Protein AF-A0A3Q2CFS3-F1 (afdb_monomer_lite)

InterPro domains:
  IPR023247 Dynein-f, intermediate chain IC97/Dnai7-like [PTHR20929] (126-461)
  IPR031826 IC97/Casc1, N-terminal [PF15927] (20-52)

Sequence (461 aa):
KNSSAITKWKTASMSTFCVQWERYMRCDGYPDPKDQRAVNTFISLWRDDLESNVLLQEAKDPKEVLKYQEALMEMQELFHSKHLFIAEKILKVQTAASFMLNSEDPRMKKPVQPLMFSCSQGTCEKMDPDVVDVMQYTSVGGVFYCDLFHLPPRPIRRKGYTILQDGLRVFPYPTGKPSNEACPPVGVSVTLPDWITNVEPPLVARWDAGDKQWRWDGITDVSYEKAEAKISFKMETFQTFALMQKTYANLPFQGWELRPLGQDSVLFTIKGAIFDITITIKNDQCMLQLEQQRGLSHLMGKWMSGHALQKAMLKAGVNIFVNEHTHKYVSFCRKESLTEQVVYKQMALFASACAFSWSKWNAKCGEEHLVLQVFWILLQTSFYCEQNTNYFFESQKLKITENSEAFSPDHVPGSLVHNTFIHMLEDNMSPDGIDMTRHSNYCFVDTVQNLLCATRPLVFS

Secondary structure (DSSP, 8-state):
-HHHHHHHHHHHHHHHHHHHHHHHTT---PPPTT-HHHHHHHHHHHHHGGG-TTHHHH---HHHHHHHHHHHHHHHHHHHHHHHHHHHHHHHHHHHHHHHHT---TT---------------------TTB--TTTEEEEEEEE----BPPPPPPEEETTEEE------BPPSS-----SSPPPPEEEEEEPPTT---SSPPEEEEEETTTTEEESTTEEEEEEETTTTEEEEEESS---EEEEEETTTT-S-SEEEEEEEETTEEEEEEE-SS--EEEEEETTEEEEEESS-TT-TTTTT-EE-HHHHHHHHHHTT------TTHHHHS------HHHHHHHHHHHHHHTTTEEEE--GGGGTS-SS--EEEEEE---STT------EEEETTTEEBS--TT-SS---PBPTTPPP-SSHHHHHHHTS-HHHHHHHHT--HHHHHHHHHHHHHH-TTT--

Radius of gyration: 29.89 Å; chains: 1; bounding box: 80×64×94 Å

pLDDT: mean 74.8, std 20.49, range [25.41, 98.19]

Foldseek 3Di:
DVVVVVVVVVVVVVVVVVVVVVVVVPPLPQFDPVDPVSVVVVVVVVVVCVVCPPPVVPCPDPVVVVVVVVVVVVVVVVVVVVVVVVVVVVVVVVVVVVVVVPDPDPPDDDDDDDDDDPPDDDPPPPPDPFFDPCLFKDFAQDKDAFFAWDDFDAFDDDPNDTHGPDDTHTDFPPPPDPDVDQDDWDKDKDQHAQQAFDLDFWQKWFQDPVVRGTGRPQKADWDADVVRSMIMITGRGRTMMTTMDGQQQFWLFPKWKWAAPAQLWIWIWTHTPRFIWIWIGHQQWIATDGDDDGRNPVRHPDIDGLVVNQVSCVNNVHDLFDDPCCVVPHAWQAADPVQLLQVLLLCLLLSNFKMKMDAPCQSVPDHHKFKIWIAGQDPDPDDGDDDTWIAMPQLFTCPDDSPDPDDDPHGDPPIDGDNDVNVSVVVPYDPVSVVSSVPHDVSSSVRSSVNCNGNVNRITD

Organism: Cyprinodon variegatus (NCBI:txid28743)

Structure (mmCIF, N/CA/C/O backbone):
data_AF-A0A3Q2CFS3-F1
#
_entry.id   AF-A0A3Q2CFS3-F1
#
loop_
_atom_site.group_PDB
_atom_site.id
_atom_site.type_symbol
_atom_site.label_atom_id
_atom_site.label_alt_id
_atom_site.label_comp_id
_atom_site.label_asym_id
_atom_site.label_entity_id
_atom_site.label_seq_id
_atom_site.pdbx_PDB_ins_code
_atom_site.Cartn_x
_atom_site.Cartn_y
_atom_site.Cartn_z
_atom_site.occupancy
_atom_site.B_iso_or_equiv
_atom_site.auth_seq_id
_atom_site.auth_comp_id
_atom_site.auth_asym_id
_atom_site.auth_atom_id
_atom_site.pdbx_PDB_model_num
ATOM 1 N N . LYS A 1 1 ? -30.743 -36.493 -43.509 1.00 51.03 1 LYS A N 1
ATOM 2 C CA . LYS A 1 1 ? -30.787 -35.884 -42.152 1.00 51.03 1 LYS A CA 1
ATOM 3 C C . LYS A 1 1 ? -30.136 -36.766 -41.066 1.00 51.03 1 LYS A C 1
ATOM 5 O O . LYS A 1 1 ? -29.422 -36.205 -40.250 1.00 51.03 1 LYS A O 1
ATOM 10 N N . ASN A 1 2 ? -30.240 -38.105 -41.102 1.00 44.09 2 ASN A N 1
ATOM 11 C CA . ASN A 1 2 ? -29.624 -38.983 -40.079 1.00 44.09 2 ASN A CA 1
ATOM 12 C C . ASN A 1 2 ? -28.089 -39.114 -40.129 1.00 44.09 2 ASN A C 1
ATOM 14 O O . ASN A 1 2 ? -27.469 -39.206 -39.079 1.00 44.09 2 ASN A O 1
ATOM 18 N N . SER A 1 3 ? -27.452 -39.065 -41.306 1.00 37.41 3 SER A N 1
ATOM 19 C CA . SER A 1 3 ? -25.982 -39.176 -41.408 1.00 37.41 3 SER A CA 1
ATOM 20 C C . SER A 1 3 ? -25.253 -38.031 -40.684 1.00 37.41 3 SER A C 1
ATOM 22 O O . SER A 1 3 ? -24.368 -38.293 -39.883 1.00 37.41 3 SER A O 1
ATOM 24 N N . SER A 1 4 ? -25.701 -36.780 -40.847 1.00 51.53 4 SER A N 1
ATOM 25 C CA . SER A 1 4 ? -25.148 -35.614 -40.134 1.00 51.53 4 SER A CA 1
ATOM 26 C C . SER A 1 4 ? -25.322 -35.699 -38.612 1.00 51.53 4 SER A C 1
ATOM 28 O O . SER A 1 4 ? -24.420 -35.305 -37.872 1.00 51.53 4 SER A O 1
ATOM 30 N N . ALA A 1 5 ? -26.454 -36.235 -38.145 1.00 50.75 5 ALA A N 1
ATOM 31 C CA . ALA A 1 5 ? -26.701 -36.442 -36.723 1.00 50.75 5 ALA A CA 1
ATOM 32 C C . ALA A 1 5 ? -25.773 -37.522 -36.147 1.00 50.75 5 ALA A C 1
ATOM 34 O O . ALA A 1 5 ? -25.200 -37.311 -35.086 1.00 50.75 5 ALA A O 1
ATOM 35 N N . ILE A 1 6 ? -25.555 -38.622 -36.878 1.00 43.22 6 ILE A N 1
ATOM 36 C CA . ILE A 1 6 ? -24.643 -39.706 -36.485 1.00 43.22 6 ILE A CA 1
ATOM 37 C C . ILE A 1 6 ? -23.190 -39.227 -36.474 1.00 43.22 6 ILE A C 1
ATOM 39 O O . ILE A 1 6 ? -22.459 -39.561 -35.546 1.00 43.22 6 ILE A O 1
ATOM 43 N N . THR A 1 7 ? -22.765 -38.423 -37.454 1.00 50.69 7 THR A N 1
ATOM 44 C CA . THR A 1 7 ? -21.409 -37.862 -37.459 1.00 50.69 7 THR A CA 1
ATOM 45 C C . THR A 1 7 ? -21.223 -36.908 -36.285 1.00 50.69 7 THR A C 1
ATOM 47 O O . THR A 1 7 ? -20.263 -37.076 -35.550 1.00 50.69 7 THR A O 1
ATOM 50 N N . LYS A 1 8 ? -22.174 -35.997 -36.018 1.00 60.31 8 LYS A N 1
ATOM 51 C CA . LYS A 1 8 ? -22.131 -35.121 -34.830 1.00 60.31 8 LYS A CA 1
ATOM 52 C C . LYS A 1 8 ? -22.103 -35.904 -33.519 1.00 60.31 8 LYS A C 1
ATOM 54 O O . LYS A 1 8 ? -21.353 -35.532 -32.625 1.00 60.31 8 LYS A O 1
ATOM 59 N N . TRP A 1 9 ? -22.885 -36.978 -33.412 1.00 50.62 9 TRP A N 1
ATOM 60 C CA . TRP A 1 9 ? -22.870 -37.850 -32.238 1.00 50.62 9 TRP A CA 1
ATOM 61 C C . TRP A 1 9 ? -21.517 -38.542 -32.086 1.00 50.62 9 TRP A C 1
ATOM 63 O O . TRP A 1 9 ? -20.942 -38.497 -31.010 1.00 50.62 9 TRP A O 1
ATOM 73 N N . LYS A 1 10 ? -20.946 -39.089 -33.167 1.00 42.50 10 LYS A N 1
ATOM 74 C CA . LYS A 1 10 ? -19.613 -39.706 -33.141 1.00 42.50 10 LYS A CA 1
ATOM 75 C C . LYS A 1 10 ? -18.520 -38.713 -32.746 1.00 42.50 10 LYS A C 1
ATOM 77 O O . LYS A 1 10 ? -17.698 -39.060 -31.910 1.00 42.50 10 LYS A O 1
ATOM 82 N N . THR A 1 11 ? -18.513 -37.490 -33.282 1.00 50.50 11 THR A N 1
ATOM 83 C CA . THR A 1 11 ? -17.499 -36.483 -32.919 1.00 50.50 11 THR A CA 1
ATOM 84 C C . THR A 1 11 ? -17.671 -35.996 -31.480 1.00 50.50 11 THR A C 1
ATOM 86 O O . THR A 1 11 ? -16.682 -35.868 -30.764 1.00 50.50 11 THR A O 1
ATOM 89 N N . ALA A 1 12 ? -18.913 -35.781 -31.031 1.00 52.19 12 ALA A N 1
ATOM 90 C CA . ALA A 1 12 ? -19.206 -35.407 -29.649 1.00 52.19 12 ALA A CA 1
ATOM 91 C C . ALA A 1 12 ? -18.792 -36.523 -28.680 1.00 52.19 12 ALA A C 1
ATOM 93 O O . ALA A 1 12 ? -18.005 -36.271 -27.775 1.00 52.19 12 ALA A O 1
ATOM 94 N N . SER A 1 13 ? -19.213 -37.765 -28.928 1.00 43.62 13 SER A N 1
ATOM 95 C CA . SER A 1 13 ? -18.852 -38.923 -28.107 1.00 43.62 13 SER A CA 1
ATOM 96 C C . SER A 1 13 ? -17.345 -39.165 -28.075 1.00 43.62 13 SER A C 1
ATOM 98 O O . SER A 1 13 ? -16.814 -39.435 -27.006 1.00 43.62 13 SER A O 1
ATOM 100 N N . MET A 1 14 ? -16.636 -39.015 -29.198 1.00 42.16 14 MET A N 1
ATOM 101 C CA . MET A 1 14 ? -15.182 -39.203 -29.249 1.00 42.16 14 MET A CA 1
ATOM 102 C C . MET A 1 14 ? -14.434 -38.093 -28.494 1.00 42.16 14 MET A C 1
ATOM 104 O O . MET A 1 14 ? -13.472 -38.383 -27.792 1.00 42.16 14 MET A O 1
ATOM 108 N N . SER A 1 15 ? -14.928 -36.848 -28.534 1.00 52.25 15 SER A N 1
ATOM 109 C CA . SER A 1 15 ? -14.389 -35.744 -27.722 1.00 52.25 15 SER A CA 1
ATOM 110 C C . SER A 1 15 ? -14.641 -35.931 -26.220 1.00 52.25 15 SER A C 1
ATOM 112 O O . SER A 1 15 ? -13.747 -35.701 -25.413 1.00 52.25 15 SER A O 1
ATOM 114 N N . THR A 1 16 ? -15.823 -36.420 -25.828 1.00 53.47 16 THR A N 1
ATOM 115 C CA . THR A 1 16 ? -16.151 -36.694 -24.421 1.00 53.47 16 THR A CA 1
ATOM 116 C C . THR A 1 16 ? -15.354 -37.883 -23.891 1.00 53.47 16 THR A C 1
ATOM 118 O O . THR A 1 16 ? -14.870 -37.837 -22.764 1.00 53.47 16 THR A O 1
ATOM 121 N N . PHE A 1 17 ? -15.158 -38.912 -24.719 1.00 40.47 17 PHE A N 1
ATOM 122 C CA . PHE A 1 17 ? -14.369 -40.085 -24.364 1.00 40.47 17 PHE A CA 1
ATOM 123 C C . PHE A 1 17 ? -12.876 -39.753 -24.247 1.00 40.47 17 PHE A C 1
ATOM 125 O O . PHE A 1 17 ? -12.247 -40.205 -23.300 1.00 40.47 17 PHE A O 1
ATOM 132 N N . CYS A 1 18 ? -12.315 -38.908 -25.124 1.00 47.03 18 CYS A N 1
ATOM 133 C CA . CYS A 1 18 ? -10.941 -38.407 -24.974 1.00 47.03 18 CYS A CA 1
ATOM 134 C C . CYS A 1 18 ? -10.754 -37.603 -23.681 1.00 47.03 18 CYS A C 1
ATOM 136 O O . CYS A 1 18 ? -9.788 -37.842 -22.971 1.00 47.03 18 CYS A O 1
ATOM 138 N N . VAL A 1 19 ? -11.694 -36.719 -23.327 1.00 56.88 19 VAL A N 1
ATOM 139 C CA . VAL A 1 19 ? -11.617 -35.932 -22.080 1.00 56.88 19 VAL A CA 1
ATOM 140 C C . VAL A 1 19 ? -11.745 -36.825 -20.839 1.00 56.88 19 VAL A C 1
ATOM 142 O O . VAL A 1 19 ? -11.002 -36.651 -19.874 1.00 56.88 19 VAL A O 1
ATOM 145 N N . GLN A 1 20 ? -12.644 -37.816 -20.859 1.00 51.84 20 GLN A N 1
ATOM 146 C CA . GLN A 1 20 ? -12.757 -38.798 -19.774 1.00 51.84 20 GLN A CA 1
ATOM 147 C C . GLN A 1 20 ? -11.523 -39.706 -19.680 1.00 51.84 20 GLN A C 1
ATOM 149 O O . GLN A 1 20 ? -11.090 -40.019 -18.574 1.00 51.84 20 GLN A O 1
ATOM 154 N N . TRP A 1 21 ? -10.928 -40.092 -20.812 1.00 45.59 21 TRP A N 1
ATOM 155 C CA . TRP A 1 21 ? -9.722 -40.918 -20.862 1.00 45.59 21 TRP A CA 1
ATOM 156 C C . TRP A 1 21 ? -8.478 -40.155 -20.400 1.00 45.59 21 TRP A C 1
ATOM 158 O O . TRP A 1 21 ? -7.724 -40.666 -19.581 1.00 45.59 21 TRP A O 1
ATOM 168 N N . GLU A 1 22 ? -8.290 -38.905 -20.829 1.00 51.84 22 GLU A N 1
ATOM 169 C CA . GLU A 1 22 ? -7.215 -38.036 -20.333 1.00 51.84 22 GLU A CA 1
ATOM 170 C C . GLU A 1 22 ? -7.332 -37.789 -18.828 1.00 51.84 22 GLU A C 1
ATOM 172 O O . GLU A 1 22 ? -6.318 -37.780 -18.135 1.00 51.84 22 GLU A O 1
ATOM 177 N N . ARG A 1 23 ? -8.552 -37.640 -18.293 1.00 57.72 23 ARG A N 1
ATOM 178 C CA . ARG A 1 23 ? -8.767 -37.525 -16.844 1.00 57.72 23 ARG A CA 1
ATOM 179 C C . ARG A 1 23 ? -8.479 -38.837 -16.116 1.00 57.72 23 ARG A C 1
ATOM 181 O O . ARG A 1 23 ? -7.813 -38.806 -15.087 1.00 57.72 23 ARG A O 1
ATOM 188 N N . TYR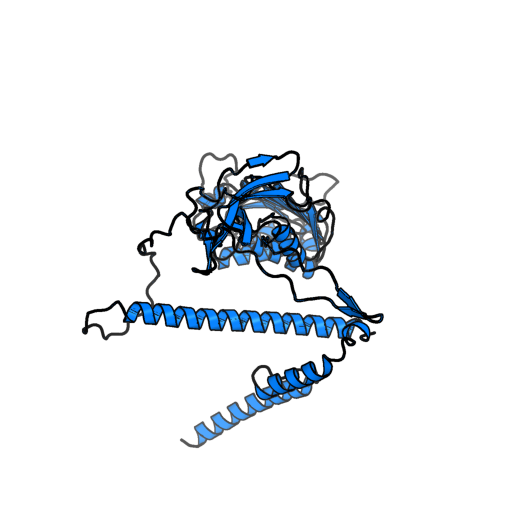 A 1 24 ? -8.927 -39.972 -16.650 1.00 44.59 24 TYR A N 1
ATOM 189 C CA . TYR A 1 24 ? -8.644 -41.295 -16.086 1.00 44.59 24 TYR A CA 1
ATOM 190 C C . TYR A 1 24 ? -7.135 -41.586 -16.039 1.00 44.59 24 TYR A C 1
ATOM 192 O O . TYR A 1 24 ? -6.635 -42.078 -15.034 1.00 44.59 24 TYR A O 1
ATOM 200 N N . MET A 1 25 ? -6.390 -41.196 -17.079 1.00 44.56 25 MET A N 1
ATOM 201 C CA . MET A 1 25 ? -4.938 -41.398 -17.171 1.00 44.56 25 MET A CA 1
ATOM 202 C C . MET A 1 25 ? -4.116 -40.475 -16.256 1.00 44.56 25 MET A C 1
ATOM 204 O O . MET A 1 25 ? -2.926 -40.723 -16.076 1.00 44.56 25 MET A O 1
ATOM 208 N N . ARG A 1 26 ? -4.711 -39.426 -15.664 1.00 55.50 26 ARG A N 1
ATOM 209 C CA . ARG A 1 26 ? -4.005 -38.548 -14.711 1.00 55.50 26 ARG A CA 1
ATOM 210 C C . ARG A 1 26 ? -3.749 -39.214 -13.364 1.00 55.50 26 ARG A C 1
ATOM 212 O O . ARG A 1 26 ? -2.786 -38.828 -12.713 1.00 55.50 26 ARG A O 1
ATOM 219 N N . CYS A 1 27 ? -4.582 -40.180 -12.951 1.00 45.38 27 CYS A N 1
ATOM 220 C CA . CYS A 1 27 ? -4.470 -40.889 -11.665 1.00 45.38 27 CYS A CA 1
ATOM 221 C C . CYS A 1 27 ? -4.122 -39.963 -10.475 1.00 45.38 27 CYS A C 1
ATOM 223 O O . CYS A 1 27 ? -3.372 -40.343 -9.580 1.00 45.38 27 CYS A O 1
ATOM 225 N N . ASP A 1 28 ? -4.621 -38.722 -10.485 1.00 56.09 28 ASP A N 1
ATOM 226 C CA . ASP A 1 28 ? -4.140 -37.639 -9.618 1.00 56.09 28 ASP A CA 1
ATOM 227 C C . ASP A 1 28 ? -4.884 -37.557 -8.276 1.00 56.09 28 ASP A C 1
ATOM 229 O O . ASP A 1 28 ? -4.385 -36.913 -7.349 1.00 56.09 28 ASP A O 1
ATOM 233 N N . GLY A 1 29 ? -6.016 -38.265 -8.168 1.00 53.88 29 GLY A N 1
ATOM 234 C CA . GLY A 1 29 ? -6.862 -38.369 -6.976 1.00 53.88 29 GLY A CA 1
ATOM 235 C C . GLY A 1 29 ? -7.926 -37.273 -6.851 1.00 53.88 29 GLY A C 1
ATOM 236 O O . GLY A 1 29 ? -8.663 -37.264 -5.868 1.00 53.88 29 GLY A O 1
ATOM 237 N N . TYR A 1 30 ? -8.039 -36.360 -7.823 1.00 57.22 30 TYR A N 1
ATOM 238 C CA . TYR A 1 30 ? -8.896 -35.176 -7.710 1.00 57.22 30 TYR A CA 1
ATOM 239 C C . TYR A 1 30 ? -10.287 -35.359 -8.352 1.00 57.22 30 TYR A C 1
ATOM 241 O O . TYR A 1 30 ? -10.406 -35.972 -9.420 1.00 57.22 30 TYR A O 1
ATOM 249 N N . PRO A 1 31 ? -11.361 -34.775 -7.777 1.00 68.62 31 PRO A N 1
ATOM 250 C CA . PRO A 1 31 ? -12.702 -34.846 -8.359 1.00 68.62 31 PRO A CA 1
ATOM 251 C C . PRO A 1 31 ? -12.775 -34.015 -9.645 1.00 68.62 31 PRO A C 1
ATOM 253 O O . PRO A 1 31 ? -12.059 -33.026 -9.793 1.00 68.62 31 PRO A O 1
ATOM 256 N N . ASP A 1 32 ? -13.622 -34.392 -10.604 1.00 64.88 32 ASP A N 1
ATOM 257 C CA . ASP A 1 32 ? -13.912 -33.516 -11.748 1.00 64.88 32 ASP A CA 1
ATOM 258 C C . ASP A 1 32 ? -14.726 -32.301 -11.257 1.00 64.88 32 ASP A C 1
ATOM 260 O O . ASP A 1 32 ? -15.837 -32.486 -10.756 1.00 64.88 32 ASP A O 1
ATOM 264 N N . PRO A 1 33 ? -14.231 -31.056 -11.404 1.00 57.53 33 PRO A N 1
ATOM 265 C CA . PRO A 1 33 ? -14.927 -29.858 -10.930 1.00 57.53 33 PRO A CA 1
ATOM 266 C C . PRO A 1 33 ? -16.252 -29.578 -11.659 1.00 57.53 33 PRO A C 1
ATOM 268 O O . PRO A 1 33 ? -17.042 -28.748 -11.196 1.00 57.53 33 PRO A O 1
ATOM 271 N N . LYS A 1 34 ? -16.508 -30.239 -12.796 1.00 58.47 34 LYS A N 1
ATOM 272 C CA . LYS A 1 34 ? -17.786 -30.180 -13.520 1.00 58.47 34 LYS A CA 1
ATOM 273 C C . LYS A 1 34 ? -18.788 -31.231 -13.039 1.00 58.47 34 LYS A C 1
ATOM 275 O O . LYS A 1 34 ? -19.980 -31.072 -13.299 1.00 58.47 34 LYS A O 1
ATOM 280 N N . ASP A 1 35 ? -18.339 -32.263 -12.324 1.00 65.81 35 ASP A N 1
ATOM 281 C CA . ASP A 1 35 ? -19.203 -33.267 -11.707 1.00 65.81 35 ASP A CA 1
ATOM 282 C C . ASP A 1 35 ? -19.443 -32.925 -10.234 1.00 65.81 35 ASP A C 1
ATOM 284 O O . ASP A 1 35 ? -18.655 -33.219 -9.333 1.00 65.81 35 ASP A O 1
ATOM 288 N N . GLN A 1 36 ? -20.596 -32.316 -9.975 1.00 57.81 36 GLN A N 1
ATOM 289 C CA . GLN A 1 36 ? -20.973 -31.892 -8.635 1.00 57.81 36 GLN A CA 1
ATOM 290 C C . GLN A 1 36 ? -21.116 -33.058 -7.644 1.00 57.81 36 GLN A C 1
ATOM 292 O O . GLN A 1 36 ? -20.914 -32.850 -6.448 1.00 57.81 36 GLN A O 1
ATOM 297 N N . ARG A 1 37 ? -21.418 -34.287 -8.096 1.00 60.22 37 ARG A N 1
ATOM 298 C CA . ARG A 1 37 ? -21.401 -35.453 -7.197 1.00 60.22 37 ARG A CA 1
ATOM 299 C C . ARG A 1 37 ? -19.982 -35.809 -6.799 1.00 60.22 37 ARG A C 1
ATOM 301 O O . ARG A 1 37 ? -19.758 -36.010 -5.614 1.00 60.22 37 ARG A O 1
ATOM 308 N N . ALA A 1 38 ? -19.047 -35.838 -7.746 1.00 63.28 38 ALA A N 1
ATOM 309 C CA . ALA A 1 38 ? -17.645 -36.126 -7.453 1.00 63.28 38 ALA A CA 1
ATOM 310 C C . ALA A 1 38 ? -17.060 -35.105 -6.466 1.00 63.28 38 ALA A C 1
ATOM 312 O O . ALA A 1 38 ? -16.408 -35.492 -5.500 1.00 63.28 38 ALA A O 1
ATOM 313 N N . VAL A 1 39 ? -17.367 -33.816 -6.652 1.00 63.28 39 VAL A N 1
ATOM 314 C CA . VAL A 1 39 ? -16.963 -32.745 -5.726 1.00 63.28 39 VAL A CA 1
ATOM 315 C C . VAL A 1 39 ? -17.586 -32.940 -4.341 1.00 63.28 39 VAL A C 1
ATOM 317 O O . VAL A 1 39 ? -16.884 -32.850 -3.339 1.00 63.28 39 VAL A O 1
ATOM 320 N N . ASN A 1 40 ? -18.880 -33.259 -4.261 1.00 59.84 40 ASN A N 1
ATOM 321 C CA . ASN A 1 40 ? -19.546 -33.480 -2.977 1.00 59.84 40 ASN A CA 1
ATOM 322 C C . ASN A 1 40 ? -19.017 -34.727 -2.254 1.00 59.84 40 ASN A C 1
ATOM 324 O O . ASN A 1 40 ? -18.793 -34.672 -1.051 1.00 59.84 40 ASN A O 1
ATOM 328 N N . THR A 1 41 ? -18.781 -35.827 -2.972 1.00 66.75 41 THR A N 1
ATOM 329 C CA . THR A 1 41 ? -18.179 -37.046 -2.418 1.00 66.75 41 THR A CA 1
ATOM 330 C C . THR A 1 41 ? -16.754 -36.786 -1.942 1.00 66.75 41 THR A C 1
ATOM 332 O O . THR A 1 41 ? -16.407 -37.215 -0.849 1.00 66.75 41 THR A O 1
ATOM 335 N N . PHE A 1 42 ? -15.957 -36.031 -2.702 1.00 65.88 42 PHE A N 1
ATOM 336 C CA . PHE A 1 42 ? -14.613 -35.629 -2.293 1.00 65.88 42 PHE A CA 1
ATOM 337 C C . PHE A 1 42 ? -14.639 -34.769 -1.025 1.00 65.88 42 PHE A C 1
ATOM 339 O O . PHE A 1 42 ? -13.917 -35.060 -0.084 1.00 65.88 42 PHE A O 1
ATOM 346 N N . ILE A 1 43 ? -15.532 -33.776 -0.945 1.00 60.69 43 ILE A N 1
ATOM 347 C CA . ILE A 1 43 ? -15.710 -32.937 0.252 1.00 60.69 43 ILE A CA 1
ATOM 348 C C . ILE A 1 43 ? -16.188 -33.759 1.456 1.00 60.69 43 ILE A C 1
ATOM 350 O O . ILE A 1 43 ? -15.780 -33.479 2.579 1.00 60.69 43 ILE A O 1
ATOM 354 N N . SER A 1 44 ? -17.067 -34.743 1.251 1.00 62.38 44 SER A N 1
ATOM 355 C CA . SER A 1 44 ? -17.542 -35.627 2.320 1.00 62.38 44 SER A CA 1
ATOM 356 C C . SER A 1 44 ? -16.435 -36.541 2.839 1.00 62.38 44 SER A C 1
ATOM 358 O O . SER A 1 44 ? -16.216 -36.565 4.042 1.00 62.38 44 SER A O 1
ATOM 360 N N . LEU A 1 45 ? -15.687 -37.204 1.950 1.00 58.41 45 LEU A N 1
ATOM 361 C CA . LEU A 1 45 ? -14.530 -38.021 2.334 1.00 58.41 45 LEU A CA 1
ATOM 362 C C . LEU A 1 45 ? -13.465 -37.179 3.051 1.00 58.41 45 LEU A C 1
ATOM 364 O O . LEU A 1 45 ? -12.924 -37.602 4.063 1.00 58.41 45 LEU A O 1
ATOM 368 N N . TRP A 1 46 ? -13.229 -35.951 2.583 1.00 58.56 46 TRP A N 1
ATOM 369 C CA . TRP A 1 46 ? -12.291 -35.016 3.206 1.00 58.56 46 TRP A CA 1
ATOM 370 C C . TRP A 1 46 ? -12.766 -34.505 4.575 1.00 58.56 46 TRP A C 1
ATOM 372 O O . TRP A 1 46 ? -11.959 -34.225 5.454 1.00 58.56 46 TRP A O 1
ATOM 382 N N . ARG A 1 47 ? -14.084 -34.386 4.778 1.00 49.78 47 ARG A N 1
ATOM 383 C CA . ARG A 1 47 ? -14.686 -34.006 6.064 1.00 49.78 47 ARG A CA 1
ATOM 384 C C . ARG A 1 47 ? -14.596 -35.130 7.091 1.00 49.78 47 ARG A C 1
ATOM 386 O O . ARG A 1 47 ? -14.364 -34.836 8.258 1.00 49.78 47 ARG A O 1
ATOM 393 N N . ASP A 1 48 ? -14.764 -36.374 6.656 1.00 51.75 48 ASP A N 1
ATOM 394 C CA . ASP A 1 48 ? -14.631 -37.547 7.523 1.00 51.75 48 ASP A CA 1
ATOM 395 C C . ASP A 1 48 ? -13.156 -37.786 7.920 1.00 51.75 48 ASP A C 1
ATOM 397 O O . ASP A 1 48 ? -12.890 -38.286 9.008 1.00 51.75 48 ASP A O 1
ATOM 401 N N . ASP A 1 49 ? -12.195 -37.311 7.114 1.00 51.31 49 ASP A N 1
ATOM 402 C CA . ASP A 1 49 ? -10.764 -37.244 7.465 1.00 51.31 49 ASP A CA 1
ATOM 403 C C . ASP A 1 49 ? -10.401 -36.057 8.384 1.00 51.31 49 ASP A C 1
ATOM 405 O O . ASP A 1 49 ? -9.309 -36.025 8.953 1.00 51.31 49 ASP A O 1
ATOM 409 N N . LEU A 1 50 ? -11.298 -35.079 8.581 1.00 44.69 50 LEU A N 1
ATOM 410 C CA . LEU A 1 50 ? -11.020 -33.853 9.346 1.00 44.69 50 LEU A CA 1
ATOM 411 C C . LEU A 1 50 ? -11.089 -34.034 10.873 1.00 44.69 50 LEU A C 1
ATOM 413 O O . LEU A 1 50 ? -10.639 -33.149 11.604 1.00 44.69 50 LEU A O 1
ATOM 417 N N . GLU A 1 51 ? -11.593 -35.170 11.374 1.00 40.41 51 GLU A N 1
ATOM 418 C CA . GLU A 1 51 ? -11.326 -35.579 12.767 1.00 40.41 51 GLU A CA 1
ATOM 419 C C . GLU A 1 51 ? -9.851 -35.975 12.976 1.00 40.41 51 GLU A C 1
ATOM 421 O O . GLU A 1 51 ? -9.373 -36.036 14.111 1.00 40.41 51 GLU A O 1
ATOM 426 N N . SER A 1 52 ? -9.083 -36.116 11.892 1.00 42.75 52 SER A N 1
ATOM 427 C CA . SER A 1 52 ? -7.636 -36.282 11.908 1.00 42.75 52 SER A CA 1
ATOM 428 C C . SER A 1 52 ? -6.967 -34.938 11.618 1.00 42.75 52 SER A C 1
ATOM 430 O O . SER A 1 52 ? -6.598 -34.615 10.490 1.00 42.75 52 SER A O 1
ATOM 432 N N . ASN A 1 53 ? -6.713 -34.163 12.670 1.00 40.47 53 ASN A N 1
ATOM 433 C CA . ASN A 1 53 ? -5.806 -33.003 12.681 1.00 40.47 53 ASN A CA 1
ATOM 434 C C . ASN A 1 53 ? -4.323 -33.421 12.448 1.00 40.47 53 ASN A C 1
ATOM 436 O O . ASN A 1 53 ? -3.402 -32.907 13.076 1.00 40.47 53 ASN A O 1
ATOM 440 N N . VAL A 1 54 ? -4.103 -34.418 11.585 1.00 44.69 54 VAL A N 1
ATOM 441 C CA . VAL A 1 54 ? -2.919 -35.279 11.513 1.00 44.69 54 VAL A CA 1
ATOM 442 C C . VAL A 1 54 ? -2.254 -35.222 10.128 1.00 44.69 54 VAL A C 1
ATOM 444 O O . VAL A 1 54 ? -1.039 -35.362 10.044 1.00 44.69 54 VAL A O 1
ATOM 447 N N . LEU A 1 55 ? -2.963 -34.895 9.039 1.00 42.00 55 LEU A N 1
ATOM 448 C CA . LEU A 1 55 ? -2.381 -34.963 7.683 1.00 42.00 55 LEU A CA 1
ATOM 449 C C . LEU A 1 55 ? -1.279 -33.921 7.386 1.00 42.00 55 LEU A C 1
ATOM 451 O O . LEU A 1 55 ? -0.363 -34.216 6.623 1.00 42.00 55 LEU A O 1
ATOM 455 N N . LEU A 1 56 ? -1.278 -32.744 8.029 1.00 44.28 56 LEU A N 1
ATOM 456 C CA . LEU A 1 56 ? -0.148 -31.796 7.934 1.00 44.28 56 LEU A CA 1
ATOM 457 C C . LEU A 1 56 ? 1.013 -32.128 8.891 1.00 44.28 56 LEU A C 1
ATOM 459 O O . LEU A 1 56 ? 2.104 -31.589 8.722 1.00 44.28 56 LEU A O 1
ATOM 463 N N . GLN A 1 57 ? 0.803 -33.005 9.880 1.00 44.38 57 GLN A N 1
ATOM 464 C CA . GLN A 1 57 ? 1.861 -33.491 10.778 1.00 44.38 57 GLN A CA 1
ATOM 465 C C . GLN A 1 57 ? 2.445 -34.848 10.345 1.00 44.38 57 GLN A C 1
ATOM 467 O O . GLN A 1 57 ? 3.580 -35.150 10.710 1.00 44.38 57 GLN A O 1
ATOM 472 N N . GLU A 1 58 ? 1.727 -35.645 9.547 1.00 44.53 58 GLU A N 1
ATOM 473 C CA . GLU A 1 58 ? 2.166 -36.978 9.104 1.00 44.53 58 GLU A CA 1
ATOM 474 C C . GLU A 1 58 ? 2.671 -37.056 7.658 1.00 44.53 58 GLU A C 1
ATOM 476 O O . GLU A 1 58 ? 3.268 -38.071 7.284 1.00 44.53 58 GLU A O 1
ATOM 481 N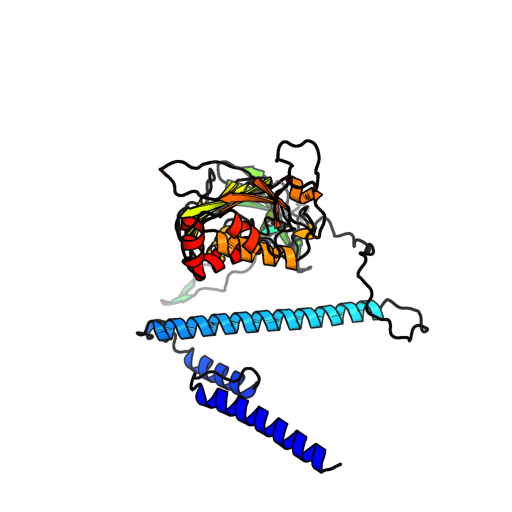 N . ALA A 1 59 ? 2.535 -35.999 6.852 1.00 48.31 59 ALA A N 1
ATOM 482 C CA . ALA A 1 59 ? 3.157 -35.948 5.531 1.00 48.31 59 ALA A CA 1
ATOM 483 C C . ALA A 1 59 ? 4.690 -35.822 5.660 1.00 48.31 59 ALA A C 1
ATOM 485 O O . ALA A 1 59 ? 5.257 -34.734 5.730 1.00 48.31 59 ALA A O 1
ATOM 486 N N . LYS A 1 60 ? 5.377 -36.970 5.713 1.00 49.25 60 LYS A N 1
ATOM 487 C CA . LYS A 1 60 ? 6.848 -37.058 5.772 1.00 49.25 60 LYS A CA 1
ATOM 488 C C . LYS A 1 60 ? 7.532 -36.700 4.446 1.00 49.25 60 LYS A C 1
ATOM 490 O O . LYS A 1 60 ? 8.744 -36.495 4.448 1.00 49.25 60 LYS A O 1
ATOM 495 N N . ASP A 1 61 ? 6.787 -36.644 3.339 1.00 54.22 61 ASP A N 1
ATOM 496 C CA . ASP A 1 61 ? 7.308 -36.315 2.008 1.00 54.22 61 ASP A CA 1
ATOM 497 C C . ASP A 1 61 ? 6.996 -34.848 1.629 1.00 54.22 61 ASP A C 1
ATOM 499 O O . ASP A 1 61 ? 5.825 -34.492 1.453 1.00 54.22 61 ASP A O 1
ATOM 503 N N . PRO A 1 62 ? 8.024 -33.993 1.451 1.00 54.69 62 PRO A N 1
ATOM 504 C CA . PRO A 1 62 ? 7.870 -32.602 1.024 1.00 54.69 62 PRO A CA 1
ATOM 505 C C . PRO A 1 62 ? 7.088 -32.417 -0.284 1.00 54.69 62 PRO A C 1
ATOM 507 O O . PRO A 1 62 ? 6.462 -31.375 -0.473 1.00 54.69 62 PRO A O 1
ATOM 510 N N . LYS A 1 63 ? 7.101 -33.405 -1.191 1.00 54.19 63 LYS A N 1
ATOM 511 C CA . LYS A 1 63 ? 6.379 -33.320 -2.471 1.00 54.19 63 LYS A CA 1
ATOM 512 C C . LYS A 1 63 ? 4.870 -33.479 -2.309 1.00 54.19 63 LYS A C 1
ATOM 514 O O . LYS A 1 63 ? 4.118 -32.849 -3.046 1.00 54.19 63 LYS A O 1
ATOM 519 N N . GLU A 1 64 ? 4.421 -34.281 -1.345 1.00 49.34 64 GLU A N 1
ATOM 520 C CA . GLU A 1 64 ? 2.991 -34.411 -1.047 1.00 49.34 64 GLU A CA 1
ATOM 521 C C . GLU A 1 64 ? 2.454 -33.157 -0.358 1.00 49.34 64 GLU A C 1
ATOM 523 O O . GLU A 1 64 ? 1.386 -32.675 -0.722 1.00 49.34 64 GLU A O 1
ATOM 528 N N . VAL A 1 65 ? 3.225 -32.566 0.563 1.00 53.97 65 VAL A N 1
ATOM 529 C CA . VAL A 1 65 ? 2.863 -31.288 1.203 1.00 53.97 65 VAL A CA 1
ATOM 530 C C . VAL A 1 65 ? 2.698 -30.182 0.161 1.00 53.97 65 VAL A C 1
ATOM 532 O O . VAL A 1 65 ? 1.705 -29.456 0.205 1.00 53.97 65 VAL A O 1
ATOM 535 N N . LEU A 1 66 ? 3.621 -30.092 -0.804 1.00 49.25 66 LEU A N 1
ATOM 536 C CA . LEU A 1 66 ? 3.535 -29.126 -1.899 1.00 49.25 66 LEU A CA 1
ATOM 537 C C . LEU A 1 66 ? 2.285 -29.367 -2.761 1.00 49.25 66 LEU A C 1
ATOM 539 O O . LEU A 1 66 ? 1.550 -28.429 -3.048 1.00 49.25 66 LEU A O 1
ATOM 543 N N . LYS A 1 67 ? 1.975 -30.631 -3.070 1.00 54.25 67 LYS A N 1
ATOM 544 C CA . LYS A 1 67 ? 0.783 -31.015 -3.838 1.00 54.25 67 LYS A CA 1
ATOM 545 C C . LYS A 1 67 ? -0.526 -30.640 -3.122 1.00 54.25 67 LYS A C 1
ATOM 547 O O . LYS A 1 67 ? -1.456 -30.153 -3.764 1.00 54.25 67 LYS A O 1
ATOM 552 N N . TYR A 1 68 ? -0.606 -30.815 -1.799 1.00 50.25 68 TYR A N 1
ATOM 553 C CA . TYR A 1 68 ? -1.766 -30.379 -1.009 1.00 50.25 68 TYR A CA 1
ATOM 554 C C . TYR A 1 68 ? -1.862 -28.849 -0.900 1.00 50.25 68 TYR A C 1
ATOM 556 O O . TYR A 1 68 ? -2.967 -28.308 -0.904 1.00 50.25 68 TYR A O 1
ATOM 564 N N . GLN A 1 69 ? -0.729 -28.143 -0.831 1.00 50.19 69 GLN A N 1
ATOM 565 C CA . GLN A 1 69 ? -0.691 -26.677 -0.836 1.00 50.19 69 GLN A CA 1
ATOM 566 C C . GLN A 1 69 ? -1.143 -26.096 -2.180 1.00 50.19 69 GLN A C 1
ATOM 568 O O . GLN A 1 69 ? -1.968 -25.184 -2.194 1.00 50.19 69 GLN A O 1
ATOM 573 N N . GLU A 1 70 ? -0.672 -26.654 -3.295 1.00 55.88 70 GLU A N 1
ATOM 574 C CA . GLU A 1 70 ? -1.098 -26.278 -4.648 1.00 55.88 70 GLU A CA 1
ATOM 575 C C . GLU A 1 70 ? -2.602 -26.520 -4.837 1.00 55.88 70 GLU A C 1
ATOM 577 O O . GLU A 1 70 ? -3.325 -25.613 -5.247 1.00 55.88 70 GLU A O 1
ATOM 582 N N . ALA A 1 71 ? -3.112 -27.684 -4.419 1.00 50.50 71 ALA A N 1
ATOM 583 C CA . ALA A 1 71 ? -4.543 -27.987 -4.479 1.00 50.50 71 ALA A CA 1
ATOM 584 C C . ALA A 1 71 ? -5.399 -27.041 -3.614 1.00 50.50 71 ALA A C 1
ATOM 586 O O . ALA A 1 71 ? -6.518 -26.689 -3.993 1.00 50.50 71 ALA A O 1
ATOM 587 N N . LEU A 1 72 ? -4.887 -26.605 -2.456 1.00 53.84 72 LEU A N 1
ATOM 588 C CA . LEU A 1 72 ? -5.552 -25.614 -1.606 1.00 53.84 72 LEU A CA 1
ATOM 589 C C . LEU A 1 72 ? -5.586 -24.228 -2.258 1.00 53.84 72 LEU A C 1
ATOM 591 O O . LEU A 1 72 ? -6.618 -23.560 -2.171 1.00 53.84 72 LEU A O 1
ATOM 595 N N . MET A 1 73 ? -4.502 -23.812 -2.919 1.00 53.00 73 MET A N 1
ATOM 596 C CA . MET A 1 73 ? -4.462 -22.547 -3.657 1.00 53.00 73 MET A CA 1
ATOM 597 C C . MET A 1 73 ? -5.420 -22.567 -4.851 1.00 53.00 73 MET A C 1
ATOM 599 O O . MET A 1 73 ? -6.238 -21.659 -4.979 1.00 53.00 73 MET A O 1
ATOM 603 N N . GLU A 1 74 ? -5.420 -23.634 -5.654 1.00 53.38 74 GLU A N 1
ATOM 604 C CA . GLU A 1 74 ? -6.339 -23.770 -6.793 1.00 53.38 74 GLU A CA 1
ATOM 605 C C . GLU A 1 74 ? -7.809 -23.804 -6.348 1.00 53.38 74 GLU A C 1
ATOM 607 O O . GLU A 1 74 ? -8.676 -23.187 -6.971 1.00 53.38 74 GLU A O 1
ATOM 612 N N . MET A 1 75 ? -8.118 -24.476 -5.231 1.00 52.12 75 MET A N 1
ATOM 613 C CA . MET A 1 75 ? -9.467 -24.449 -4.662 1.00 52.12 75 MET A CA 1
ATOM 614 C C . MET A 1 75 ? -9.845 -23.054 -4.154 1.00 52.12 75 MET A C 1
ATOM 616 O O . MET A 1 75 ? -10.969 -22.614 -4.399 1.00 52.12 75 MET A O 1
ATOM 620 N N . GLN A 1 76 ? -8.936 -22.332 -3.490 1.00 50.31 76 GLN A N 1
ATOM 621 C CA . GLN A 1 76 ? -9.181 -20.950 -3.061 1.00 50.31 76 GLN A CA 1
ATOM 622 C C . GLN A 1 76 ? -9.439 -20.017 -4.248 1.00 50.31 76 GLN A C 1
ATOM 624 O O . GLN A 1 76 ? -10.403 -19.251 -4.207 1.00 50.31 76 GLN A O 1
ATOM 629 N N . GLU A 1 77 ? -8.654 -20.121 -5.320 1.00 51.50 77 GLU A N 1
ATOM 630 C CA . GLU A 1 77 ? -8.861 -19.357 -6.554 1.00 51.50 77 GLU A CA 1
ATOM 631 C C . GLU A 1 77 ? -10.201 -19.692 -7.217 1.00 51.50 77 GLU A C 1
ATOM 633 O O . GLU A 1 77 ? -10.944 -18.792 -7.620 1.00 51.50 77 GLU A O 1
ATOM 638 N N . LEU A 1 78 ? -10.572 -20.975 -7.267 1.00 51.84 78 LEU A N 1
ATOM 639 C CA . LEU A 1 78 ? -11.852 -21.419 -7.818 1.00 51.84 78 LEU A CA 1
ATOM 640 C C . LEU A 1 78 ? -13.042 -20.903 -6.992 1.00 51.84 78 LEU A C 1
ATOM 642 O O . LEU A 1 78 ? -14.046 -20.461 -7.562 1.00 51.84 78 LEU A O 1
ATOM 646 N N . PHE A 1 79 ? -12.948 -20.932 -5.658 1.00 48.31 79 PHE A N 1
ATOM 647 C CA . PHE A 1 79 ? -13.970 -20.371 -4.772 1.00 48.31 79 PHE A CA 1
ATOM 648 C C . PHE A 1 79 ? -14.083 -18.859 -4.938 1.00 48.31 79 PHE A C 1
ATOM 650 O O . PHE A 1 79 ? -15.199 -18.347 -5.030 1.00 48.31 79 PHE A O 1
ATOM 657 N N . HIS A 1 80 ? -12.953 -18.158 -5.034 1.00 48.44 80 HIS A N 1
ATOM 658 C CA . HIS A 1 80 ? -12.922 -16.717 -5.243 1.00 48.44 80 HIS A CA 1
ATOM 659 C C . HIS A 1 80 ? -13.545 -16.339 -6.595 1.00 48.44 80 HIS A C 1
ATOM 661 O O . HIS A 1 80 ? -14.450 -15.508 -6.647 1.00 48.44 80 HIS A O 1
ATOM 667 N N . SER A 1 81 ? -13.169 -17.037 -7.672 1.00 49.25 81 SER A N 1
ATOM 668 C CA . SER A 1 81 ? -13.735 -16.862 -9.015 1.00 49.25 81 SER A CA 1
ATOM 669 C C . SER A 1 81 ? -15.249 -17.115 -9.049 1.00 49.25 81 SER A C 1
ATOM 671 O O . SER A 1 81 ? -16.006 -16.312 -9.600 1.00 49.25 81 SER A O 1
ATOM 673 N N . LYS A 1 82 ? -15.732 -18.185 -8.396 1.00 50.41 82 LYS A N 1
ATOM 674 C CA . LYS A 1 82 ? -17.176 -18.455 -8.284 1.00 50.41 82 LYS A CA 1
ATOM 675 C C . LYS A 1 82 ? -17.904 -17.406 -7.446 1.00 50.41 82 LYS A C 1
ATOM 677 O O . LYS A 1 82 ? -19.015 -17.028 -7.815 1.00 50.41 82 LYS A O 1
ATOM 682 N N . HIS A 1 83 ? -17.302 -16.919 -6.362 1.00 48.34 83 HIS A N 1
ATOM 683 C CA . HIS A 1 83 ? -17.867 -15.832 -5.562 1.00 48.34 83 HIS A CA 1
ATOM 684 C C . HIS A 1 83 ? -18.000 -14.542 -6.374 1.00 48.34 83 HIS A C 1
ATOM 686 O O . HIS A 1 83 ? -19.076 -13.948 -6.367 1.00 48.34 83 HIS A O 1
ATOM 692 N N . LEU A 1 84 ? -16.963 -14.154 -7.125 1.00 45.88 84 LEU A N 1
ATOM 693 C CA . LEU A 1 84 ? -17.003 -12.999 -8.026 1.00 45.88 84 LEU A CA 1
ATOM 694 C C . LEU A 1 84 ? -18.078 -13.155 -9.105 1.00 45.88 84 LEU A C 1
ATOM 696 O O . LEU A 1 84 ? -18.867 -12.239 -9.319 1.00 45.88 84 LEU A O 1
ATOM 700 N N . PHE A 1 85 ? -18.175 -14.328 -9.734 1.00 48.22 85 PHE A N 1
ATOM 701 C CA . PHE A 1 85 ? -19.196 -14.594 -10.749 1.00 48.22 85 PHE A CA 1
ATOM 702 C C . PHE A 1 85 ? -20.624 -14.514 -10.181 1.00 48.22 85 PHE A C 1
ATOM 704 O O . PHE A 1 85 ? -21.523 -13.957 -10.813 1.00 48.22 85 PHE A O 1
ATOM 711 N N . ILE A 1 86 ? -20.852 -15.055 -8.980 1.00 45.97 86 ILE A N 1
ATOM 712 C CA . ILE A 1 86 ? -22.154 -14.983 -8.303 1.00 45.97 86 ILE A CA 1
ATOM 713 C C . ILE A 1 86 ? -22.468 -13.538 -7.896 1.00 45.97 86 ILE A C 1
ATOM 715 O O . ILE A 1 86 ? -23.585 -13.081 -8.136 1.00 45.97 86 ILE A O 1
ATOM 719 N N . ALA A 1 87 ? -21.497 -12.801 -7.351 1.00 44.56 87 ALA A N 1
ATOM 720 C CA . ALA A 1 87 ? -21.652 -11.393 -6.993 1.00 44.56 87 ALA A CA 1
ATOM 721 C C . ALA A 1 87 ? -22.004 -10.535 -8.218 1.00 44.56 87 ALA A C 1
ATOM 723 O O . ALA A 1 87 ? -22.954 -9.756 -8.171 1.00 44.56 87 ALA A O 1
ATOM 724 N N . GLU A 1 88 ? -21.328 -10.748 -9.349 1.00 50.16 88 GLU A N 1
ATOM 725 C CA . GLU A 1 88 ? -21.618 -10.073 -10.616 1.00 50.16 88 GLU A CA 1
ATOM 726 C C . GLU A 1 88 ? -23.041 -10.380 -11.116 1.00 50.16 88 GLU A C 1
ATOM 728 O O . GLU A 1 88 ? -23.754 -9.489 -11.585 1.00 50.16 88 GLU A O 1
ATOM 733 N N . LYS A 1 89 ? -23.495 -11.635 -10.999 1.00 47.28 89 LYS A N 1
ATOM 734 C CA . LYS A 1 89 ? -24.862 -12.030 -11.373 1.00 47.28 89 LYS A CA 1
ATOM 735 C C . LYS A 1 89 ? -25.915 -11.404 -10.461 1.00 47.28 89 LYS A C 1
ATOM 737 O O . LYS A 1 89 ? -26.938 -10.954 -10.972 1.00 47.28 89 LYS A O 1
ATOM 742 N N . ILE A 1 90 ? -25.665 -11.345 -9.155 1.00 48.00 90 ILE A N 1
ATOM 743 C CA . ILE A 1 90 ? -26.563 -10.717 -8.175 1.00 48.00 90 ILE A CA 1
ATOM 744 C C . ILE A 1 90 ? -26.662 -9.210 -8.433 1.00 48.00 90 ILE A C 1
ATOM 746 O O . ILE A 1 90 ? -27.771 -8.689 -8.544 1.00 48.00 90 ILE A O 1
ATOM 750 N N . LEU A 1 91 ? -25.526 -8.538 -8.644 1.00 43.19 91 LEU A N 1
ATOM 751 C CA . LEU A 1 91 ? -25.470 -7.113 -8.975 1.00 43.19 91 LEU A CA 1
ATOM 752 C C . LEU A 1 91 ? -26.218 -6.812 -10.276 1.00 43.19 91 LEU A C 1
ATOM 754 O O . LEU A 1 91 ? -27.055 -5.918 -10.302 1.00 43.19 91 LEU A O 1
ATOM 758 N N . LYS A 1 92 ? -26.018 -7.609 -11.335 1.00 49.94 92 LYS A N 1
ATOM 759 C CA . LYS A 1 92 ? -26.746 -7.447 -12.607 1.00 49.94 92 LYS A CA 1
ATOM 760 C C . LYS A 1 92 ? -28.259 -7.621 -12.453 1.00 49.94 92 LYS A C 1
ATOM 762 O O . LYS A 1 92 ? -29.018 -6.900 -13.099 1.00 49.94 92 LYS A O 1
ATOM 767 N N . VAL A 1 93 ? -28.707 -8.546 -11.602 1.00 47.09 93 VAL A N 1
ATOM 768 C CA . VAL A 1 93 ? -30.134 -8.740 -11.297 1.00 47.09 93 VAL A CA 1
ATOM 769 C C . VAL A 1 93 ? -30.690 -7.569 -10.481 1.00 47.09 93 VAL A C 1
ATOM 771 O O . VAL A 1 93 ? -31.784 -7.103 -10.785 1.00 47.09 93 VAL A O 1
ATOM 774 N N . GLN A 1 94 ? -29.939 -7.036 -9.511 1.00 41.94 94 GLN A N 1
ATOM 775 C CA . GLN A 1 94 ? -30.337 -5.854 -8.735 1.00 41.94 94 GLN A CA 1
ATOM 776 C C . GLN A 1 94 ? -30.388 -4.582 -9.591 1.00 41.94 94 GLN A C 1
ATOM 778 O O . GLN A 1 94 ? -31.344 -3.816 -9.482 1.00 41.94 94 GLN A O 1
ATOM 783 N N . THR A 1 95 ? -29.431 -4.381 -10.500 1.00 46.62 95 THR A N 1
ATOM 784 C CA . THR A 1 95 ? -29.444 -3.257 -11.448 1.00 46.62 95 THR A CA 1
ATOM 785 C C . THR A 1 95 ? -30.616 -3.366 -12.427 1.00 46.62 95 THR A C 1
ATOM 787 O O . THR A 1 95 ? -31.297 -2.374 -12.676 1.00 46.62 95 THR A O 1
ATOM 790 N N . ALA A 1 96 ? -30.917 -4.569 -12.932 1.00 41.66 96 ALA A N 1
ATOM 791 C CA . ALA A 1 96 ? -32.076 -4.799 -13.797 1.00 41.66 96 ALA A CA 1
ATOM 792 C C . ALA A 1 96 ? -33.414 -4.612 -13.055 1.00 41.66 96 ALA A C 1
ATOM 794 O O . ALA A 1 96 ? -34.350 -4.046 -13.616 1.00 41.66 96 ALA A O 1
ATOM 795 N N . ALA A 1 97 ? -33.507 -5.034 -11.790 1.00 42.81 97 ALA A N 1
ATOM 796 C CA . ALA A 1 97 ? -34.697 -4.846 -10.959 1.00 42.81 97 ALA A CA 1
ATOM 797 C C . ALA A 1 97 ? -34.936 -3.366 -10.610 1.00 42.81 97 ALA A C 1
ATOM 799 O O . ALA A 1 97 ? -36.071 -2.899 -10.680 1.00 42.81 97 ALA A O 1
ATOM 800 N N . SER A 1 98 ? -33.871 -2.613 -10.317 1.00 43.66 98 SER A N 1
ATOM 801 C CA . SER A 1 98 ? -33.941 -1.171 -10.039 1.00 43.66 98 SER A CA 1
ATOM 802 C C . SER A 1 98 ? -34.328 -0.352 -11.284 1.00 43.66 98 SER A C 1
ATOM 804 O O . SER A 1 98 ? -35.056 0.633 -11.192 1.00 43.66 98 SER A O 1
ATOM 806 N N . PHE A 1 99 ? -33.933 -0.804 -12.480 1.00 42.59 99 PHE A N 1
ATOM 807 C CA . PHE A 1 99 ? -34.338 -0.189 -13.751 1.00 42.59 99 PHE A CA 1
ATOM 808 C C . PHE A 1 99 ? -35.810 -0.467 -14.114 1.00 42.59 99 PHE A C 1
ATOM 810 O O . PHE A 1 99 ? -36.472 0.378 -14.710 1.00 42.59 99 PHE A O 1
ATOM 817 N N . MET A 1 100 ? -36.346 -1.630 -13.724 1.00 38.38 100 MET A N 1
ATOM 818 C CA . MET A 1 100 ? -37.743 -2.013 -13.986 1.00 38.38 100 MET A CA 1
ATOM 819 C C . MET A 1 100 ? -38.742 -1.390 -12.998 1.00 38.38 100 MET A C 1
ATOM 821 O O . MET A 1 100 ? -39.902 -1.211 -13.357 1.00 38.38 100 MET A O 1
ATOM 825 N N . LEU A 1 101 ? -38.315 -1.041 -11.779 1.00 42.62 101 LEU A N 1
ATOM 826 C CA . LEU A 1 101 ? -39.166 -0.390 -10.771 1.00 42.62 101 LEU A CA 1
ATOM 827 C C . LEU A 1 101 ? -39.314 1.131 -10.973 1.00 42.62 101 LEU A C 1
ATOM 829 O O . LEU A 1 101 ? -40.249 1.714 -10.437 1.00 42.62 101 LEU A O 1
ATOM 833 N N . ASN A 1 102 ? -38.447 1.757 -11.777 1.00 43.47 102 ASN A N 1
ATOM 834 C CA . ASN A 1 102 ? -38.414 3.211 -11.999 1.00 43.47 102 ASN A CA 1
ATOM 835 C C . ASN A 1 102 ? -38.963 3.659 -13.374 1.00 43.47 102 ASN A C 1
ATOM 837 O O . ASN A 1 102 ? -38.753 4.801 -13.779 1.00 43.47 102 ASN A O 1
ATOM 841 N N . SER A 1 103 ? -39.645 2.781 -14.118 1.00 40.06 103 SER A N 1
ATOM 842 C CA . SER A 1 103 ? -40.177 3.079 -15.456 1.00 40.06 103 SER A CA 1
ATOM 843 C C . SER A 1 103 ? -41.713 3.106 -15.463 1.00 40.06 103 SER A C 1
ATOM 845 O O . SER A 1 103 ? -42.355 2.060 -15.478 1.00 40.06 103 SER A O 1
ATOM 847 N N . GLU A 1 104 ? -42.310 4.303 -15.506 1.00 40.28 104 GLU A N 1
ATOM 848 C CA . GLU A 1 104 ? -43.752 4.515 -15.747 1.00 40.28 104 GLU A CA 1
ATOM 849 C C . GLU A 1 104 ? -44.077 4.821 -17.231 1.00 40.28 104 GLU A C 1
ATOM 851 O O . GLU A 1 104 ? -44.878 5.705 -17.526 1.00 40.28 104 GLU A O 1
ATOM 856 N N . ASP A 1 105 ? -43.492 4.111 -18.209 1.00 43.66 105 ASP A N 1
ATOM 857 C CA . ASP A 1 105 ? -43.917 4.269 -19.617 1.00 43.66 105 ASP A CA 1
ATOM 858 C C . ASP A 1 105 ? -44.091 2.923 -20.357 1.00 43.66 105 ASP A C 1
ATOM 860 O O . ASP A 1 105 ? -43.109 2.217 -20.610 1.00 43.66 105 ASP A O 1
ATOM 864 N N . PRO A 1 106 ? -45.319 2.544 -20.778 1.00 39.94 106 PRO A N 1
ATOM 865 C CA . PRO A 1 106 ? -45.584 1.257 -21.425 1.00 39.94 106 PRO A CA 1
ATOM 866 C C . PRO A 1 106 ? -45.065 1.109 -22.871 1.00 39.94 106 PRO A C 1
ATOM 868 O O . PRO A 1 106 ? -45.419 0.128 -23.532 1.00 39.94 106 PRO A O 1
ATOM 871 N N . ARG A 1 107 ? -44.286 2.054 -23.425 1.00 43.03 107 ARG A N 1
ATOM 872 C CA . ARG A 1 107 ? -44.023 2.122 -24.882 1.00 43.03 107 ARG A CA 1
ATOM 873 C C . ARG A 1 107 ? -42.591 1.913 -25.387 1.00 43.03 107 ARG A C 1
ATOM 875 O O . ARG A 1 107 ? -42.333 2.203 -26.554 1.00 43.03 107 ARG A O 1
ATOM 882 N N . MET A 1 108 ? -41.685 1.286 -24.635 1.00 37.41 108 MET A N 1
ATOM 883 C CA . MET A 1 108 ? -40.376 0.882 -25.188 1.00 37.41 108 MET A CA 1
ATOM 884 C C . MET A 1 108 ? -40.147 -0.636 -25.189 1.00 37.41 108 MET A C 1
ATOM 886 O O . MET A 1 108 ? -39.513 -1.206 -24.311 1.00 37.41 108 MET A O 1
ATOM 890 N N . LYS A 1 109 ? -40.609 -1.299 -26.259 1.00 39.25 109 LYS A N 1
ATOM 891 C CA . LYS A 1 109 ? -40.104 -2.611 -26.701 1.00 39.25 109 LYS A CA 1
ATOM 892 C C . LYS A 1 109 ? -39.376 -2.462 -28.040 1.00 39.25 109 LYS A C 1
ATOM 894 O O . LYS A 1 109 ? -40.015 -2.605 -29.077 1.00 39.25 109 LYS A O 1
ATOM 899 N N . LYS A 1 110 ? -38.056 -2.231 -28.030 1.00 31.02 110 LYS A N 1
ATOM 900 C CA . LYS A 1 110 ? -37.117 -2.642 -29.100 1.00 31.02 110 LYS A CA 1
ATOM 901 C C . LYS A 1 110 ? -35.712 -2.882 -28.514 1.00 31.02 110 LYS A C 1
ATOM 903 O O . LYS A 1 110 ? -35.345 -2.186 -27.572 1.00 31.02 110 LYS A O 1
ATOM 908 N N . PRO A 1 111 ? -34.942 -3.857 -29.037 1.00 34.12 111 PRO A N 1
ATOM 909 C CA . PRO A 1 111 ? -33.633 -4.215 -28.497 1.00 34.12 111 PRO A CA 1
ATOM 910 C C . PRO A 1 111 ? -32.578 -3.196 -28.947 1.00 34.12 111 PRO A C 1
ATOM 912 O O . PRO A 1 111 ? -32.477 -2.904 -30.138 1.00 34.12 111 PRO A O 1
ATOM 915 N N . VAL A 1 112 ? -31.797 -2.658 -28.007 1.00 30.81 112 VAL A N 1
ATOM 916 C CA . VAL A 1 112 ? -30.715 -1.700 -28.285 1.00 30.81 112 VAL A CA 1
ATOM 917 C C . VAL A 1 112 ? -29.358 -2.407 -28.171 1.00 30.81 112 VAL A C 1
ATOM 919 O O . VAL A 1 112 ? -29.119 -3.172 -27.238 1.00 30.81 112 VAL A O 1
ATOM 922 N N . GLN A 1 113 ? -28.512 -2.174 -29.178 1.00 28.70 113 GLN A N 1
ATOM 923 C CA . GLN A 1 113 ? -27.102 -2.573 -29.310 1.00 28.70 113 GLN A CA 1
ATOM 924 C C . GLN A 1 113 ? -26.213 -2.008 -28.177 1.00 28.70 113 GLN A C 1
ATOM 926 O O . GLN A 1 113 ? -26.617 -1.050 -27.519 1.00 28.70 113 GLN A O 1
ATOM 931 N N . PRO A 1 114 ? -25.007 -2.566 -27.932 1.00 28.12 114 PRO A N 1
ATOM 932 C CA . PRO A 1 114 ? -24.187 -2.189 -26.782 1.00 28.12 114 PRO A CA 1
ATOM 933 C C . PRO A 1 114 ? -23.631 -0.769 -26.952 1.00 28.12 114 PRO A C 1
ATOM 935 O O . PRO A 1 114 ? -22.768 -0.519 -27.790 1.00 28.12 114 PRO A O 1
ATOM 938 N N . LEU A 1 115 ? -24.152 0.166 -26.159 1.00 30.55 115 LEU A N 1
ATOM 939 C CA . LEU A 1 115 ? -23.690 1.548 -26.092 1.00 30.55 115 LEU A CA 1
ATOM 940 C C . LEU A 1 115 ? -22.579 1.697 -25.050 1.00 30.55 115 LEU A C 1
ATOM 942 O O . LEU A 1 115 ? -22.672 1.191 -23.931 1.00 30.55 115 LEU A O 1
ATOM 946 N N . MET A 1 116 ? -21.543 2.426 -25.469 1.00 25.41 116 MET A N 1
ATOM 947 C CA . MET A 1 116 ? -20.482 3.006 -24.653 1.00 25.41 116 MET A CA 1
ATOM 948 C C . MET A 1 116 ? -21.046 3.613 -23.363 1.00 25.41 116 MET A C 1
ATOM 950 O O . MET A 1 116 ? -21.966 4.430 -23.405 1.00 25.41 116 MET A O 1
ATOM 954 N N . PHE A 1 117 ? -20.451 3.269 -22.221 1.00 26.83 117 PHE A N 1
ATOM 955 C CA . PHE A 1 117 ? -20.679 3.988 -20.970 1.00 26.83 117 PHE A CA 1
ATOM 956 C C . PHE A 1 117 ? -19.962 5.343 -21.031 1.00 26.83 117 PHE A C 1
ATOM 958 O O . PHE A 1 117 ? -18.816 5.486 -20.611 1.00 26.83 117 PHE A O 1
ATOM 965 N N . SER A 1 118 ? -20.642 6.361 -21.554 1.00 26.30 118 SER A N 1
ATOM 966 C CA . SER A 1 118 ? -20.393 7.733 -21.123 1.00 26.30 118 SER A CA 1
ATOM 967 C C . SER A 1 118 ? -20.947 7.878 -19.708 1.00 26.30 118 SER A C 1
ATOM 969 O O . SER A 1 118 ? -22.122 7.593 -19.476 1.00 26.30 118 SER A O 1
ATOM 971 N N . CYS A 1 119 ? -20.098 8.293 -18.772 1.00 28.45 119 CYS A N 1
ATOM 972 C CA . CYS A 1 119 ? -20.452 8.560 -17.384 1.00 28.45 119 CYS A CA 1
ATOM 973 C C . CYS A 1 119 ? -21.524 9.663 -17.322 1.00 28.45 119 CYS A C 1
ATOM 975 O O . CYS A 1 119 ? -21.215 10.853 -17.363 1.00 28.45 119 CYS A O 1
ATOM 977 N N . SER A 1 120 ? -22.797 9.273 -17.281 1.00 32.44 120 SER A N 1
ATOM 978 C CA . SER A 1 120 ? -23.890 10.163 -16.910 1.00 32.44 120 SER A CA 1
ATOM 979 C C . SER A 1 120 ? -23.879 10.297 -15.395 1.00 32.44 120 SER A C 1
ATOM 981 O O . SER A 1 120 ? -23.951 9.288 -14.694 1.00 32.44 120 SER A O 1
ATOM 983 N N . GLN A 1 121 ? -23.776 11.539 -14.923 1.00 38.72 121 GLN A N 1
ATOM 984 C CA . GLN A 1 121 ? -23.897 11.941 -13.526 1.00 38.72 121 GLN A CA 1
ATOM 985 C C . GLN A 1 121 ? -25.111 11.258 -12.881 1.00 38.72 121 GLN A C 1
ATOM 987 O O . GLN A 1 121 ? -26.248 11.696 -13.045 1.00 38.72 121 GLN A O 1
ATOM 992 N N . GLY A 1 122 ? -24.862 10.158 -12.171 1.00 32.34 122 GLY A N 1
ATOM 993 C CA . GLY A 1 122 ? -25.826 9.575 -11.255 1.00 32.34 122 GLY A CA 1
ATOM 994 C C . GLY A 1 122 ? -26.013 10.549 -10.102 1.00 32.34 122 GLY A C 1
ATOM 995 O O . GLY A 1 122 ? -25.036 11.059 -9.553 1.00 32.34 122 GLY A O 1
ATOM 996 N N . THR A 1 123 ? -27.266 10.843 -9.778 1.00 30.91 123 THR A N 1
ATOM 997 C CA . THR A 1 123 ? -27.661 11.614 -8.600 1.00 30.91 123 THR A CA 1
ATOM 998 C C . THR A 1 123 ? -26.890 11.118 -7.382 1.00 30.91 123 THR A C 1
ATOM 1000 O O . THR A 1 123 ? -27.037 9.966 -6.982 1.00 30.91 123 THR A O 1
ATOM 1003 N N . CYS A 1 124 ? -26.044 11.986 -6.827 1.00 37.97 124 CYS A N 1
ATOM 1004 C CA . CYS A 1 124 ? -25.335 11.745 -5.582 1.00 37.97 124 CYS A CA 1
ATOM 1005 C C . CYS A 1 124 ? -26.395 11.618 -4.479 1.00 37.97 124 CYS A C 1
ATOM 1007 O O . CYS A 1 124 ? -26.963 12.627 -4.051 1.00 37.97 124 CYS A O 1
ATOM 1009 N N . GLU A 1 125 ? -26.735 10.388 -4.084 1.00 45.88 125 GLU A N 1
ATOM 1010 C CA . GLU A 1 125 ? -27.446 10.155 -2.829 1.00 45.88 125 GLU A CA 1
ATOM 1011 C C . GLU A 1 125 ? -26.636 10.864 -1.745 1.00 45.88 125 GLU A C 1
ATOM 1013 O O . GLU A 1 125 ? -25.443 10.601 -1.581 1.00 45.88 125 GLU A O 1
ATOM 1018 N N . LYS A 1 126 ? -27.245 11.841 -1.067 1.00 50.09 126 LYS A N 1
ATOM 1019 C CA . LYS A 1 126 ? -26.593 12.525 0.049 1.00 50.09 126 LYS A CA 1
ATOM 1020 C C . LYS A 1 126 ? -26.345 11.479 1.131 1.00 50.09 126 LYS A C 1
ATOM 1022 O O . LYS A 1 126 ? -27.271 11.136 1.860 1.00 50.09 126 LYS A O 1
ATOM 1027 N N . MET A 1 127 ? -25.121 10.962 1.193 1.00 66.62 127 MET A N 1
ATOM 1028 C CA . MET A 1 127 ? -24.681 10.136 2.307 1.00 66.62 127 MET A CA 1
ATOM 1029 C C . MET A 1 127 ? -24.826 10.951 3.591 1.00 66.62 127 MET A C 1
ATOM 1031 O O . MET A 1 127 ? -24.461 12.130 3.629 1.00 66.62 127 MET A O 1
ATOM 1035 N N . ASP A 1 128 ? -25.408 10.325 4.610 1.00 86.00 128 ASP A N 1
ATOM 1036 C CA . ASP A 1 128 ? -25.436 10.858 5.967 1.00 86.00 128 ASP A CA 1
ATOM 1037 C C . ASP A 1 128 ? -23.978 11.123 6.399 1.00 86.00 128 ASP A C 1
ATOM 1039 O O . ASP A 1 128 ? -23.185 10.178 6.410 1.00 86.00 128 ASP A O 1
ATOM 1043 N N . PRO A 1 129 ? -23.586 12.382 6.689 1.00 87.62 129 PRO A N 1
ATOM 1044 C CA . PRO A 1 129 ? -22.202 12.723 7.019 1.00 87.62 129 PRO A CA 1
ATOM 1045 C C . PRO A 1 129 ? -21.705 12.034 8.295 1.00 87.62 129 PRO A C 1
ATOM 1047 O O . PRO A 1 129 ? -20.494 11.922 8.490 1.00 87.62 129 PRO A O 1
ATOM 1050 N N . ASP A 1 130 ? -22.621 11.557 9.140 1.00 92.75 130 ASP A N 1
ATOM 1051 C CA . ASP A 1 130 ? -22.296 10.849 10.371 1.00 92.75 130 ASP A CA 1
ATOM 1052 C C . ASP A 1 130 ? -22.040 9.352 10.140 1.00 92.75 130 ASP A C 1
ATOM 1054 O O . ASP A 1 130 ? -21.549 8.675 11.043 1.00 92.75 130 ASP A O 1
ATOM 1058 N N . VAL A 1 131 ? -22.321 8.816 8.947 1.00 94.62 131 VAL A N 1
ATOM 1059 C CA . VAL A 1 131 ? -22.022 7.422 8.593 1.00 94.62 131 VAL A CA 1
ATOM 1060 C C . VAL A 1 131 ? -20.592 7.306 8.068 1.00 94.62 131 VAL A C 1
ATOM 1062 O O . VAL A 1 131 ? -20.143 8.056 7.202 1.00 94.62 131 VAL A O 1
ATOM 1065 N N . VAL A 1 132 ? -19.857 6.328 8.591 1.00 93.88 132 VAL A N 1
ATOM 1066 C CA . VAL A 1 132 ? -18.475 6.059 8.188 1.00 93.88 132 VAL A CA 1
ATOM 1067 C C . VAL A 1 132 ? -18.465 5.357 6.835 1.00 93.88 132 VAL A C 1
ATOM 1069 O O . VAL A 1 132 ? -18.965 4.240 6.690 1.00 93.88 132 VAL A O 1
ATOM 1072 N N . ASP A 1 133 ? -17.805 5.972 5.859 1.00 93.81 133 ASP A N 1
ATOM 1073 C CA . ASP A 1 133 ? -17.491 5.317 4.594 1.00 93.81 133 ASP A CA 1
ATOM 1074 C C . ASP A 1 133 ? -16.359 4.293 4.790 1.00 93.81 133 ASP A C 1
ATOM 1076 O O . ASP A 1 133 ? -15.170 4.617 4.768 1.00 93.81 133 ASP A O 1
ATOM 1080 N N . VAL A 1 134 ? -16.733 3.026 4.970 1.00 91.44 134 VAL A N 1
ATOM 1081 C CA . VAL A 1 134 ? -15.800 1.900 5.161 1.00 91.44 134 VAL A CA 1
ATOM 1082 C C . VAL A 1 134 ? -14.920 1.601 3.942 1.00 91.44 134 VAL A C 1
ATOM 1084 O O . VAL A 1 134 ? -13.994 0.799 4.041 1.00 91.44 134 VAL A O 1
ATOM 1087 N N . MET A 1 135 ? -15.188 2.225 2.792 1.00 91.38 135 MET A N 1
ATOM 1088 C CA . MET A 1 135 ? -14.325 2.124 1.614 1.00 91.38 135 MET A CA 1
ATOM 1089 C C . MET A 1 135 ? -13.232 3.195 1.616 1.00 91.38 135 MET A C 1
ATOM 1091 O O . MET A 1 135 ? -12.203 3.001 0.965 1.00 91.38 135 MET A O 1
ATOM 1095 N N . GLN A 1 136 ? -13.445 4.298 2.344 1.00 92.31 136 GLN A N 1
ATOM 1096 C CA . GLN A 1 136 ? -12.475 5.372 2.568 1.00 92.31 136 GLN A CA 1
ATOM 1097 C C . GLN A 1 136 ? -11.665 5.179 3.856 1.00 92.31 136 GLN A C 1
ATOM 1099 O O . GLN A 1 136 ? -10.526 5.650 3.932 1.00 92.31 136 GLN A O 1
ATOM 1104 N N . TYR A 1 137 ? -12.249 4.523 4.863 1.00 92.25 137 TYR A N 1
ATOM 1105 C CA . TYR A 1 137 ? -11.658 4.332 6.184 1.00 92.25 137 TYR A CA 1
ATOM 1106 C C . TYR A 1 137 ? -11.478 2.855 6.533 1.00 92.25 137 TYR A C 1
ATOM 1108 O O . TYR A 1 137 ? -12.333 2.016 6.267 1.00 92.25 137 TYR A O 1
ATOM 1116 N N . THR A 1 138 ? -10.372 2.530 7.198 1.00 90.31 138 THR A N 1
ATOM 1117 C CA . THR A 1 138 ? -10.070 1.177 7.677 1.00 90.31 138 THR A CA 1
ATOM 1118 C C . THR A 1 138 ? -9.774 1.192 9.168 1.00 90.31 138 THR A C 1
ATOM 1120 O O . THR A 1 138 ? -9.106 2.097 9.670 1.00 90.31 138 THR A O 1
ATOM 1123 N N . SER A 1 139 ? -10.253 0.162 9.868 1.00 90.75 139 SER A N 1
ATOM 1124 C CA . SER A 1 139 ? -10.002 -0.014 11.295 1.00 90.75 139 SER A CA 1
ATOM 1125 C C . SER A 1 139 ? -8.544 -0.386 11.571 1.00 90.75 139 SER A C 1
ATOM 1127 O O . SER A 1 139 ? -8.030 -1.339 10.979 1.00 90.75 139 SER A O 1
ATOM 1129 N N . VAL A 1 140 ? -7.917 0.285 12.532 1.00 86.12 140 VAL A N 1
ATOM 1130 C CA . VAL A 1 140 ? -6.584 -0.020 13.066 1.00 86.12 140 VAL A CA 1
ATOM 1131 C C . VAL A 1 140 ? -6.674 -0.484 14.512 1.00 86.12 140 VAL A C 1
ATOM 1133 O O . VAL A 1 140 ? -7.483 0.004 15.292 1.00 86.12 140 VAL A O 1
ATOM 1136 N N . GLY A 1 141 ? -5.854 -1.469 14.879 1.00 80.00 141 GLY A N 1
ATOM 1137 C CA . GLY A 1 141 ? -5.850 -2.029 16.238 1.00 80.00 141 GLY A CA 1
ATOM 1138 C C . GLY A 1 141 ? -7.024 -2.949 16.564 1.00 80.00 141 GLY A C 1
ATOM 1139 O O . GLY A 1 141 ? -7.045 -3.539 17.640 1.00 80.00 141 GLY A O 1
ATOM 1140 N N . GLY A 1 142 ? -7.938 -3.146 15.613 1.00 84.62 142 GLY A N 1
ATOM 1141 C CA . GLY A 1 142 ? -9.079 -4.044 15.733 1.00 84.62 142 GLY A CA 1
ATOM 1142 C C . GLY A 1 142 ? -10.353 -3.340 16.190 1.00 84.62 142 GLY A C 1
ATOM 1143 O O . GLY A 1 142 ? -10.491 -2.122 16.097 1.00 84.62 142 GLY A O 1
ATOM 1144 N N . VAL A 1 143 ? -11.306 -4.153 16.640 1.00 91.25 143 VAL A N 1
ATOM 1145 C CA . VAL A 1 143 ? -12.617 -3.717 17.123 1.00 91.25 143 VAL A CA 1
ATOM 1146 C C . VAL A 1 143 ? -12.666 -3.914 18.632 1.00 91.25 143 VAL A C 1
ATOM 1148 O O . VAL A 1 143 ? -12.324 -4.987 19.132 1.00 91.25 143 VAL A O 1
ATOM 1151 N N . PHE A 1 144 ? -13.096 -2.880 19.347 1.00 91.25 144 PHE A N 1
ATOM 1152 C CA . PHE A 1 144 ? -13.167 -2.856 20.798 1.00 91.25 144 PHE A CA 1
ATOM 1153 C C . PHE A 1 144 ? -14.610 -3.060 21.250 1.00 91.25 144 PHE A C 1
ATOM 1155 O O . PHE A 1 144 ? -15.507 -2.316 20.857 1.00 91.25 144 PHE A O 1
ATOM 1162 N N . TYR A 1 145 ? -14.818 -4.057 22.105 1.00 91.31 145 TYR A N 1
ATOM 1163 C CA . TYR A 1 145 ? -16.106 -4.340 22.731 1.00 91.31 145 TYR A CA 1
ATOM 1164 C C . TYR A 1 145 ? -16.092 -3.755 24.138 1.00 91.31 145 TYR A C 1
ATOM 1166 O O . TYR A 1 145 ? -15.298 -4.180 24.981 1.00 91.31 145 TYR A O 1
ATOM 1174 N N . CYS A 1 146 ? -16.930 -2.750 24.377 1.00 88.06 146 CYS A N 1
ATOM 1175 C CA . CYS A 1 146 ? -17.051 -2.111 25.676 1.00 88.06 146 CYS A CA 1
ATOM 1176 C C . CYS A 1 146 ? -18.467 -2.320 26.198 1.00 88.06 146 CYS A C 1
ATOM 1178 O O . CYS A 1 146 ? -19.403 -1.702 25.703 1.00 88.06 146 CYS A O 1
ATOM 1180 N N . ASP A 1 147 ? -18.595 -3.182 27.202 1.00 87.38 147 ASP A N 1
ATOM 1181 C CA . ASP A 1 147 ? -19.853 -3.504 27.864 1.00 87.38 147 ASP A CA 1
ATOM 1182 C C . ASP A 1 147 ? -19.707 -3.297 29.371 1.00 87.38 147 ASP A C 1
ATOM 1184 O O . ASP A 1 147 ? -18.655 -3.562 29.964 1.00 87.38 147 ASP A O 1
ATOM 1188 N N . LEU A 1 148 ? -20.789 -2.854 30.004 1.00 87.56 148 LEU A N 1
ATOM 1189 C CA . LEU A 1 148 ? -20.877 -2.759 31.452 1.00 87.56 148 LEU A CA 1
ATOM 1190 C C . LEU A 1 148 ? -21.627 -3.978 31.983 1.00 87.56 148 LEU A C 1
ATOM 1192 O O . LEU A 1 148 ? -22.684 -4.337 31.471 1.00 87.56 148 LEU A O 1
ATOM 1196 N N . PHE A 1 149 ? -21.106 -4.610 33.031 1.00 87.75 149 PHE A N 1
ATOM 1197 C CA . PHE A 1 149 ? -21.707 -5.802 33.624 1.00 87.75 149 PHE A CA 1
ATOM 1198 C C . PHE A 1 149 ? -21.956 -5.618 35.116 1.00 87.75 149 PHE A C 1
ATOM 1200 O O . PHE A 1 149 ? -21.213 -4.934 35.820 1.00 87.75 149 PHE A O 1
ATOM 1207 N N . HIS A 1 150 ? -22.988 -6.289 35.620 1.00 84.25 150 HIS A N 1
ATOM 1208 C CA . HIS A 1 150 ? -23.152 -6.488 37.049 1.00 84.25 150 HIS A CA 1
ATOM 1209 C C . HIS A 1 150 ? -21.994 -7.325 37.598 1.00 84.25 150 HIS A C 1
ATOM 1211 O O . HIS A 1 150 ? -21.580 -8.313 36.988 1.00 84.25 150 HIS A O 1
ATOM 1217 N N . LEU A 1 151 ? -21.521 -6.965 38.794 1.00 83.31 151 LEU A N 1
ATOM 1218 C CA . LEU A 1 151 ? -20.601 -7.808 39.551 1.00 83.31 151 LEU A CA 1
ATOM 1219 C C . LEU A 1 151 ? -21.237 -9.192 39.752 1.00 83.31 151 LEU A C 1
ATOM 1221 O O . LEU A 1 151 ? -22.357 -9.264 40.274 1.00 83.31 151 LEU A O 1
ATOM 1225 N N . PRO A 1 152 ? -20.557 -10.282 39.354 1.00 80.12 152 PRO A N 1
ATOM 1226 C CA . PRO A 1 152 ? -21.105 -11.614 39.524 1.00 80.12 152 PRO A CA 1
ATOM 1227 C C . PRO A 1 152 ? -21.298 -11.912 41.020 1.00 80.12 152 PRO A C 1
ATOM 1229 O O . PRO A 1 152 ? -20.469 -11.510 41.849 1.00 80.12 152 PRO A O 1
ATOM 1232 N N . PRO A 1 153 ? -22.389 -12.599 41.400 1.00 77.75 153 PRO A N 1
ATOM 1233 C CA . PRO A 1 153 ? -22.620 -12.984 42.784 1.00 77.75 153 PRO A CA 1
ATOM 1234 C C . PRO A 1 153 ? -21.474 -13.858 43.315 1.00 77.75 153 PRO A C 1
ATOM 1236 O O . PRO A 1 153 ? -20.864 -14.646 42.590 1.00 77.75 153 PRO A O 1
ATOM 1239 N N . ARG A 1 154 ? -21.156 -13.710 44.609 1.00 76.56 154 ARG A N 1
ATOM 1240 C CA . ARG A 1 154 ? -20.046 -14.448 45.230 1.00 76.56 154 ARG A CA 1
ATOM 1241 C C . ARG A 1 154 ? -20.302 -15.962 45.158 1.00 76.56 154 ARG A C 1
ATOM 1243 O O . ARG A 1 154 ? -21.423 -16.384 45.449 1.00 76.56 154 ARG A O 1
ATOM 1250 N N . PRO A 1 155 ? -19.276 -16.787 44.870 1.00 77.44 155 PRO A N 1
ATOM 1251 C CA . PRO A 1 155 ? -19.426 -18.237 44.866 1.00 77.44 155 PRO A CA 1
ATOM 1252 C C . PRO A 1 155 ? -19.940 -18.743 46.215 1.00 77.44 155 PRO A C 1
ATOM 1254 O O . PRO A 1 155 ? -19.393 -18.405 47.269 1.00 77.44 155 PRO A O 1
ATOM 1257 N N . ILE A 1 156 ? -20.975 -19.581 46.191 1.00 79.19 156 ILE A N 1
ATOM 1258 C CA . ILE A 1 156 ? -21.551 -20.151 47.409 1.00 79.19 156 ILE A CA 1
ATOM 1259 C C . ILE A 1 156 ? -20.844 -21.472 47.699 1.00 79.19 156 ILE A C 1
ATOM 1261 O O . ILE A 1 156 ? -20.926 -22.418 46.917 1.00 79.19 156 ILE A O 1
ATOM 1265 N N . ARG A 1 157 ? -20.169 -21.566 48.849 1.00 78.88 157 ARG A N 1
ATOM 1266 C CA . ARG A 1 157 ? -19.589 -22.828 49.326 1.00 78.88 157 ARG A CA 1
ATOM 1267 C C . ARG A 1 157 ? -20.598 -23.582 50.184 1.00 78.88 157 ARG A C 1
ATOM 1269 O O . ARG A 1 157 ? -20.997 -23.099 51.241 1.00 78.88 157 ARG A O 1
ATOM 1276 N N . ARG A 1 158 ? -20.997 -24.780 49.755 1.00 78.44 158 ARG A N 1
ATOM 1277 C CA . ARG A 1 158 ? -21.854 -25.687 50.538 1.00 78.44 158 ARG A CA 1
ATOM 1278 C C . ARG A 1 158 ? -21.365 -27.126 50.411 1.00 78.44 158 ARG A C 1
ATOM 1280 O O . ARG A 1 158 ? -21.183 -27.623 49.308 1.00 78.44 158 ARG A O 1
ATOM 1287 N N . LYS A 1 159 ? -21.192 -27.798 51.557 1.00 77.25 159 LYS A N 1
ATOM 1288 C CA . LYS A 1 159 ? -20.832 -29.228 51.665 1.00 77.25 159 LYS A CA 1
ATOM 1289 C C . LYS A 1 159 ? -19.630 -29.651 50.795 1.00 77.25 159 LYS A C 1
ATOM 1291 O O . LYS A 1 159 ? -19.691 -30.668 50.122 1.00 77.25 159 LYS A O 1
ATOM 1296 N N . GLY A 1 160 ? -18.554 -28.862 50.778 1.00 80.94 160 GLY A N 1
ATOM 1297 C CA . GLY A 1 160 ? -17.349 -29.169 49.989 1.00 80.94 160 GLY A CA 1
ATOM 1298 C C . GLY A 1 160 ? -17.419 -28.785 48.505 1.00 80.94 160 GLY A C 1
ATOM 1299 O O . GLY A 1 160 ? -16.396 -28.822 47.831 1.00 80.94 160 GLY A O 1
ATOM 1300 N N . TYR A 1 161 ? -18.575 -28.336 48.007 1.00 65.00 161 TYR A N 1
ATOM 1301 C CA . TYR A 1 161 ? -18.735 -27.834 46.642 1.00 65.00 161 TYR A CA 1
ATOM 1302 C C . TYR A 1 161 ? -18.697 -26.304 46.605 1.00 65.00 161 TYR A C 1
ATOM 1304 O O . TYR A 1 161 ? -19.220 -25.633 47.501 1.00 65.00 161 TYR A O 1
ATOM 1312 N N . THR A 1 162 ? -18.100 -25.754 45.544 1.00 78.81 162 THR A N 1
ATOM 1313 C CA . THR A 1 162 ? -18.182 -24.327 45.202 1.00 78.81 162 THR A CA 1
ATOM 1314 C C . THR A 1 162 ? -19.191 -24.171 44.073 1.00 78.81 162 THR A C 1
ATOM 1316 O O . THR A 1 162 ? -18.946 -24.624 42.960 1.00 78.81 162 THR A O 1
ATOM 1319 N N . ILE A 1 163 ? -20.333 -23.558 44.371 1.00 74.25 163 ILE A N 1
ATOM 1320 C CA . ILE A 1 163 ? -21.385 -23.280 43.395 1.00 74.25 163 ILE A CA 1
ATOM 1321 C C . ILE A 1 163 ? -21.121 -21.888 42.819 1.00 74.25 163 ILE A C 1
ATOM 1323 O O . ILE A 1 163 ? -21.189 -20.890 43.542 1.00 74.25 163 ILE A O 1
ATOM 1327 N N . LEU A 1 164 ? -20.807 -21.831 41.526 1.00 72.19 164 LEU A N 1
ATOM 1328 C CA . LEU A 1 164 ? -20.793 -20.594 40.750 1.00 72.19 164 LEU A CA 1
ATOM 1329 C C . LEU A 1 164 ? -22.245 -20.269 40.372 1.00 72.19 164 LEU A C 1
ATOM 1331 O O . LEU A 1 164 ? -22.934 -21.113 39.804 1.00 72.19 164 LEU A O 1
ATOM 1335 N N . GLN A 1 165 ? -22.734 -19.089 40.751 1.00 63.41 165 GLN A N 1
ATOM 1336 C CA . GLN A 1 165 ? -24.071 -18.623 40.377 1.00 63.41 165 GLN A CA 1
ATOM 1337 C C . GLN A 1 165 ? -23.990 -17.792 39.096 1.00 63.41 165 GLN A C 1
ATOM 1339 O O . GLN A 1 165 ? -23.289 -16.789 39.117 1.00 63.41 165 GLN A O 1
ATOM 1344 N N . ASP A 1 166 ? -24.759 -18.186 38.070 1.00 67.94 166 ASP A N 1
ATOM 1345 C CA . ASP A 1 166 ? -25.036 -17.481 36.802 1.00 67.94 166 ASP A CA 1
ATOM 1346 C C . ASP A 1 166 ? -23.828 -16.906 36.017 1.00 67.94 166 ASP A C 1
ATOM 1348 O O . ASP A 1 166 ? -22.708 -16.776 36.499 1.00 67.94 166 ASP A O 1
ATOM 1352 N N . GLY A 1 167 ? -24.040 -16.602 34.732 1.00 72.38 167 GLY A N 1
ATOM 1353 C CA . GLY A 1 167 ? -23.045 -15.923 33.889 1.00 72.38 167 GLY A CA 1
ATOM 1354 C C . GLY A 1 167 ? -22.974 -14.410 34.141 1.00 72.38 167 GLY A C 1
ATOM 1355 O O . GLY A 1 167 ? -23.761 -13.856 34.913 1.00 72.38 167 GLY A O 1
ATOM 1356 N N . LEU A 1 168 ? -22.058 -13.719 33.447 1.00 82.19 168 LEU A N 1
ATOM 1357 C CA . LEU A 1 168 ? -22.041 -12.251 33.426 1.00 82.19 168 LEU A CA 1
ATOM 1358 C C . LEU A 1 168 ? -23.389 -11.713 32.925 1.00 82.19 168 LEU A C 1
ATOM 1360 O O . LEU A 1 168 ? -23.897 -12.142 31.890 1.00 82.19 168 LEU A O 1
ATOM 1364 N N . ARG A 1 169 ? -23.955 -10.749 33.657 1.00 85.12 169 ARG A N 1
ATOM 1365 C CA . ARG A 1 169 ? -25.193 -10.055 33.283 1.00 85.12 169 ARG A CA 1
ATOM 1366 C C . ARG A 1 169 ? -24.873 -8.621 32.903 1.00 85.12 169 ARG A C 1
ATOM 1368 O O . ARG A 1 169 ? -24.273 -7.912 33.707 1.00 85.12 169 ARG A O 1
ATOM 1375 N N . VAL A 1 170 ? -25.280 -8.205 31.707 1.00 85.44 170 VAL A N 1
ATOM 1376 C CA . VAL A 1 170 ? -25.105 -6.826 31.228 1.00 85.44 170 VAL A CA 1
ATOM 1377 C C . VAL A 1 170 ? -25.854 -5.867 32.154 1.00 85.44 170 VAL A C 1
ATOM 1379 O O . VAL A 1 170 ? -27.004 -6.114 32.520 1.00 85.44 170 VAL A O 1
ATOM 1382 N N . PHE A 1 171 ? -25.187 -4.790 32.551 1.00 85.94 171 PHE A N 1
ATOM 1383 C CA . PHE A 1 171 ? -25.774 -3.671 33.269 1.00 85.94 171 PHE A CA 1
ATOM 1384 C C . PHE A 1 171 ? -26.247 -2.633 32.239 1.00 85.94 171 PHE A C 1
ATOM 1386 O O . PHE A 1 171 ? -25.427 -2.142 31.461 1.00 85.94 171 PHE A O 1
ATOM 1393 N N . PRO A 1 172 ? -27.540 -2.268 32.216 1.00 83.19 172 PRO A N 1
ATOM 1394 C CA . PRO A 1 172 ? -28.055 -1.315 31.243 1.00 83.19 172 PRO A CA 1
ATOM 1395 C C . PRO A 1 172 ? -27.556 0.100 31.554 1.00 83.19 172 PRO A C 1
ATOM 1397 O O . PRO A 1 172 ? -27.820 0.641 32.631 1.00 83.19 172 PRO A O 1
ATOM 1400 N N . TYR A 1 173 ? -26.856 0.701 30.594 1.00 82.88 173 TYR A N 1
ATOM 1401 C CA . TYR A 1 173 ? -26.368 2.071 30.675 1.00 82.88 173 TYR A CA 1
ATOM 1402 C C . TYR A 1 173 ? -26.666 2.838 29.379 1.00 82.88 173 TYR A C 1
ATOM 1404 O O . TYR A 1 173 ? -26.257 2.368 28.314 1.00 82.88 173 TYR A O 1
ATOM 1412 N N . PRO A 1 174 ? -27.299 4.024 29.446 1.00 82.81 174 PRO A N 1
ATOM 1413 C CA . PRO A 1 174 ? -27.828 4.703 30.631 1.00 82.81 174 PRO A CA 1
ATOM 1414 C C . PRO A 1 174 ? -28.888 3.900 31.395 1.00 82.81 174 PRO A C 1
ATOM 1416 O O . PRO A 1 174 ? -29.683 3.163 30.811 1.00 82.81 174 PRO A O 1
ATOM 1419 N N . THR A 1 175 ? -28.927 4.047 32.722 1.00 75.94 175 THR A N 1
ATOM 1420 C CA . THR A 1 175 ? -30.019 3.499 33.531 1.00 75.94 175 THR A CA 1
ATOM 1421 C C . THR A 1 175 ? -31.265 4.296 33.184 1.00 75.94 175 THR A C 1
ATOM 1423 O O . THR A 1 175 ? -31.385 5.422 33.648 1.00 75.94 175 THR A O 1
ATOM 1426 N N . GLY A 1 176 ? -32.164 3.764 32.354 1.00 62.44 176 GLY A N 1
ATOM 1427 C CA . GLY A 1 176 ? -33.352 4.459 31.824 1.00 62.44 176 GLY A CA 1
ATOM 1428 C C . GLY A 1 176 ? -34.408 4.909 32.855 1.00 62.44 176 GLY A C 1
ATOM 1429 O O . GLY A 1 176 ? -35.601 4.901 32.565 1.00 62.44 176 GLY A O 1
ATOM 1430 N N . LYS A 1 177 ? -34.002 5.263 34.078 1.00 59.78 177 LYS A N 1
ATOM 1431 C CA . LYS A 1 177 ? -34.820 5.893 35.107 1.00 59.78 177 LYS A CA 1
ATOM 1432 C C . LYS A 1 177 ? -34.906 7.398 34.817 1.00 59.78 177 LYS A C 1
ATOM 1434 O O . LYS A 1 177 ? -33.869 8.027 34.629 1.00 59.78 177 LYS A O 1
ATOM 1439 N N . PRO A 1 178 ? -36.104 7.997 34.862 1.00 50.59 178 PRO A N 1
ATOM 1440 C CA . PRO A 1 178 ? -36.291 9.439 34.759 1.00 50.59 178 PRO A CA 1
ATOM 1441 C C . PRO A 1 178 ? -35.944 10.109 36.100 1.00 50.59 178 PRO A C 1
ATOM 1443 O O . PRO A 1 178 ? -36.813 10.643 36.784 1.00 50.59 178 PRO A O 1
ATOM 1446 N N . SER A 1 179 ? -34.686 10.028 36.539 1.00 56.09 179 SER A N 1
ATOM 1447 C CA . SER A 1 179 ? -34.171 10.978 37.528 1.00 56.09 179 SER A CA 1
ATOM 1448 C C . SER A 1 179 ? -33.780 12.257 36.793 1.00 56.09 179 SER A C 1
ATOM 1450 O O . SER A 1 179 ? -33.213 12.179 35.710 1.00 56.09 179 SER A O 1
ATOM 1452 N N . ASN A 1 180 ? -34.026 13.427 37.385 1.00 54.75 180 ASN A N 1
ATOM 1453 C CA . ASN A 1 180 ? -33.630 14.744 36.849 1.00 54.75 180 ASN A CA 1
ATOM 1454 C C . ASN A 1 180 ? -32.105 14.926 36.637 1.00 54.75 180 ASN A C 1
ATOM 1456 O O . ASN A 1 180 ? -31.659 16.013 36.285 1.00 54.75 180 ASN A O 1
ATOM 1460 N N . GLU A 1 181 ? -31.306 13.884 36.857 1.00 61.41 181 GLU A N 1
ATOM 1461 C CA . GLU A 1 181 ? -29.870 13.839 36.615 1.00 61.41 181 GLU A CA 1
ATOM 1462 C C . GLU A 1 181 ? -29.619 13.023 35.344 1.00 61.41 181 GLU A C 1
ATOM 1464 O O . GLU A 1 181 ? -29.844 11.810 35.316 1.00 61.41 181 GLU A O 1
ATOM 1469 N N . ALA A 1 182 ? -29.180 13.694 34.277 1.00 65.75 182 ALA A N 1
ATOM 1470 C CA . ALA A 1 182 ? -28.712 13.028 33.067 1.00 65.75 182 ALA A CA 1
ATOM 1471 C C . ALA A 1 182 ? -27.517 12.122 33.411 1.00 65.75 182 ALA A C 1
ATOM 1473 O O . ALA A 1 182 ? -26.593 12.551 34.108 1.00 65.75 182 ALA A O 1
ATOM 1474 N N . CYS A 1 183 ? -27.519 10.874 32.932 1.00 75.19 183 CYS A N 1
ATOM 1475 C CA . CYS A 1 183 ? -26.360 9.998 33.094 1.00 75.19 183 CYS A CA 1
ATOM 1476 C C . CYS A 1 183 ? -25.143 10.626 32.391 1.00 75.19 183 CYS A C 1
ATOM 1478 O O . CYS A 1 183 ? -25.259 11.018 31.228 1.00 75.19 183 CYS A O 1
ATOM 1480 N N . PRO A 1 184 ? -23.982 10.737 33.060 1.00 85.12 184 PRO A N 1
ATOM 1481 C CA . PRO A 1 184 ? -22.809 11.348 32.453 1.00 85.12 184 PRO A CA 1
ATOM 1482 C C . PRO A 1 184 ? -22.267 10.481 31.305 1.00 85.12 184 PRO A C 1
ATOM 1484 O O . PRO A 1 184 ? -22.382 9.260 31.340 1.00 85.12 184 PRO A O 1
ATOM 1487 N N . PRO A 1 185 ? -21.627 11.054 30.284 1.00 88.75 185 PRO A N 1
ATOM 1488 C CA . PRO A 1 185 ? -20.956 10.247 29.273 1.00 88.75 185 PRO A CA 1
ATOM 1489 C C . PRO A 1 185 ? -19.783 9.452 29.878 1.00 88.75 185 PRO A C 1
ATOM 1491 O O . PRO A 1 185 ? -19.130 9.883 30.833 1.00 88.75 185 PRO A O 1
ATOM 1494 N N . VAL A 1 186 ? -19.509 8.283 29.307 1.00 89.81 186 VAL A N 1
ATOM 1495 C CA . VAL A 1 186 ? -18.447 7.364 29.727 1.00 89.81 186 VAL A CA 1
ATOM 1496 C C . VAL A 1 186 ? -17.133 7.783 29.083 1.00 89.81 186 VAL A C 1
ATOM 1498 O O . VAL A 1 186 ? -17.041 7.847 27.861 1.00 89.81 186 VAL A O 1
ATOM 1501 N N . GLY A 1 187 ? -16.108 8.043 29.895 1.00 93.25 187 GLY A N 1
ATOM 1502 C CA . GLY A 1 187 ? -14.748 8.274 29.409 1.00 93.25 187 GLY A CA 1
ATOM 1503 C C . GLY A 1 187 ? -14.042 6.961 29.078 1.00 93.25 187 GLY A C 1
ATOM 1504 O O . GLY A 1 187 ? -13.964 6.072 29.926 1.00 93.25 187 GLY A O 1
ATOM 1505 N N . VAL A 1 188 ? -13.504 6.855 27.867 1.00 93.75 188 VAL A N 1
ATOM 1506 C CA . VAL A 1 188 ? -12.728 5.709 27.386 1.00 93.75 188 VAL A CA 1
ATOM 1507 C C . VAL A 1 188 ? -11.340 6.191 26.992 1.00 93.75 188 VAL A C 1
ATOM 1509 O O . VAL A 1 188 ? -11.204 7.207 26.315 1.00 93.75 188 VAL A O 1
ATOM 1512 N N . SER A 1 189 ? -10.312 5.445 27.391 1.00 94.25 189 SER A N 1
ATOM 1513 C CA . SER A 1 189 ? -8.934 5.669 26.954 1.00 94.25 189 SER A CA 1
ATOM 1514 C C . SER A 1 189 ? -8.338 4.362 26.453 1.00 94.25 189 SER A C 1
ATOM 1516 O O . SER A 1 189 ? -8.396 3.348 27.149 1.00 94.25 189 SER A O 1
ATOM 1518 N N . VAL A 1 190 ? -7.738 4.395 25.266 1.00 91.75 190 VAL A N 1
ATOM 1519 C CA . VAL A 1 190 ? -7.076 3.245 24.646 1.00 91.75 190 VAL A CA 1
ATOM 1520 C C . VAL A 1 190 ? -5.657 3.632 24.259 1.00 91.75 190 VAL A C 1
ATOM 1522 O O . VAL A 1 190 ? -5.438 4.651 23.606 1.00 91.75 190 VAL A O 1
ATOM 1525 N N . THR A 1 191 ? -4.696 2.798 24.641 1.00 90.31 191 THR A N 1
ATOM 1526 C CA . THR A 1 191 ? -3.319 2.882 24.153 1.00 90.31 191 THR A CA 1
ATOM 1527 C C . THR A 1 191 ? -3.181 2.002 22.923 1.00 90.31 191 THR A C 1
ATOM 1529 O O . THR A 1 191 ? -3.508 0.814 22.954 1.00 90.31 191 THR A O 1
ATOM 1532 N N . LEU A 1 192 ? -2.721 2.593 21.828 1.00 83.31 192 LEU A N 1
ATOM 1533 C CA . LEU A 1 192 ? -2.476 1.875 20.592 1.00 83.31 192 LEU A CA 1
ATOM 1534 C C . LEU A 1 192 ? -1.254 0.969 20.739 1.00 83.31 192 LEU A C 1
ATOM 1536 O O . LEU A 1 192 ? -0.232 1.405 21.268 1.00 83.31 192 LEU A O 1
ATOM 1540 N N . PRO A 1 193 ? -1.327 -0.275 20.245 1.00 79.88 193 PRO A N 1
ATOM 1541 C CA . PRO A 1 193 ? -0.169 -1.146 20.218 1.00 79.88 193 PRO A CA 1
ATOM 1542 C C . PRO A 1 193 ? 1.004 -0.588 19.407 1.00 79.88 193 PRO A C 1
ATOM 1544 O O . PRO A 1 193 ? 0.816 -0.028 18.326 1.00 79.88 193 PRO A O 1
ATOM 1547 N N . ASP A 1 194 ? 2.218 -0.924 19.842 1.00 76.00 194 ASP A N 1
ATOM 1548 C CA . ASP A 1 194 ? 3.491 -0.626 19.165 1.00 76.00 194 ASP A CA 1
ATOM 1549 C C . ASP A 1 194 ? 3.668 -1.340 17.811 1.00 76.00 194 ASP A C 1
ATOM 1551 O O . ASP A 1 194 ? 4.776 -1.421 17.295 1.00 76.00 194 ASP A O 1
ATOM 1555 N N . TRP A 1 195 ? 2.628 -1.955 17.253 1.00 71.50 195 TRP A N 1
ATOM 1556 C CA . TRP A 1 195 ? 2.656 -2.542 15.913 1.00 71.50 195 TRP A CA 1
ATOM 1557 C C . TRP A 1 195 ? 1.853 -1.726 14.888 1.00 71.50 195 TRP A C 1
ATOM 1559 O O . TRP A 1 195 ? 1.797 -2.100 13.718 1.00 71.50 195 TRP A O 1
ATOM 1569 N N . ILE A 1 196 ? 1.226 -0.628 15.319 1.00 75.69 196 ILE A N 1
ATOM 1570 C CA . ILE A 1 196 ? 0.428 0.259 14.473 1.00 75.69 196 ILE A CA 1
ATOM 1571 C C . ILE A 1 196 ? 1.226 1.528 14.203 1.00 75.69 196 ILE A C 1
ATOM 1573 O O . ILE A 1 196 ? 1.722 2.174 15.126 1.00 75.69 196 ILE A O 1
ATOM 1577 N N . THR A 1 197 ? 1.314 1.906 12.932 1.00 71.56 197 THR A N 1
ATOM 1578 C CA . THR A 1 197 ? 1.919 3.180 12.539 1.00 71.56 197 THR A CA 1
ATOM 1579 C C . THR A 1 197 ? 0.826 4.209 12.333 1.00 71.56 197 THR A C 1
ATOM 1581 O O . THR A 1 197 ? 0.037 4.086 11.402 1.00 71.56 197 THR A O 1
ATOM 1584 N N . ASN A 1 198 ? 0.802 5.243 13.171 1.00 65.25 198 ASN A N 1
ATOM 1585 C CA . ASN A 1 198 ? -0.119 6.357 12.998 1.00 65.25 198 ASN A CA 1
ATOM 1586 C C . ASN A 1 198 ? 0.632 7.597 12.556 1.00 65.25 198 ASN A C 1
ATOM 1588 O O . ASN A 1 198 ? 1.421 8.175 13.307 1.00 65.25 198 ASN A O 1
ATOM 1592 N N . VAL A 1 199 ? 0.333 8.023 11.338 1.00 63.84 199 VAL A N 1
ATOM 1593 C CA . VAL A 1 199 ? 0.796 9.310 10.834 1.00 63.84 199 VAL A CA 1
ATOM 1594 C C . VAL A 1 199 ? -0.131 10.412 11.336 1.00 63.84 199 VAL A C 1
ATOM 1596 O O . VAL A 1 199 ? 0.325 11.388 11.933 1.00 63.84 199 VAL A O 1
ATOM 1599 N N . GLU A 1 200 ? -1.431 10.235 11.114 1.00 76.88 200 GLU A N 1
ATOM 1600 C CA . GLU A 1 200 ? -2.475 11.112 11.626 1.00 76.88 200 GLU A CA 1
ATOM 1601 C C . GLU A 1 200 ? -3.101 10.484 12.883 1.00 76.88 200 GLU A C 1
ATOM 1603 O O . GLU A 1 200 ? -3.107 9.255 13.023 1.00 76.88 200 GLU A O 1
ATOM 1608 N N . PRO A 1 201 ? -3.618 11.296 13.822 1.00 83.69 201 PRO A N 1
ATOM 1609 C CA . PRO A 1 201 ? -4.442 10.789 14.912 1.00 83.69 201 PRO A CA 1
ATOM 1610 C C . PRO A 1 201 ? -5.629 9.990 14.348 1.00 83.69 201 PRO A C 1
ATOM 1612 O O . PRO A 1 201 ? -6.324 10.501 13.466 1.00 83.69 201 PRO A O 1
ATOM 1615 N N . PRO A 1 202 ? -5.880 8.758 14.822 1.00 88.94 202 PRO A N 1
ATOM 1616 C CA . PRO A 1 202 ? -7.000 7.974 14.334 1.00 88.94 202 PRO A CA 1
ATOM 1617 C C . PRO A 1 202 ? -8.317 8.590 14.809 1.00 88.94 202 PRO A C 1
ATOM 1619 O O . PRO A 1 202 ? -8.398 9.180 15.889 1.00 88.94 202 PRO A O 1
ATOM 1622 N N . LEU A 1 203 ? -9.359 8.419 14.005 1.00 92.94 203 LEU A N 1
ATOM 1623 C CA . LEU A 1 203 ? -10.723 8.794 14.355 1.00 92.94 203 LEU A CA 1
ATOM 1624 C C . LEU A 1 203 ? -11.388 7.659 15.133 1.00 92.94 203 LEU A C 1
ATOM 1626 O O . LEU A 1 203 ? -11.004 6.500 14.998 1.00 92.94 203 LEU A O 1
ATOM 1630 N N . VAL A 1 204 ? -12.402 7.970 15.932 1.00 95.12 204 VAL A N 1
ATOM 1631 C CA . VAL A 1 204 ? -13.159 6.963 16.683 1.00 95.12 204 VAL A CA 1
ATOM 1632 C C . VAL A 1 204 ? -14.528 6.821 16.041 1.00 95.12 204 VAL A C 1
ATOM 1634 O O . VAL A 1 204 ? -15.239 7.810 15.892 1.00 95.12 204 VAL A O 1
ATOM 1637 N N . ALA A 1 205 ? -14.890 5.596 15.673 1.00 95.94 205 ALA A N 1
ATOM 1638 C CA . ALA A 1 205 ? -16.214 5.268 15.167 1.00 95.94 205 ALA A CA 1
ATOM 1639 C C . ALA A 1 205 ? -16.918 4.312 16.129 1.00 95.94 205 ALA A C 1
ATOM 1641 O O . ALA A 1 205 ? -16.310 3.344 16.594 1.00 95.94 205 ALA A O 1
ATOM 1642 N N . ARG A 1 206 ? -18.204 4.545 16.388 1.00 94.62 206 ARG A N 1
ATOM 1643 C CA . ARG A 1 206 ? -19.070 3.618 17.127 1.00 94.62 206 ARG A CA 1
ATOM 1644 C C . ARG A 1 206 ? -19.830 2.712 16.166 1.00 94.62 206 ARG A C 1
ATOM 1646 O O . ARG A 1 206 ? -20.139 3.101 15.040 1.00 94.62 206 ARG A O 1
ATOM 1653 N N . TRP A 1 207 ? -20.142 1.504 16.610 1.00 94.94 207 TRP A N 1
ATOM 1654 C CA . TRP A 1 207 ? -21.007 0.591 15.878 1.00 94.94 207 TRP A CA 1
ATOM 1655 C C . TRP A 1 207 ? -22.468 0.863 16.225 1.00 94.94 207 TRP A C 1
ATOM 1657 O O . TRP A 1 207 ? -22.879 0.720 17.379 1.00 94.94 207 TRP A O 1
ATOM 1667 N N . ASP A 1 208 ? -23.264 1.201 15.219 1.00 91.38 208 ASP A N 1
ATOM 1668 C CA . ASP A 1 208 ? -24.711 1.242 15.332 1.00 91.38 208 ASP A CA 1
ATOM 1669 C C . ASP A 1 208 ? -25.295 -0.139 15.026 1.00 91.38 208 ASP A C 1
ATOM 1671 O O . ASP A 1 208 ? -25.312 -0.596 13.881 1.00 91.38 208 ASP A O 1
ATOM 1675 N N . ALA A 1 209 ? -25.773 -0.827 16.062 1.00 88.38 209 ALA A N 1
ATOM 1676 C CA . ALA A 1 209 ? -26.361 -2.152 15.911 1.00 88.38 209 ALA A CA 1
ATOM 1677 C C . ALA A 1 209 ? -27.739 -2.139 15.226 1.00 88.38 209 ALA A C 1
ATOM 1679 O O . ALA A 1 209 ? -28.128 -3.166 14.664 1.00 88.38 209 ALA A O 1
ATOM 1680 N N . GLY A 1 210 ? -28.471 -1.019 15.277 1.00 88.94 210 GLY A N 1
ATOM 1681 C CA . GLY A 1 210 ? -29.793 -0.888 14.663 1.00 88.94 210 GLY A CA 1
ATOM 1682 C C . GLY A 1 210 ? -29.685 -0.851 13.145 1.00 88.94 210 GLY A C 1
ATOM 1683 O O . GLY A 1 210 ? -30.260 -1.697 12.458 1.00 88.94 210 GLY A O 1
ATOM 1684 N N . ASP A 1 211 ? -28.854 0.062 12.649 1.00 88.44 211 ASP A N 1
ATOM 1685 C CA . ASP A 1 211 ? -28.623 0.247 11.214 1.00 88.44 211 ASP A CA 1
ATOM 1686 C C . ASP A 1 211 ? -27.499 -0.645 10.655 1.00 88.44 211 ASP A C 1
ATOM 1688 O O . ASP A 1 211 ? -27.316 -0.731 9.442 1.00 88.44 211 ASP A O 1
ATOM 1692 N N . LYS A 1 212 ? -26.758 -1.346 11.526 1.00 91.19 212 LYS A N 1
ATOM 1693 C CA . LYS A 1 212 ? -25.608 -2.208 11.189 1.00 91.19 212 LYS A CA 1
ATOM 1694 C C . LYS A 1 212 ? -24.514 -1.465 10.423 1.00 91.19 212 LYS A C 1
ATOM 1696 O O . LYS A 1 212 ? -24.007 -1.954 9.411 1.00 91.19 212 LYS A O 1
ATOM 1701 N N . GLN A 1 213 ? -24.143 -0.293 10.924 1.00 94.38 213 GLN A N 1
ATOM 1702 C CA . GLN A 1 213 ? -23.163 0.583 10.289 1.00 94.38 213 GLN A CA 1
ATOM 1703 C C . GLN A 1 213 ? -22.255 1.260 11.313 1.00 94.38 213 GLN A C 1
ATOM 1705 O O . GLN A 1 213 ? -22.611 1.439 12.476 1.00 94.38 213 GLN A O 1
ATOM 1710 N N . TRP A 1 214 ? -21.064 1.645 10.867 1.00 95.75 214 TRP A N 1
ATOM 1711 C CA . TRP A 1 214 ? -20.149 2.467 11.652 1.00 95.75 214 TRP A CA 1
ATOM 1712 C C . TRP A 1 214 ? -20.567 3.938 11.557 1.00 95.75 214 TRP A C 1
ATOM 1714 O O . TRP A 1 214 ? -20.892 4.406 10.465 1.00 95.75 214 TRP A O 1
ATOM 1724 N N . ARG A 1 215 ? -20.544 4.668 12.679 1.00 94.75 215 ARG A N 1
ATOM 1725 C CA . ARG A 1 215 ? -20.903 6.094 12.742 1.00 94.75 215 ARG A CA 1
ATOM 1726 C C . ARG A 1 215 ? -19.884 6.932 13.524 1.00 94.75 215 ARG A C 1
ATOM 1728 O O . ARG A 1 215 ? -19.213 6.415 14.420 1.00 94.75 215 ARG A O 1
ATOM 1735 N N . TRP A 1 216 ? -19.776 8.212 13.171 1.00 94.56 216 TRP A N 1
ATOM 1736 C CA . TRP A 1 216 ? -18.903 9.213 13.803 1.00 94.56 216 TRP A CA 1
ATOM 1737 C C . TRP A 1 216 ? -19.561 9.948 14.976 1.00 94.56 216 TRP A C 1
ATOM 1739 O O . TRP A 1 216 ? -18.872 10.439 15.869 1.00 94.56 216 TRP A O 1
ATOM 1749 N N . ASP A 1 217 ? -20.888 10.042 14.963 1.00 93.25 217 ASP A N 1
ATOM 1750 C CA . ASP A 1 217 ? -21.687 10.679 16.007 1.00 93.25 217 ASP A CA 1
ATOM 1751 C C . ASP A 1 217 ? -21.647 9.890 17.331 1.00 93.25 217 ASP A C 1
ATOM 1753 O O . ASP A 1 217 ? -21.174 8.756 17.408 1.00 93.25 217 ASP A O 1
ATOM 1757 N N . GLY A 1 218 ? -22.127 10.494 18.422 1.00 89.56 218 GLY A N 1
ATOM 1758 C CA . GLY A 1 218 ? -22.134 9.864 19.754 1.00 89.56 218 GLY A CA 1
ATOM 1759 C C . GLY A 1 218 ? -20.752 9.728 20.413 1.00 89.56 218 GLY A C 1
ATOM 1760 O O . GLY A 1 218 ? -20.657 9.209 21.528 1.00 89.56 218 GLY A O 1
ATOM 1761 N N . ILE A 1 219 ? -19.696 10.219 19.754 1.00 93.44 219 ILE A N 1
ATOM 1762 C CA . ILE A 1 219 ? -18.342 10.369 20.289 1.00 93.44 219 ILE A CA 1
ATOM 1763 C C . ILE A 1 219 ? -18.052 11.855 20.525 1.00 93.44 219 ILE A C 1
ATOM 1765 O O . ILE A 1 219 ? -18.230 12.691 19.643 1.00 93.44 219 ILE A O 1
ATOM 1769 N N . THR A 1 220 ? -17.566 12.191 21.718 1.00 94.00 220 THR A N 1
ATOM 1770 C CA . THR A 1 220 ? -17.216 13.567 22.114 1.00 94.00 220 THR A CA 1
ATOM 1771 C C . THR A 1 220 ? -15.872 13.616 22.840 1.00 94.00 220 THR A C 1
ATOM 1773 O O . THR A 1 220 ? -15.303 12.578 23.171 1.00 94.00 220 THR A O 1
ATOM 1776 N N . ASP A 1 221 ? -15.345 14.822 23.077 1.00 94.06 221 ASP A N 1
ATOM 1777 C CA . ASP A 1 221 ? -14.118 15.064 23.852 1.00 94.06 221 ASP A CA 1
ATOM 1778 C C . ASP A 1 221 ? -12.909 14.208 23.418 1.00 94.06 221 ASP A C 1
ATOM 1780 O O . ASP A 1 221 ? -12.164 13.692 24.253 1.00 94.06 221 ASP A O 1
ATOM 1784 N N . VAL A 1 222 ? -12.721 14.039 22.103 1.00 94.69 222 VAL A N 1
ATOM 1785 C CA . VAL A 1 222 ? -11.612 13.252 21.547 1.00 94.69 222 VAL A CA 1
ATOM 1786 C C . VAL A 1 222 ? -10.287 13.990 21.747 1.00 94.69 222 VAL A C 1
ATOM 1788 O O . VAL A 1 222 ? -10.111 15.118 21.286 1.00 94.69 222 VAL A O 1
ATOM 1791 N N . SER A 1 223 ? -9.326 13.333 22.388 1.00 94.44 223 SER A N 1
ATOM 1792 C CA . SER A 1 223 ? -7.952 13.798 22.551 1.00 94.44 223 SER A CA 1
ATOM 1793 C C . SER A 1 223 ? -6.958 12.692 22.199 1.00 94.44 223 SER A C 1
ATOM 1795 O O . SER A 1 223 ? -7.203 11.509 22.438 1.00 94.44 223 SER A O 1
ATOM 1797 N N . TYR A 1 224 ? -5.823 13.074 21.612 1.00 92.06 224 TYR A N 1
ATOM 1798 C CA . TYR A 1 224 ? -4.761 12.141 21.241 1.00 92.06 224 TYR A CA 1
ATOM 1799 C C . TYR A 1 224 ? -3.411 12.593 21.796 1.00 92.06 224 TYR A C 1
ATOM 1801 O O . TYR A 1 224 ? -2.886 13.650 21.441 1.00 92.06 224 TYR A O 1
ATOM 1809 N N . GLU A 1 225 ? -2.829 11.756 22.646 1.00 91.44 225 GLU A N 1
ATOM 1810 C CA . GLU A 1 225 ? -1.523 11.955 23.257 1.00 91.44 225 GLU A CA 1
ATOM 1811 C C . GLU A 1 225 ? -0.466 11.183 22.458 1.00 91.44 225 GLU A C 1
ATOM 1813 O O . GLU A 1 225 ? -0.204 10.001 22.691 1.00 91.44 225 GLU A O 1
ATOM 1818 N N . LYS A 1 226 ? 0.170 11.865 21.495 1.00 84.31 226 LYS A N 1
ATOM 1819 C CA . LYS A 1 226 ? 1.133 11.255 20.558 1.00 84.31 226 LYS A CA 1
ATOM 1820 C C . LYS A 1 226 ? 2.320 10.562 21.244 1.00 84.31 226 LYS A C 1
ATOM 1822 O O . LYS A 1 226 ? 2.833 9.587 20.707 1.00 84.31 226 LYS A O 1
ATOM 1827 N N . ALA A 1 227 ? 2.770 11.058 22.399 1.00 84.69 227 ALA A N 1
ATOM 1828 C CA . ALA A 1 227 ? 3.917 10.496 23.118 1.00 84.69 227 ALA A CA 1
ATOM 1829 C C . ALA A 1 227 ? 3.634 9.098 23.697 1.00 84.69 227 ALA A C 1
ATOM 1831 O O . ALA A 1 227 ? 4.526 8.252 23.675 1.00 84.69 227 ALA A O 1
ATOM 1832 N N . GLU A 1 228 ? 2.403 8.862 24.160 1.00 85.38 228 GLU A N 1
ATOM 1833 C CA . GLU A 1 228 ? 1.951 7.582 24.725 1.00 85.38 228 GLU A CA 1
ATOM 1834 C C . GLU A 1 228 ? 1.146 6.739 23.724 1.00 85.38 228 GLU A C 1
ATOM 1836 O O . GLU A 1 228 ? 0.668 5.666 24.079 1.00 85.38 228 GLU A O 1
ATOM 1841 N N . ALA A 1 229 ? 0.951 7.232 22.494 1.00 86.44 229 ALA A N 1
ATOM 1842 C CA . ALA A 1 229 ? 0.044 6.651 21.502 1.00 86.44 229 ALA A CA 1
ATOM 1843 C C . ALA A 1 229 ? -1.360 6.372 22.082 1.00 86.44 229 ALA A C 1
ATOM 1845 O O . ALA A 1 229 ? -1.986 5.350 21.797 1.00 86.44 229 ALA A O 1
ATOM 1846 N N . LYS A 1 230 ? -1.852 7.284 22.927 1.00 91.19 230 LYS A N 1
ATOM 1847 C CA . LYS A 1 230 ? -3.084 7.109 23.697 1.00 91.19 230 LYS A CA 1
ATOM 1848 C C . LYS A 1 230 ? -4.181 8.019 23.169 1.00 91.19 230 LYS A C 1
ATOM 1850 O O . LYS A 1 230 ? -3.998 9.230 23.080 1.00 91.19 230 LYS A O 1
ATOM 1855 N N . ILE A 1 231 ? -5.326 7.437 22.836 1.00 93.06 231 ILE A N 1
ATOM 1856 C CA . ILE A 1 231 ? -6.534 8.170 22.459 1.00 93.06 231 ILE A CA 1
ATOM 1857 C C . ILE A 1 231 ? -7.539 8.110 23.604 1.00 93.06 231 ILE A C 1
ATOM 1859 O O . ILE A 1 231 ? -7.765 7.044 24.177 1.00 93.06 231 ILE A O 1
ATOM 1863 N N . SER A 1 232 ? -8.125 9.253 23.948 1.00 95.88 232 SER A N 1
ATOM 1864 C CA . SER A 1 232 ? -9.188 9.353 24.944 1.00 95.88 232 SER A CA 1
ATOM 1865 C C . SER A 1 232 ? -10.401 10.038 24.337 1.00 95.88 232 SER A C 1
ATOM 1867 O O . SER A 1 232 ? -10.254 10.953 23.537 1.00 95.88 232 SER A O 1
ATOM 1869 N N . PHE A 1 233 ? -11.594 9.579 24.683 1.00 96.00 233 PHE A N 1
ATOM 1870 C CA . PHE A 1 233 ? -12.849 10.124 24.178 1.00 96.00 233 PHE A CA 1
ATOM 1871 C C . PHE A 1 233 ? -13.984 9.810 25.149 1.00 96.00 233 PHE A C 1
ATOM 1873 O O . PHE A 1 233 ? -13.819 9.056 26.112 1.00 96.00 233 PHE A O 1
ATOM 1880 N N . LYS A 1 234 ? -15.151 10.392 24.898 1.00 94.94 234 LYS A N 1
ATOM 1881 C CA . LYS A 1 234 ? -16.372 10.147 25.654 1.00 94.94 234 LYS A CA 1
ATOM 1882 C C . LYS A 1 234 ? -17.467 9.576 24.764 1.00 94.94 234 LYS A C 1
ATOM 1884 O O . LYS A 1 234 ? -17.634 10.020 23.632 1.00 94.94 234 LYS A O 1
ATOM 1889 N N . MET A 1 235 ? -18.223 8.624 25.303 1.00 91.69 235 MET A N 1
ATOM 1890 C CA . MET A 1 235 ? -19.363 7.981 24.645 1.00 91.69 235 MET A CA 1
ATOM 1891 C C . MET A 1 235 ? -20.610 8.044 25.533 1.00 91.69 235 MET A C 1
ATOM 1893 O O . MET A 1 235 ? -20.517 7.927 26.754 1.00 91.69 235 MET A O 1
ATOM 1897 N N . GLU A 1 236 ? -21.787 8.231 24.943 1.00 86.38 236 GLU A N 1
ATOM 1898 C CA . GLU A 1 236 ? -23.046 8.346 25.702 1.00 86.38 236 GLU A CA 1
ATOM 1899 C C . GLU A 1 236 ? -23.527 7.004 26.275 1.00 86.38 236 GLU A C 1
ATOM 1901 O O . GLU A 1 236 ? -24.176 6.947 27.321 1.00 86.38 236 GLU A O 1
ATOM 1906 N N . THR A 1 237 ? -23.195 5.909 25.595 1.00 85.75 237 THR A N 1
ATOM 1907 C CA . THR A 1 237 ? -23.596 4.537 25.930 1.00 85.75 237 THR A CA 1
ATOM 1908 C C . THR A 1 237 ? -22.397 3.600 25.785 1.00 85.75 237 THR A C 1
ATOM 1910 O O . THR A 1 237 ? -21.453 3.901 25.057 1.00 85.75 237 THR A O 1
ATOM 1913 N N . PHE A 1 238 ? -22.425 2.456 26.473 1.00 87.31 238 PHE A N 1
ATOM 1914 C CA . PHE A 1 238 ? -21.448 1.388 26.251 1.00 87.31 238 PHE A CA 1
ATOM 1915 C C . PHE A 1 238 ? -21.752 0.702 24.921 1.00 87.31 238 PHE A C 1
ATOM 1917 O O . PHE A 1 238 ? -22.819 0.108 24.759 1.00 87.31 238 PHE A O 1
ATOM 1924 N N . GLN A 1 239 ? -20.847 0.848 23.957 1.00 87.69 239 GLN A N 1
ATOM 1925 C CA . GLN A 1 239 ? -20.999 0.313 22.609 1.00 87.69 239 GLN A CA 1
ATOM 1926 C C . GLN A 1 239 ? -19.668 -0.206 22.072 1.00 87.69 239 GLN A C 1
ATOM 1928 O O . GLN A 1 239 ? -18.583 0.105 22.570 1.00 87.69 239 GLN A O 1
ATOM 1933 N N . THR A 1 240 ? -19.768 -1.008 21.015 1.00 93.94 240 THR A N 1
ATOM 1934 C CA . THR A 1 240 ? -18.606 -1.409 20.226 1.00 93.94 240 THR A CA 1
ATOM 1935 C C . THR A 1 240 ? -18.055 -0.191 19.488 1.00 93.94 240 THR A C 1
ATOM 1937 O O . THR A 1 240 ? -18.821 0.572 18.902 1.00 93.94 240 THR A O 1
ATOM 1940 N N . PHE A 1 241 ? -16.738 -0.013 19.495 1.00 94.88 241 PHE A N 1
ATOM 1941 C CA . PHE A 1 241 ? -16.073 1.066 18.769 1.00 94.88 241 PHE A CA 1
ATOM 1942 C C . PHE A 1 241 ? -14.817 0.564 18.053 1.00 94.88 241 PHE A C 1
ATOM 1944 O O . PHE A 1 241 ? -14.279 -0.502 18.359 1.00 94.88 241 PHE A O 1
ATOM 1951 N N . ALA A 1 242 ? -14.341 1.333 17.083 1.00 94.62 242 ALA A N 1
ATOM 1952 C CA . ALA A 1 242 ? -13.104 1.068 16.368 1.00 94.62 242 ALA A CA 1
ATOM 1953 C C . ALA A 1 242 ? -12.342 2.368 16.118 1.00 94.62 242 ALA A C 1
ATOM 1955 O O . ALA A 1 242 ? -12.925 3.450 16.019 1.00 94.62 242 ALA A O 1
ATOM 1956 N N . LEU A 1 243 ? -11.023 2.240 16.015 1.00 92.75 243 LEU A N 1
ATOM 1957 C CA . LEU A 1 243 ? -10.144 3.333 15.628 1.00 92.75 243 LEU A CA 1
ATOM 1958 C C . LEU A 1 243 ? -9.968 3.274 14.117 1.00 92.75 243 LEU A C 1
ATOM 1960 O O . LEU A 1 243 ? -9.594 2.236 13.585 1.00 92.75 243 LEU A O 1
ATOM 1964 N N . MET A 1 244 ? -10.272 4.361 13.426 1.00 92.00 244 MET A N 1
ATOM 1965 C CA . MET A 1 244 ? -10.358 4.430 11.975 1.00 92.00 244 MET A CA 1
ATOM 1966 C C . MET A 1 244 ? -9.298 5.378 11.424 1.00 92.00 244 MET A C 1
ATOM 1968 O O . MET A 1 244 ? -9.065 6.458 11.966 1.00 92.00 244 MET A O 1
ATOM 1972 N N . GLN A 1 245 ? -8.695 5.004 10.303 1.00 89.75 245 GLN A N 1
ATOM 1973 C CA . GLN A 1 245 ? -7.794 5.866 9.539 1.00 89.75 245 GLN A CA 1
ATOM 1974 C C . GLN A 1 245 ? -8.155 5.843 8.059 1.00 89.75 245 GLN A C 1
ATOM 1976 O O . GLN A 1 245 ? -8.782 4.895 7.585 1.00 89.75 245 GLN A O 1
ATOM 1981 N N . LYS A 1 246 ? -7.730 6.865 7.315 1.00 91.31 246 LYS A N 1
ATOM 1982 C CA . LYS A 1 246 ? -7.924 6.915 5.862 1.00 91.31 246 LYS A CA 1
ATOM 1983 C C . LYS A 1 246 ? -7.156 5.774 5.193 1.00 91.31 246 LYS A C 1
ATOM 1985 O O . LYS A 1 246 ? -5.937 5.682 5.316 1.00 91.31 246 LYS A O 1
ATOM 1990 N N . THR A 1 247 ? -7.859 4.936 4.440 1.00 91.50 247 THR A N 1
ATOM 1991 C CA . THR A 1 247 ? -7.305 3.750 3.775 1.00 91.50 247 THR A CA 1
ATOM 1992 C C . THR A 1 247 ? -6.236 4.105 2.748 1.00 91.50 247 THR A C 1
ATOM 1994 O O . THR A 1 247 ? -5.261 3.376 2.607 1.00 91.50 247 THR A O 1
ATOM 1997 N N . TYR A 1 248 ? -6.393 5.222 2.036 1.00 92.19 248 TYR A N 1
ATOM 1998 C CA . TYR A 1 248 ? -5.505 5.621 0.937 1.00 92.19 248 TYR A CA 1
ATOM 1999 C C . TYR A 1 248 ? -4.621 6.816 1.295 1.00 92.19 248 TYR A C 1
ATOM 2001 O O . TYR A 1 248 ? -4.250 7.588 0.422 1.00 92.19 248 TYR A O 1
ATOM 2009 N N . ALA A 1 249 ? -4.304 6.996 2.579 1.00 88.75 249 ALA A N 1
ATOM 2010 C CA . ALA A 1 249 ? -3.613 8.190 3.061 1.00 88.75 249 ALA A CA 1
ATOM 2011 C C . ALA A 1 249 ? -2.267 8.448 2.349 1.00 88.75 249 ALA A C 1
ATOM 2013 O O . ALA A 1 249 ? -1.916 9.599 2.117 1.00 88.75 249 ALA A O 1
ATOM 2014 N N . ASN A 1 250 ? -1.536 7.393 1.967 1.00 89.44 250 ASN A N 1
ATOM 2015 C CA . ASN A 1 250 ? -0.238 7.520 1.293 1.00 89.44 250 ASN A CA 1
ATOM 2016 C C . ASN A 1 250 ? -0.322 7.574 -0.248 1.00 89.44 250 ASN A C 1
ATOM 2018 O O . ASN A 1 250 ? 0.712 7.536 -0.913 1.00 89.44 250 ASN A O 1
ATOM 2022 N N . LEU A 1 251 ? -1.535 7.627 -0.810 1.00 92.25 251 LEU A N 1
ATOM 2023 C CA . LEU A 1 251 ? -1.804 7.717 -2.245 1.00 92.25 251 LEU A CA 1
ATOM 2024 C C . LEU A 1 251 ? -2.358 9.118 -2.605 1.00 92.25 251 LEU A C 1
ATOM 2026 O O . LEU A 1 251 ? -3.064 9.716 -1.791 1.00 92.25 251 LEU A O 1
ATOM 2030 N N . PRO A 1 252 ? -2.126 9.630 -3.829 1.00 94.38 252 PRO A N 1
ATOM 2031 C CA . PRO A 1 252 ? -1.265 9.054 -4.862 1.00 94.38 252 PRO A CA 1
ATOM 2032 C C . PRO A 1 252 ? 0.213 9.137 -4.459 1.00 94.38 252 PRO A C 1
ATOM 2034 O O . PRO A 1 252 ? 0.593 9.924 -3.590 1.00 94.38 252 PRO A O 1
ATOM 2037 N N . PHE A 1 253 ? 1.048 8.317 -5.087 1.00 95.50 253 PHE A N 1
ATOM 2038 C CA . PHE A 1 253 ? 2.490 8.389 -4.891 1.00 95.50 253 PHE A CA 1
ATOM 2039 C C . PHE A 1 253 ? 3.040 9.701 -5.460 1.00 95.50 253 PHE A C 1
ATOM 2041 O O . PHE A 1 253 ? 2.573 10.195 -6.479 1.00 95.50 253 PHE A O 1
ATOM 2048 N N . GLN A 1 254 ? 4.057 10.259 -4.810 1.00 94.44 254 GLN A N 1
ATOM 2049 C CA . GLN A 1 254 ? 4.814 11.409 -5.313 1.00 94.44 254 GLN A CA 1
ATOM 2050 C C . GLN A 1 254 ? 5.946 10.984 -6.258 1.00 94.44 254 GLN A C 1
ATOM 2052 O O . GLN A 1 254 ? 6.520 11.804 -6.970 1.00 94.44 254 GLN A O 1
ATOM 2057 N N . GLY A 1 255 ? 6.294 9.699 -6.239 1.00 94.75 255 GLY A N 1
ATOM 2058 C CA . GLY A 1 255 ? 7.276 9.091 -7.118 1.00 94.75 255 GLY A CA 1
ATOM 2059 C C . GLY A 1 255 ? 7.521 7.640 -6.734 1.00 94.75 255 GLY A C 1
ATOM 2060 O O . GLY A 1 255 ? 7.070 7.164 -5.695 1.00 94.75 255 GLY A O 1
ATOM 2061 N N . TRP A 1 256 ? 8.245 6.919 -7.575 1.00 96.75 256 TRP A N 1
ATOM 2062 C CA . TRP A 1 256 ? 8.628 5.537 -7.319 1.00 96.75 256 TRP A CA 1
ATOM 2063 C C . TRP A 1 256 ? 9.856 5.173 -8.148 1.00 96.75 256 TRP A C 1
ATOM 2065 O O . TRP A 1 256 ? 10.147 5.804 -9.168 1.00 96.75 256 TRP A O 1
ATOM 2075 N N . GLU A 1 257 ? 10.571 4.151 -7.702 1.00 96.00 257 GLU A N 1
ATOM 2076 C CA . GLU A 1 257 ? 11.748 3.619 -8.368 1.00 96.00 257 GLU A CA 1
ATOM 2077 C C . GLU A 1 257 ? 11.872 2.122 -8.094 1.00 96.00 257 GLU A C 1
ATOM 2079 O O . GLU A 1 257 ? 11.793 1.674 -6.955 1.00 96.00 257 GLU A O 1
ATOM 2084 N N . LEU A 1 258 ? 12.081 1.347 -9.148 1.00 96.38 258 LEU A N 1
ATOM 2085 C CA . LEU A 1 258 ? 12.399 -0.069 -9.114 1.00 96.38 258 LEU A CA 1
ATOM 2086 C C . LEU A 1 258 ? 13.842 -0.213 -9.598 1.00 96.38 258 LEU A C 1
ATOM 2088 O O . LEU A 1 258 ? 14.098 -0.011 -10.780 1.00 96.38 258 LEU A O 1
ATOM 2092 N N . ARG A 1 259 ? 14.787 -0.511 -8.703 1.00 93.69 259 ARG A N 1
ATOM 2093 C CA . ARG A 1 259 ? 16.230 -0.511 -8.989 1.00 93.69 259 ARG A CA 1
ATOM 2094 C C . ARG A 1 259 ? 16.849 -1.893 -8.783 1.00 93.69 259 ARG A C 1
ATOM 2096 O O . ARG A 1 259 ? 16.717 -2.428 -7.681 1.00 93.69 259 ARG A O 1
ATOM 2103 N N . PRO A 1 260 ? 17.567 -2.471 -9.761 1.00 93.25 260 PRO A N 1
ATOM 2104 C CA . PRO A 1 260 ? 18.189 -3.771 -9.569 1.00 93.25 260 PRO A CA 1
ATOM 2105 C C . PRO A 1 260 ? 19.316 -3.700 -8.540 1.00 93.25 260 PRO A C 1
ATOM 2107 O O . PRO A 1 260 ? 20.056 -2.719 -8.467 1.00 93.25 260 PRO A O 1
ATOM 2110 N N . LEU A 1 261 ? 19.451 -4.768 -7.760 1.00 91.94 261 LEU A N 1
ATOM 2111 C CA . LEU A 1 261 ? 20.560 -4.986 -6.827 1.00 91.94 261 LEU A CA 1
ATOM 2112 C C . LEU A 1 261 ? 21.471 -6.142 -7.276 1.00 91.94 261 LEU A C 1
ATOM 2114 O O . LEU A 1 261 ? 22.530 -6.354 -6.690 1.00 91.94 261 LEU A O 1
ATOM 2118 N N . GLY A 1 262 ? 21.048 -6.896 -8.293 1.00 88.56 262 GLY A N 1
ATOM 2119 C CA . GLY A 1 262 ? 21.744 -8.045 -8.860 1.00 88.56 262 GLY A CA 1
ATOM 2120 C C . GLY A 1 262 ? 20.758 -9.048 -9.462 1.00 88.56 262 GLY A C 1
ATOM 2121 O O . GLY A 1 262 ? 19.563 -8.765 -9.581 1.00 88.56 262 GLY A O 1
ATOM 2122 N N . GLN A 1 263 ? 21.254 -10.242 -9.795 1.00 91.94 263 GLN A N 1
ATOM 2123 C CA . GLN A 1 263 ? 20.421 -11.356 -10.257 1.00 91.94 263 GLN A CA 1
ATOM 2124 C C . GLN A 1 263 ? 19.310 -11.652 -9.237 1.00 91.94 263 GLN A C 1
ATOM 2126 O O . GLN A 1 263 ? 19.591 -11.818 -8.048 1.00 91.94 263 GLN A O 1
ATOM 2131 N N . ASP A 1 264 ? 18.061 -11.696 -9.708 1.00 94.94 264 ASP A N 1
ATOM 2132 C CA . ASP A 1 264 ? 16.863 -11.995 -8.908 1.00 94.94 264 ASP A CA 1
ATOM 2133 C C . ASP A 1 264 ? 16.722 -11.156 -7.628 1.00 94.94 264 ASP A C 1
ATOM 2135 O O . ASP A 1 264 ? 16.190 -11.615 -6.614 1.00 94.94 264 ASP A O 1
ATOM 2139 N N . SER A 1 265 ? 17.219 -9.915 -7.657 1.00 95.94 265 SER A N 1
ATOM 2140 C CA . SER A 1 265 ? 17.152 -8.997 -6.526 1.00 95.94 265 SER A CA 1
ATOM 2141 C C . SER A 1 265 ? 16.919 -7.563 -6.988 1.00 95.94 265 SER A C 1
ATOM 2143 O O . SER A 1 265 ? 17.690 -7.014 -7.773 1.00 95.94 265 SER A O 1
ATOM 2145 N N . VAL A 1 266 ? 15.895 -6.912 -6.439 1.00 96.38 266 VAL A N 1
ATOM 2146 C CA . VAL A 1 266 ? 15.519 -5.536 -6.785 1.00 96.38 266 VAL A CA 1
ATOM 2147 C C . VAL A 1 266 ? 15.060 -4.768 -5.547 1.00 96.38 266 VAL A C 1
ATOM 2149 O O . VAL A 1 266 ? 14.532 -5.337 -4.592 1.00 96.38 266 VAL A O 1
ATOM 2152 N N . LEU A 1 267 ? 15.289 -3.462 -5.544 1.00 96.69 267 LEU A N 1
ATOM 2153 C CA . LEU A 1 267 ? 14.809 -2.527 -4.540 1.00 96.69 267 LEU A CA 1
ATOM 2154 C C . LEU A 1 267 ? 13.647 -1.730 -5.124 1.00 96.69 267 LEU A C 1
ATOM 2156 O O . LEU A 1 267 ? 13.831 -1.014 -6.104 1.00 96.69 267 LEU A O 1
ATOM 2160 N N . PHE A 1 268 ? 12.465 -1.842 -4.528 1.00 97.75 268 PHE A N 1
ATOM 2161 C CA . PHE A 1 268 ? 11.300 -1.058 -4.911 1.00 97.75 268 PHE A CA 1
ATOM 2162 C C . PHE A 1 268 ? 11.040 0.033 -3.875 1.00 97.75 268 PHE A C 1
ATOM 2164 O O . PHE A 1 268 ? 10.643 -0.250 -2.747 1.00 97.75 268 PHE A O 1
ATOM 2171 N N . THR A 1 269 ? 11.277 1.280 -4.258 1.00 96.69 269 THR A N 1
ATOM 2172 C CA . THR A 1 269 ? 11.059 2.463 -3.432 1.00 96.69 269 THR A CA 1
ATOM 2173 C C . THR A 1 269 ? 9.818 3.200 -3.916 1.00 96.69 269 THR A C 1
ATOM 2175 O O . THR A 1 269 ? 9.703 3.542 -5.090 1.00 96.69 269 THR A O 1
ATOM 2178 N N . ILE A 1 270 ? 8.897 3.477 -3.000 1.00 95.75 270 ILE A N 1
ATOM 2179 C CA . ILE A 1 270 ? 7.697 4.279 -3.223 1.00 95.75 270 ILE A CA 1
ATOM 2180 C C . ILE A 1 270 ? 7.829 5.537 -2.378 1.00 95.75 270 ILE A C 1
ATOM 2182 O O . ILE A 1 270 ? 7.975 5.450 -1.159 1.00 95.75 270 ILE A O 1
ATOM 2186 N N . LYS A 1 271 ? 7.746 6.694 -3.030 1.00 93.81 271 LYS A N 1
ATOM 2187 C CA . LYS A 1 271 ? 7.712 7.995 -2.372 1.00 93.81 271 LYS A CA 1
ATOM 2188 C C . LYS A 1 271 ? 6.268 8.403 -2.162 1.00 93.81 271 LYS A C 1
ATOM 2190 O O . LYS A 1 271 ? 5.536 8.625 -3.128 1.00 93.81 271 LYS A O 1
ATOM 2195 N N . GLY A 1 272 ? 5.842 8.421 -0.911 1.00 89.56 272 GLY A N 1
ATOM 2196 C CA . GLY A 1 272 ? 4.462 8.698 -0.540 1.00 89.56 272 GLY A CA 1
ATOM 2197 C C . GLY A 1 272 ? 4.248 10.159 -0.171 1.00 89.56 272 GLY A C 1
ATOM 2198 O O . GLY A 1 272 ? 5.193 10.888 0.109 1.00 89.56 272 GLY A O 1
ATOM 2199 N N . ALA A 1 273 ? 2.989 10.596 -0.121 1.00 84.31 273 ALA A N 1
ATOM 2200 C CA . ALA A 1 273 ? 2.667 11.926 0.403 1.00 84.31 273 ALA A CA 1
ATOM 2201 C C . ALA A 1 273 ? 2.992 12.067 1.897 1.00 84.31 273 ALA A C 1
ATOM 2203 O O . ALA A 1 273 ? 3.186 13.175 2.396 1.00 84.31 273 ALA A O 1
ATOM 2204 N N . ILE A 1 274 ? 3.012 10.938 2.603 1.00 84.62 274 ILE A N 1
ATOM 2205 C CA . ILE A 1 274 ? 3.131 10.898 4.047 1.00 84.62 274 ILE A CA 1
ATOM 2206 C C . ILE A 1 274 ? 4.464 10.297 4.487 1.00 84.62 274 ILE A C 1
ATOM 2208 O O . ILE A 1 274 ? 5.115 10.821 5.392 1.00 84.62 274 ILE A O 1
ATOM 2212 N N . PHE A 1 275 ? 4.847 9.175 3.885 1.00 85.56 275 PHE A N 1
ATOM 2213 C CA . PHE A 1 275 ? 6.104 8.503 4.173 1.00 85.56 275 PHE A CA 1
ATOM 2214 C C . PHE A 1 275 ? 6.564 7.677 2.978 1.00 85.56 275 PHE A C 1
ATOM 2216 O O . PHE A 1 275 ? 5.754 7.173 2.190 1.00 85.56 275 PHE A O 1
ATOM 2223 N N . ASP A 1 276 ? 7.876 7.488 2.911 1.00 90.62 276 ASP A N 1
ATOM 2224 C CA . ASP A 1 276 ? 8.526 6.681 1.892 1.00 90.62 276 ASP A CA 1
ATOM 2225 C C . ASP A 1 276 ? 8.646 5.235 2.367 1.00 90.62 276 ASP A C 1
ATOM 2227 O O . ASP A 1 276 ? 8.938 4.962 3.534 1.00 90.62 276 ASP A O 1
ATOM 2231 N N . ILE A 1 277 ? 8.412 4.296 1.454 1.00 91.31 277 ILE A N 1
ATOM 2232 C CA . ILE A 1 277 ? 8.542 2.863 1.705 1.00 91.31 277 ILE A CA 1
ATOM 2233 C C . ILE A 1 277 ? 9.586 2.283 0.772 1.00 91.31 277 ILE A C 1
ATOM 2235 O O . ILE A 1 277 ? 9.569 2.551 -0.426 1.00 91.31 277 ILE A O 1
ATOM 2239 N N . THR A 1 278 ? 10.420 1.399 1.309 1.00 94.75 278 THR A N 1
ATOM 2240 C CA . THR A 1 278 ? 11.333 0.589 0.515 1.00 94.75 278 THR A CA 1
ATOM 2241 C C . THR A 1 278 ? 11.046 -0.894 0.736 1.00 94.75 278 THR A C 1
ATOM 2243 O O . THR A 1 278 ? 10.966 -1.373 1.863 1.00 94.75 278 THR A O 1
ATOM 2246 N N . ILE A 1 279 ? 10.874 -1.645 -0.347 1.00 97.25 279 ILE A N 1
ATOM 2247 C CA . ILE A 1 279 ? 10.683 -3.095 -0.332 1.00 97.25 279 ILE A CA 1
ATOM 2248 C C . ILE A 1 279 ? 11.831 -3.717 -1.115 1.00 97.25 279 ILE A C 1
ATOM 2250 O O . ILE A 1 279 ? 11.962 -3.507 -2.318 1.00 97.25 279 ILE A O 1
ATOM 2254 N N . THR A 1 280 ? 12.672 -4.496 -0.443 1.00 98.00 280 THR A N 1
ATOM 2255 C CA . THR A 1 280 ? 13.645 -5.345 -1.131 1.00 98.00 280 THR A CA 1
ATOM 2256 C C . THR A 1 280 ? 12.951 -6.627 -1.558 1.00 98.00 280 THR A C 1
ATOM 2258 O O . THR A 1 280 ? 12.367 -7.315 -0.725 1.00 98.00 280 THR A O 1
ATOM 2261 N N . ILE A 1 281 ? 13.029 -6.959 -2.838 1.00 98.19 281 ILE A N 1
ATOM 2262 C CA . ILE A 1 281 ? 12.530 -8.211 -3.399 1.00 98.19 281 ILE A CA 1
ATOM 2263 C C . ILE A 1 281 ? 13.751 -9.047 -3.758 1.00 98.19 281 ILE A C 1
ATOM 2265 O O . ILE A 1 281 ? 14.653 -8.555 -4.436 1.00 98.19 281 ILE A O 1
ATOM 2269 N N . LYS A 1 282 ? 13.797 -10.289 -3.286 1.00 96.94 282 LYS A N 1
ATOM 2270 C CA . LYS A 1 282 ? 14.865 -11.238 -3.590 1.00 96.94 282 LYS A CA 1
ATOM 2271 C C . LYS A 1 282 ? 14.262 -12.620 -3.770 1.00 96.94 282 LYS A C 1
ATOM 2273 O O . LYS A 1 282 ? 13.611 -13.119 -2.853 1.00 96.94 282 LYS A O 1
ATOM 2278 N N . ASN A 1 283 ? 14.512 -13.241 -4.920 1.00 94.69 283 ASN A N 1
ATOM 2279 C CA . ASN A 1 283 ? 13.824 -14.462 -5.334 1.00 94.69 283 ASN A CA 1
ATOM 2280 C C . ASN A 1 283 ? 12.296 -14.266 -5.230 1.00 94.69 283 ASN A C 1
ATOM 2282 O O . ASN A 1 283 ? 11.763 -13.297 -5.754 1.00 94.69 283 ASN A O 1
ATOM 2286 N N . ASP A 1 284 ? 11.607 -15.140 -4.504 1.00 94.19 284 ASP A N 1
ATOM 2287 C CA . ASP A 1 284 ? 10.164 -15.150 -4.257 1.00 94.19 284 ASP A CA 1
ATOM 2288 C C . ASP A 1 284 ? 9.732 -14.388 -2.985 1.00 94.19 284 ASP A C 1
ATOM 2290 O O . ASP A 1 284 ? 8.596 -14.519 -2.517 1.00 94.19 284 ASP A O 1
ATOM 2294 N N . GLN A 1 285 ? 10.637 -13.614 -2.375 1.00 96.75 285 GLN A N 1
ATOM 2295 C CA . GLN A 1 285 ? 10.408 -12.981 -1.077 1.00 96.75 285 GLN A CA 1
ATOM 2296 C C . GLN A 1 285 ? 10.586 -11.467 -1.114 1.00 96.75 285 GLN A C 1
ATOM 2298 O O . GLN A 1 285 ? 11.446 -10.921 -1.801 1.00 96.75 285 GLN A O 1
ATOM 2303 N N . CYS A 1 286 ? 9.798 -10.795 -0.283 1.00 97.69 286 CYS A N 1
ATOM 2304 C CA . CYS A 1 286 ? 9.822 -9.362 -0.057 1.00 97.69 286 CYS A CA 1
ATOM 2305 C C . CYS A 1 286 ? 10.224 -9.065 1.390 1.00 97.69 286 CYS A C 1
ATOM 2307 O O . CYS A 1 286 ? 9.829 -9.766 2.325 1.00 97.69 286 CYS A O 1
ATOM 2309 N N . MET A 1 287 ? 10.962 -7.981 1.582 1.00 96.75 287 MET A N 1
ATOM 2310 C CA . MET A 1 287 ? 11.370 -7.475 2.884 1.00 96.75 287 MET A CA 1
ATOM 2311 C C . MET A 1 287 ? 11.112 -5.975 2.952 1.00 96.75 287 MET A C 1
ATOM 2313 O O . MET A 1 287 ? 11.621 -5.208 2.136 1.00 96.75 287 MET A O 1
ATOM 2317 N N . LEU A 1 288 ? 10.341 -5.558 3.954 1.00 94.38 288 LEU A N 1
ATOM 2318 C CA . LEU A 1 288 ? 10.023 -4.156 4.194 1.00 94.38 288 LEU A CA 1
ATOM 2319 C C . LEU A 1 288 ? 11.158 -3.443 4.930 1.00 94.38 288 LEU A C 1
ATOM 2321 O O . LEU A 1 288 ? 11.645 -3.906 5.968 1.00 94.38 288 LEU A O 1
ATOM 2325 N N . GLN A 1 289 ? 11.498 -2.265 4.426 1.00 87.75 289 GLN A N 1
ATOM 2326 C CA . GLN A 1 289 ? 12.351 -1.272 5.051 1.00 87.75 289 GLN A CA 1
ATOM 2327 C C . GLN A 1 289 ? 11.592 0.053 5.078 1.00 87.75 289 GLN A C 1
ATOM 2329 O O . GLN A 1 289 ? 11.093 0.530 4.060 1.00 87.75 289 GLN A O 1
ATOM 2334 N N . LEU A 1 290 ? 11.485 0.639 6.265 1.00 74.88 290 LEU A N 1
ATOM 2335 C CA . LEU A 1 290 ? 10.853 1.934 6.446 1.00 74.88 290 LEU A CA 1
ATOM 2336 C C . LEU A 1 290 ? 11.855 2.872 7.102 1.00 74.88 290 LEU A C 1
ATOM 2338 O O . LEU A 1 290 ? 12.367 2.582 8.188 1.00 74.88 290 LEU A O 1
ATOM 2342 N N . GLU A 1 291 ? 12.145 3.984 6.440 1.00 63.59 291 GLU A N 1
ATOM 2343 C CA . GLU A 1 291 ? 12.931 5.047 7.040 1.00 63.59 291 GLU A CA 1
ATOM 2344 C C . GLU A 1 291 ? 12.020 5.775 8.038 1.00 63.59 291 GLU A C 1
ATOM 2346 O O . GLU A 1 291 ? 11.026 6.390 7.673 1.00 63.59 291 GLU A O 1
ATOM 2351 N N . GLN A 1 292 ? 12.337 5.658 9.330 1.00 57.56 292 GLN A N 1
ATOM 2352 C CA . GLN A 1 292 ? 11.795 6.511 10.397 1.00 57.56 292 GLN A CA 1
ATOM 2353 C C . GLN A 1 292 ? 10.310 6.338 10.768 1.00 57.56 292 GLN A C 1
ATOM 2355 O O . GLN A 1 292 ? 9.565 7.314 10.773 1.00 57.56 292 GLN A O 1
ATOM 2360 N N . GLN A 1 293 ? 9.887 5.165 11.257 1.00 57.62 293 GLN A N 1
ATOM 2361 C CA . GLN A 1 293 ? 8.690 5.112 12.117 1.00 57.62 293 GLN A CA 1
ATOM 2362 C C . GLN A 1 293 ? 8.861 4.209 13.338 1.00 57.62 293 GLN A C 1
ATOM 2364 O O . GLN A 1 293 ? 9.403 3.104 13.269 1.00 57.62 293 GLN A O 1
ATOM 2369 N N . ARG A 1 294 ? 8.350 4.693 14.477 1.00 57.38 294 ARG A N 1
ATOM 2370 C CA . ARG A 1 294 ? 8.064 3.844 15.636 1.00 57.38 294 ARG A CA 1
ATOM 2371 C C . ARG A 1 294 ? 6.905 2.928 15.253 1.00 57.38 294 ARG A C 1
ATOM 2373 O O . ARG A 1 294 ? 5.933 3.385 14.666 1.00 57.38 294 ARG A O 1
ATOM 2380 N N . GLY A 1 295 ? 7.007 1.660 15.621 1.00 63.88 295 GLY A N 1
ATOM 2381 C CA . GLY A 1 295 ? 5.852 0.773 15.627 1.00 63.88 295 GLY A CA 1
ATOM 2382 C C . GLY A 1 295 ? 5.828 -0.337 14.570 1.00 63.88 295 GLY A C 1
ATOM 2383 O O . GLY A 1 295 ? 4.825 -1.016 14.420 1.00 63.88 295 GLY A O 1
ATOM 2384 N N . LEU A 1 296 ? 6.915 -0.570 13.823 1.00 75.12 296 LEU A N 1
ATOM 2385 C CA . LEU A 1 296 ? 6.985 -1.647 12.814 1.00 75.12 296 LEU A CA 1
ATOM 2386 C C . LEU A 1 296 ? 8.149 -2.615 13.025 1.00 75.12 296 LEU A C 1
ATOM 2388 O O . LEU A 1 296 ? 8.477 -3.388 12.128 1.00 75.12 296 LEU A O 1
ATOM 2392 N N . SER A 1 297 ? 8.765 -2.631 14.208 1.00 76.31 297 SER A N 1
ATOM 2393 C CA . SER A 1 297 ? 9.900 -3.522 14.514 1.00 76.31 297 SER A CA 1
ATOM 2394 C C . SER A 1 297 ? 9.588 -4.998 14.237 1.00 76.31 297 SER A C 1
ATOM 2396 O O . SER A 1 297 ? 10.457 -5.767 13.840 1.00 76.31 297 SER A O 1
ATOM 2398 N N . HIS A 1 298 ? 8.325 -5.391 14.395 1.00 80.88 298 HIS A N 1
ATOM 2399 C CA . HIS A 1 298 ? 7.851 -6.737 14.110 1.00 80.88 298 HIS A CA 1
ATOM 2400 C C . HIS A 1 298 ? 7.737 -7.067 12.606 1.00 80.88 298 HIS A C 1
ATOM 2402 O O . HIS A 1 298 ? 7.638 -8.254 12.297 1.00 80.88 298 HIS A O 1
ATOM 2408 N N . LEU A 1 299 ? 7.757 -6.081 11.698 1.00 85.19 299 LEU A N 1
ATOM 2409 C CA . LEU A 1 299 ? 7.737 -6.261 10.234 1.00 85.19 299 LEU A CA 1
ATOM 2410 C C . LEU A 1 299 ? 9.083 -5.966 9.572 1.00 85.19 299 LEU A C 1
ATOM 2412 O O . LEU A 1 299 ? 9.434 -6.613 8.587 1.00 85.19 299 LEU A O 1
ATOM 2416 N N . MET A 1 300 ? 9.824 -4.986 10.089 1.00 86.62 300 MET A N 1
ATOM 2417 C CA . MET A 1 300 ? 11.064 -4.516 9.475 1.00 86.62 300 MET A CA 1
ATOM 2418 C C . MET A 1 300 ? 12.118 -5.624 9.405 1.00 86.62 300 MET A C 1
ATOM 2420 O O . MET A 1 300 ? 12.351 -6.343 10.377 1.00 86.62 300 MET A O 1
ATOM 2424 N N . GLY A 1 301 ? 12.768 -5.749 8.246 1.00 86.12 301 GLY A N 1
ATOM 2425 C CA . GLY A 1 301 ? 13.868 -6.698 8.046 1.00 86.12 301 GLY A CA 1
ATOM 2426 C C . GLY A 1 301 ? 13.454 -8.173 7.956 1.00 86.12 301 GLY A C 1
ATOM 2427 O O . GLY A 1 301 ? 14.322 -9.042 7.897 1.00 86.12 301 GLY A O 1
ATOM 2428 N N . LYS A 1 302 ? 12.149 -8.481 7.951 1.00 93.12 302 LYS A N 1
ATOM 2429 C CA . LYS A 1 302 ? 11.650 -9.853 7.808 1.00 93.12 302 LYS A CA 1
ATOM 2430 C C . LYS A 1 302 ? 11.307 -10.167 6.359 1.00 93.12 302 LYS A C 1
ATOM 2432 O O . LYS A 1 302 ? 10.534 -9.445 5.734 1.00 93.12 302 LYS A O 1
ATOM 2437 N N . TRP A 1 303 ? 11.836 -11.284 5.876 1.00 96.50 303 TRP A N 1
ATOM 2438 C CA . TRP A 1 303 ? 11.480 -11.856 4.584 1.00 96.50 303 TRP A CA 1
ATOM 2439 C C . TRP A 1 303 ? 10.143 -12.588 4.665 1.00 96.50 303 TRP A C 1
ATOM 2441 O O . TRP A 1 303 ? 9.910 -13.373 5.586 1.00 96.50 303 TRP A O 1
ATOM 2451 N N . MET A 1 304 ? 9.264 -12.325 3.705 1.00 96.44 304 MET A N 1
ATOM 2452 C CA . MET A 1 304 ? 7.964 -12.981 3.573 1.00 96.44 304 MET A CA 1
ATOM 2453 C C . MET A 1 304 ? 7.472 -12.912 2.124 1.00 96.44 304 MET A C 1
ATOM 2455 O O . MET A 1 304 ? 7.978 -12.115 1.342 1.00 96.44 304 MET A O 1
ATOM 2459 N N . SER A 1 305 ? 6.481 -13.723 1.748 1.00 95.50 305 SER A N 1
ATOM 2460 C CA . SER A 1 305 ? 5.884 -13.621 0.408 1.00 95.50 305 SER A CA 1
ATOM 2461 C C . SER A 1 305 ? 5.180 -12.273 0.210 1.00 95.50 305 SER A C 1
ATOM 2463 O O . SER A 1 305 ? 4.745 -11.644 1.180 1.00 95.50 305 SER A O 1
ATOM 2465 N N . GLY A 1 306 ? 5.006 -11.839 -1.043 1.00 92.69 306 GLY A N 1
ATOM 2466 C CA . GLY A 1 306 ? 4.345 -10.565 -1.359 1.00 92.69 306 GLY A CA 1
ATOM 2467 C C . GLY A 1 306 ? 2.952 -10.421 -0.728 1.00 92.69 306 GLY A C 1
ATOM 2468 O O . GLY A 1 306 ? 2.650 -9.399 -0.115 1.00 92.69 306 GLY A O 1
ATOM 2469 N N . HIS A 1 307 ? 2.132 -11.475 -0.771 1.00 91.38 307 HIS A N 1
ATOM 2470 C CA . HIS A 1 307 ? 0.804 -11.475 -0.146 1.00 91.38 307 HIS A CA 1
ATOM 2471 C C . HIS A 1 307 ? 0.867 -11.422 1.392 1.00 91.38 307 HIS A C 1
ATOM 2473 O O . HIS A 1 307 ? 0.091 -10.706 2.033 1.00 91.38 307 HIS A O 1
ATOM 2479 N N . ALA A 1 308 ? 1.803 -12.156 2.008 1.00 94.25 308 ALA A N 1
ATOM 2480 C CA . ALA A 1 308 ? 2.008 -12.089 3.453 1.00 94.25 308 ALA A CA 1
ATOM 2481 C C . ALA A 1 308 ? 2.448 -10.681 3.881 1.00 94.25 308 ALA A C 1
ATOM 2483 O O . ALA A 1 308 ? 1.922 -10.161 4.869 1.00 94.25 308 ALA A O 1
ATOM 2484 N N . LEU A 1 309 ? 3.327 -10.046 3.097 1.00 94.50 309 LEU A N 1
ATOM 2485 C CA . LEU A 1 309 ? 3.762 -8.670 3.307 1.00 94.50 309 LEU A CA 1
ATOM 2486 C C . LEU A 1 309 ? 2.595 -7.693 3.211 1.00 94.50 309 LEU A C 1
ATOM 2488 O O . LEU A 1 309 ? 2.381 -6.922 4.143 1.00 94.50 309 LEU A O 1
ATOM 2492 N N . GLN A 1 310 ? 1.799 -7.767 2.144 1.00 93.56 310 GLN A N 1
ATOM 2493 C CA . GLN A 1 310 ? 0.620 -6.922 1.966 1.00 93.56 310 GLN A CA 1
ATOM 2494 C C . GLN A 1 310 ? -0.324 -7.012 3.167 1.00 93.56 310 GLN A C 1
ATOM 2496 O O . GLN A 1 310 ? -0.700 -5.997 3.753 1.00 93.56 310 GLN A O 1
ATOM 2501 N N . LYS A 1 311 ? -0.666 -8.231 3.595 1.00 91.06 311 LYS A N 1
ATOM 2502 C CA . LYS A 1 311 ? -1.537 -8.448 4.756 1.00 91.06 311 LYS A CA 1
ATOM 2503 C C . LYS A 1 311 ? -0.931 -7.898 6.048 1.00 91.06 311 LYS A C 1
ATOM 2505 O O . LYS A 1 311 ? -1.660 -7.359 6.880 1.00 91.06 311 LYS A O 1
ATOM 2510 N N . ALA A 1 312 ? 0.375 -8.062 6.238 1.00 90.31 312 ALA A N 1
ATOM 2511 C CA . ALA A 1 312 ? 1.070 -7.583 7.423 1.00 90.31 312 ALA A CA 1
ATOM 2512 C C . ALA A 1 312 ? 1.125 -6.046 7.469 1.00 90.31 312 ALA A C 1
ATOM 2514 O O . ALA A 1 312 ? 0.809 -5.461 8.503 1.00 90.31 312 ALA A O 1
ATOM 2515 N N . MET A 1 313 ? 1.422 -5.401 6.336 1.00 90.06 313 MET A N 1
ATOM 2516 C CA . MET A 1 313 ? 1.408 -3.944 6.184 1.00 90.06 313 MET A CA 1
ATOM 2517 C C . MET A 1 313 ? 0.016 -3.367 6.457 1.00 90.06 313 MET A C 1
ATOM 2519 O O . MET A 1 313 ? -0.115 -2.480 7.299 1.00 90.06 313 MET A O 1
ATOM 2523 N N . LEU A 1 314 ? -1.031 -3.930 5.840 1.00 88.19 314 LEU A N 1
ATOM 2524 C CA . LEU A 1 314 ? -2.412 -3.479 6.038 1.00 88.19 314 LEU A CA 1
ATOM 2525 C C . LEU A 1 314 ? -2.845 -3.576 7.503 1.00 88.19 314 LEU A C 1
ATOM 2527 O O . LEU A 1 314 ? -3.457 -2.649 8.029 1.00 88.19 314 LEU A O 1
ATOM 2531 N N . LYS A 1 315 ? -2.491 -4.672 8.187 1.00 85.31 315 LYS A N 1
ATOM 2532 C CA . LYS A 1 315 ? -2.757 -4.817 9.624 1.00 85.31 315 LYS A CA 1
ATOM 2533 C C . LYS A 1 315 ? -2.054 -3.738 10.437 1.00 85.31 315 LYS A C 1
ATOM 2535 O O . LYS A 1 315 ? -2.677 -3.161 11.316 1.00 85.31 315 LYS A O 1
ATOM 2540 N N . ALA A 1 316 ? -0.798 -3.444 10.123 1.00 85.44 316 ALA A N 1
ATOM 2541 C CA . ALA A 1 316 ? -0.016 -2.416 10.802 1.00 85.44 316 ALA A CA 1
ATOM 2542 C C . ALA A 1 316 ? -0.425 -0.972 10.446 1.00 85.44 316 ALA A C 1
ATOM 2544 O O . ALA A 1 316 ? 0.196 -0.017 10.916 1.00 85.44 316 ALA A O 1
ATOM 2545 N N . GLY A 1 317 ? -1.466 -0.808 9.626 1.00 84.50 317 GLY A N 1
ATOM 2546 C CA . GLY A 1 317 ? -1.991 0.485 9.215 1.00 84.50 317 GLY A CA 1
ATOM 2547 C C . GLY A 1 317 ? -1.246 1.127 8.044 1.00 84.50 317 GLY A C 1
ATOM 2548 O O . GLY A 1 317 ? -1.499 2.284 7.727 1.00 84.50 317 GLY A O 1
ATOM 2549 N N . VAL A 1 318 ? -0.365 0.388 7.372 1.00 87.88 318 VAL A N 1
ATOM 2550 C CA . VAL A 1 318 ? 0.412 0.860 6.225 1.00 87.88 318 VAL A CA 1
ATOM 2551 C C . VAL A 1 318 ? -0.229 0.347 4.939 1.00 87.88 318 VAL A C 1
ATOM 2553 O O . VAL A 1 318 ? -0.220 -0.854 4.673 1.00 87.88 318 VAL A O 1
ATOM 2556 N N . ASN A 1 319 ? -0.762 1.252 4.117 1.00 91.38 319 ASN A N 1
ATOM 2557 C CA . ASN A 1 319 ? -1.351 0.889 2.831 1.00 91.38 319 ASN A CA 1
ATOM 2558 C C . ASN A 1 319 ? -0.702 1.636 1.659 1.00 91.38 319 ASN A C 1
ATOM 2560 O O . ASN A 1 319 ? -0.698 2.864 1.613 1.00 91.38 319 ASN A O 1
ATOM 2564 N N . ILE A 1 320 ? -0.209 0.860 0.696 1.00 93.56 320 ILE A N 1
ATOM 2565 C CA . ILE A 1 320 ? 0.257 1.300 -0.631 1.00 93.56 320 ILE A CA 1
ATOM 2566 C C . ILE A 1 320 ? -0.443 0.533 -1.758 1.00 93.56 320 ILE A C 1
ATOM 2568 O O . ILE A 1 320 ? -0.082 0.658 -2.922 1.00 93.56 320 ILE A O 1
ATOM 2572 N N . PHE A 1 321 ? -1.400 -0.322 -1.413 1.00 95.00 321 PHE A N 1
ATOM 2573 C CA . PHE A 1 321 ? -2.040 -1.225 -2.348 1.00 95.00 321 PHE A CA 1
ATOM 2574 C C . PHE A 1 321 ? -3.345 -0.614 -2.838 1.00 95.00 321 PHE A C 1
ATOM 2576 O O . PHE A 1 321 ? -4.106 0.003 -2.085 1.00 95.00 321 PHE A O 1
ATOM 2583 N N . VAL A 1 322 ? -3.591 -0.807 -4.124 1.00 92.81 322 VAL A N 1
ATOM 2584 C CA . VAL A 1 322 ? -4.749 -0.285 -4.833 1.00 92.81 322 VAL A CA 1
ATOM 2585 C C . VAL A 1 322 ? -5.819 -1.366 -4.898 1.00 92.81 322 VAL A C 1
ATOM 2587 O O . VAL A 1 322 ? -5.529 -2.546 -5.083 1.00 92.81 322 VAL A O 1
ATOM 2590 N N . ASN A 1 323 ? -7.076 -0.958 -4.761 1.00 90.50 323 ASN A N 1
ATOM 2591 C CA . ASN A 1 323 ? -8.240 -1.819 -4.907 1.00 90.50 323 ASN A CA 1
ATOM 2592 C C . ASN A 1 323 ? -9.267 -1.187 -5.865 1.00 90.50 323 ASN A C 1
ATOM 2594 O O . ASN A 1 323 ? -9.065 -0.110 -6.433 1.00 90.50 323 ASN A O 1
ATOM 2598 N N . GLU A 1 324 ? -10.397 -1.862 -6.042 1.00 88.00 324 GLU A N 1
ATOM 2599 C CA . GLU A 1 324 ? -11.489 -1.428 -6.916 1.00 88.00 324 GLU A CA 1
ATOM 2600 C C . GLU A 1 324 ? -12.137 -0.091 -6.517 1.00 88.00 324 GLU A C 1
ATOM 2602 O O . GLU A 1 324 ? -12.784 0.538 -7.349 1.00 88.00 324 GLU A O 1
ATOM 2607 N N . HIS A 1 325 ? -11.951 0.387 -5.286 1.00 90.19 325 HIS A N 1
ATOM 2608 C CA . HIS A 1 325 ? -12.532 1.634 -4.786 1.00 90.19 325 HIS A CA 1
ATOM 2609 C C . HIS A 1 325 ? -11.551 2.810 -4.774 1.00 90.19 325 HIS A C 1
ATOM 2611 O O . HIS A 1 325 ? -11.994 3.952 -4.678 1.00 90.19 325 HIS A O 1
ATOM 2617 N N . THR A 1 326 ? -10.244 2.574 -4.924 1.00 91.94 326 THR A N 1
ATOM 2618 C CA . THR A 1 326 ? -9.209 3.619 -4.824 1.00 91.94 326 THR A CA 1
ATOM 2619 C C . THR A 1 326 ? -9.476 4.820 -5.740 1.00 91.94 326 THR A C 1
ATOM 2621 O O . THR A 1 326 ? -9.313 5.961 -5.317 1.00 91.94 326 THR A O 1
ATOM 2624 N N . HIS A 1 327 ? -9.978 4.587 -6.958 1.00 90.50 327 HIS A N 1
ATOM 2625 C CA . HIS A 1 327 ? -10.300 5.635 -7.939 1.00 90.50 327 HIS A CA 1
ATOM 2626 C C . HIS A 1 327 ? -11.364 6.648 -7.473 1.00 90.50 327 HIS A C 1
ATOM 2628 O O . HIS A 1 327 ? -11.477 7.721 -8.061 1.00 90.50 327 HIS A O 1
ATOM 2634 N N . LYS A 1 328 ? -12.163 6.312 -6.448 1.00 92.00 328 LYS A N 1
ATOM 2635 C CA . LYS A 1 328 ? -13.169 7.214 -5.867 1.00 92.00 328 LYS A CA 1
ATOM 2636 C C . LYS A 1 328 ? -12.559 8.238 -4.909 1.00 92.00 328 LYS A C 1
ATOM 2638 O O . LYS A 1 328 ? -13.122 9.314 -4.745 1.00 92.00 328 LYS A O 1
ATOM 2643 N N . TYR A 1 329 ? -11.437 7.898 -4.273 1.00 92.44 329 TYR A N 1
ATOM 2644 C CA . TYR A 1 329 ? -10.860 8.671 -3.165 1.00 92.44 329 TYR A CA 1
ATOM 2645 C C . TYR A 1 329 ? -9.496 9.279 -3.483 1.00 92.44 329 TYR A C 1
ATOM 2647 O O . TYR A 1 329 ? -9.042 10.167 -2.767 1.00 92.44 329 TYR A O 1
ATOM 2655 N N . VAL A 1 330 ? -8.836 8.798 -4.535 1.00 92.94 330 VAL A N 1
ATOM 2656 C CA . VAL A 1 330 ? -7.474 9.180 -4.903 1.00 92.94 330 VAL A CA 1
ATOM 2657 C C . VAL A 1 330 ? -7.466 9.669 -6.343 1.00 92.94 330 VAL A C 1
ATOM 2659 O O . VAL A 1 330 ? -8.023 9.018 -7.224 1.00 92.94 330 VAL A O 1
ATOM 2662 N N . SER A 1 331 ? -6.798 10.793 -6.602 1.00 90.12 331 SER A N 1
ATOM 2663 C CA . SER A 1 331 ? -6.523 11.241 -7.968 1.00 90.12 331 SER A CA 1
ATOM 2664 C C . SER A 1 331 ? -5.583 10.269 -8.679 1.00 90.12 331 SER A C 1
ATOM 2666 O O . SER A 1 331 ? -4.570 9.868 -8.110 1.00 90.12 331 SER A O 1
ATOM 2668 N N . PHE A 1 332 ? -5.876 9.931 -9.931 1.00 90.56 332 PHE A N 1
ATOM 2669 C CA . PHE A 1 332 ? -5.092 8.966 -10.697 1.00 90.56 332 PHE A CA 1
ATOM 2670 C C . PHE A 1 332 ? -4.913 9.402 -12.152 1.00 90.56 332 PHE A C 1
ATOM 2672 O O . PHE A 1 332 ? -5.745 10.106 -12.728 1.00 90.56 332 PHE A O 1
ATOM 2679 N N . CYS A 1 333 ? -3.824 8.941 -12.753 1.00 88.56 333 CYS A N 1
ATOM 2680 C CA . CYS A 1 333 ? -3.539 9.044 -14.171 1.00 88.56 333 CYS A CA 1
ATOM 2681 C C . CYS A 1 333 ? -4.268 7.908 -14.890 1.00 88.56 333 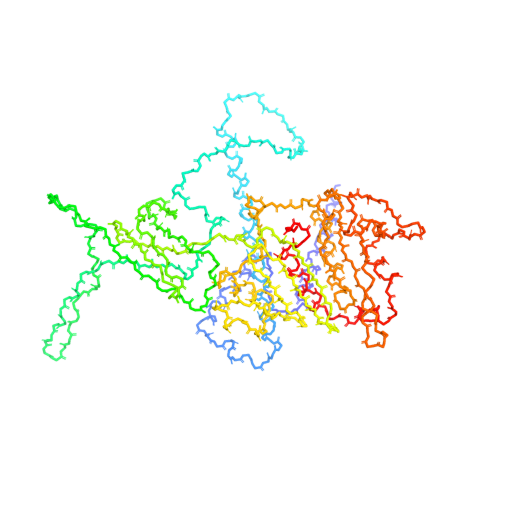CYS A C 1
ATOM 2683 O O . CYS A 1 333 ? -3.840 6.758 -14.834 1.00 88.56 333 CYS A O 1
ATOM 2685 N N . ARG A 1 334 ? -5.395 8.201 -15.547 1.00 88.12 334 ARG A N 1
ATOM 2686 C CA . ARG A 1 334 ? -6.146 7.176 -16.280 1.00 88.12 334 ARG A CA 1
ATOM 2687 C C . ARG A 1 334 ? -5.292 6.602 -17.413 1.00 88.12 334 ARG A C 1
ATOM 2689 O O . ARG A 1 334 ? -4.738 7.357 -18.207 1.00 88.12 334 ARG A O 1
ATOM 2696 N N . LYS A 1 335 ? -5.202 5.273 -17.461 1.00 89.62 335 LYS A N 1
ATOM 2697 C CA . LYS A 1 335 ? -4.471 4.505 -18.474 1.00 89.62 335 LYS A CA 1
ATOM 2698 C C . LYS A 1 335 ? -5.305 3.331 -18.951 1.00 89.62 335 LYS A C 1
ATOM 2700 O O . LYS A 1 335 ? -6.136 2.810 -18.200 1.00 89.62 335 LYS A O 1
ATOM 2705 N N . GLU A 1 336 ? -5.074 2.905 -20.184 1.00 87.19 336 GLU A N 1
ATOM 2706 C CA . GLU A 1 336 ? -5.648 1.667 -20.689 1.00 87.19 336 GLU A CA 1
ATOM 2707 C C . GLU A 1 336 ? -5.128 0.468 -19.877 1.00 87.19 336 GLU A C 1
ATOM 2709 O O . GLU A 1 336 ? -3.924 0.268 -19.710 1.00 87.19 336 GLU A O 1
ATOM 2714 N N . SER A 1 337 ? -6.054 -0.352 -19.372 1.00 87.12 337 SER A N 1
ATOM 2715 C CA . SER A 1 337 ? -5.722 -1.438 -18.444 1.00 87.12 337 SER A CA 1
ATOM 2716 C C . SER A 1 337 ? -4.800 -2.497 -19.056 1.00 87.12 337 SER A C 1
ATOM 2718 O O . SER A 1 337 ? -3.919 -3.009 -18.368 1.00 87.12 337 SER A O 1
ATOM 2720 N N . LEU A 1 338 ? -4.975 -2.820 -20.342 1.00 85.88 338 LEU A N 1
ATOM 2721 C CA . LEU A 1 338 ? -4.122 -3.792 -21.030 1.00 85.88 338 LEU A CA 1
ATOM 2722 C C . LEU A 1 338 ? -2.690 -3.270 -21.166 1.00 85.88 338 LEU A C 1
ATOM 2724 O O . LEU A 1 338 ? -1.745 -3.997 -20.865 1.00 85.88 338 LEU A O 1
ATOM 2728 N N . THR A 1 339 ? -2.541 -2.005 -21.549 1.00 85.00 339 THR A N 1
ATOM 2729 C CA . THR A 1 339 ? -1.246 -1.339 -21.706 1.00 85.00 339 THR A CA 1
ATOM 2730 C C . THR A 1 339 ? -0.477 -1.291 -20.383 1.00 85.00 339 THR A C 1
ATOM 2732 O O . THR A 1 339 ? 0.689 -1.684 -20.334 1.00 85.00 339 THR A O 1
ATOM 2735 N N . GLU A 1 340 ? -1.143 -0.944 -19.277 1.00 89.75 340 GLU A N 1
ATOM 2736 C CA . GLU A 1 340 ? -0.562 -1.000 -17.927 1.00 89.75 340 GLU A CA 1
ATOM 2737 C C . GLU A 1 340 ? -0.073 -2.415 -17.559 1.00 89.75 340 GLU A C 1
ATOM 2739 O O . GLU A 1 340 ? 1.079 -2.597 -17.160 1.00 89.75 340 GLU A O 1
ATOM 2744 N N . GLN A 1 341 ? -0.920 -3.435 -17.736 1.00 89.31 341 GLN A N 1
ATOM 2745 C CA . GLN A 1 341 ? -0.574 -4.820 -17.397 1.00 89.31 341 GLN A CA 1
ATOM 2746 C C . GLN A 1 341 ? 0.592 -5.358 -18.234 1.00 89.31 341 GLN A C 1
ATOM 2748 O O . GLN A 1 341 ? 1.442 -6.090 -17.721 1.00 89.31 341 GLN A O 1
ATOM 2753 N N . VAL A 1 342 ? 0.632 -5.024 -19.526 1.00 88.44 342 VAL A N 1
ATOM 2754 C CA . VAL A 1 342 ? 1.721 -5.427 -20.421 1.00 88.44 342 VAL A CA 1
ATOM 2755 C C . VAL A 1 342 ? 3.026 -4.772 -19.984 1.00 88.44 342 VAL A C 1
ATOM 2757 O O . VAL A 1 342 ? 4.029 -5.472 -19.871 1.00 88.44 342 VAL A O 1
ATOM 2760 N N . VAL A 1 343 ? 3.025 -3.474 -19.669 1.00 90.44 343 VAL A N 1
ATOM 2761 C CA . VAL A 1 343 ? 4.239 -2.787 -19.211 1.00 90.44 343 VAL A CA 1
ATOM 2762 C C . VAL A 1 343 ? 4.739 -3.362 -17.885 1.00 90.44 343 VAL A C 1
ATOM 2764 O O . VAL A 1 343 ? 5.935 -3.613 -17.777 1.00 90.44 343 VAL A O 1
ATOM 2767 N N . TYR A 1 344 ? 3.872 -3.693 -16.922 1.00 94.81 344 TYR A N 1
ATOM 2768 C CA . TYR A 1 344 ? 4.320 -4.343 -15.681 1.00 94.81 344 TYR A CA 1
ATOM 2769 C C . TYR A 1 344 ? 4.967 -5.706 -15.890 1.00 94.81 344 TYR A C 1
ATOM 2771 O O . TYR A 1 344 ? 5.990 -5.988 -15.269 1.00 94.81 344 TYR A O 1
ATOM 2779 N N . LYS A 1 345 ? 4.428 -6.533 -16.792 1.00 92.62 345 LYS A N 1
ATOM 2780 C CA . LYS A 1 345 ? 5.064 -7.806 -17.166 1.00 92.62 345 LYS A CA 1
ATOM 2781 C C . LYS A 1 345 ? 6.462 -7.581 -17.732 1.00 92.62 345 LYS A C 1
ATOM 2783 O O . LYS A 1 345 ? 7.399 -8.283 -17.370 1.00 92.62 345 LYS A O 1
ATOM 2788 N N . GLN A 1 346 ? 6.608 -6.587 -18.602 1.00 92.06 346 GLN A N 1
ATOM 2789 C CA . GLN A 1 346 ? 7.886 -6.286 -19.244 1.00 92.06 346 GLN A CA 1
ATOM 2790 C C . GLN A 1 346 ? 8.889 -5.663 -18.265 1.00 92.06 346 GLN A C 1
ATOM 2792 O O . GLN A 1 346 ? 10.049 -6.055 -18.263 1.00 92.06 346 GLN A O 1
ATOM 2797 N N . MET A 1 347 ? 8.442 -4.779 -17.369 1.00 94.50 347 MET A N 1
ATOM 2798 C CA . MET A 1 347 ? 9.265 -4.266 -16.270 1.00 94.50 347 MET A CA 1
ATOM 2799 C C . MET A 1 347 ? 9.764 -5.400 -15.372 1.00 94.50 347 MET A C 1
ATOM 2801 O O . MET A 1 347 ? 10.944 -5.439 -15.043 1.00 94.50 347 MET A O 1
ATOM 2805 N N . ALA A 1 348 ? 8.888 -6.339 -15.007 1.00 95.88 348 ALA A N 1
ATOM 2806 C CA . ALA A 1 348 ? 9.243 -7.468 -14.155 1.00 95.88 348 ALA A CA 1
ATOM 2807 C C . ALA A 1 348 ? 10.270 -8.404 -14.811 1.00 95.88 348 ALA A C 1
ATOM 2809 O O . ALA A 1 348 ? 11.240 -8.787 -14.162 1.00 95.88 348 ALA A O 1
ATOM 2810 N N . LEU A 1 349 ? 10.105 -8.712 -16.104 1.00 94.06 349 LEU A N 1
ATOM 2811 C CA . LEU A 1 349 ? 11.059 -9.521 -16.879 1.00 94.06 349 LEU A CA 1
ATOM 2812 C C . LEU A 1 349 ? 12.463 -8.901 -16.919 1.00 94.06 349 LEU A C 1
ATOM 2814 O O . LEU A 1 349 ? 13.459 -9.616 -16.945 1.00 94.06 349 LEU A O 1
ATOM 2818 N N . PHE A 1 350 ? 12.541 -7.571 -16.910 1.00 92.81 350 PHE A N 1
ATOM 2819 C CA . PHE A 1 350 ? 13.791 -6.823 -17.025 1.00 92.81 350 PHE A CA 1
ATOM 2820 C C . PHE A 1 350 ? 14.307 -6.298 -15.676 1.00 92.81 350 PHE A C 1
ATOM 2822 O O . PHE A 1 350 ? 15.348 -5.646 -15.633 1.00 92.81 350 PHE A O 1
ATOM 2829 N N . ALA A 1 351 ? 13.637 -6.601 -14.559 1.00 94.19 351 ALA A N 1
ATOM 2830 C CA . ALA A 1 351 ? 13.917 -6.008 -13.248 1.00 94.19 351 ALA A CA 1
ATOM 2831 C C . ALA A 1 351 ? 15.301 -6.357 -12.670 1.00 94.19 351 ALA A C 1
ATOM 2833 O O . ALA A 1 351 ? 15.781 -5.652 -11.785 1.00 94.19 351 ALA A O 1
ATOM 2834 N N . SER A 1 352 ? 15.955 -7.421 -13.154 1.00 92.56 352 SER A N 1
ATOM 2835 C CA . SER A 1 352 ? 17.337 -7.746 -12.769 1.00 92.56 352 SER A CA 1
ATOM 2836 C C . SER A 1 352 ? 18.378 -6.860 -13.468 1.00 92.56 352 SER A C 1
ATOM 2838 O O . SER A 1 352 ? 19.458 -6.667 -12.921 1.00 92.56 352 SER A O 1
ATOM 2840 N N . ALA A 1 353 ? 18.067 -6.290 -14.639 1.00 89.44 353 ALA A N 1
ATOM 2841 C CA . ALA A 1 353 ? 19.016 -5.535 -15.470 1.00 89.44 353 ALA A CA 1
ATOM 2842 C C . ALA A 1 353 ? 18.675 -4.050 -15.647 1.00 89.44 353 ALA A C 1
ATOM 2844 O O . ALA A 1 353 ? 19.568 -3.225 -15.868 1.00 89.44 353 ALA A O 1
ATOM 2845 N N . CYS A 1 354 ? 17.395 -3.704 -15.536 1.00 88.62 354 CYS A N 1
ATOM 2846 C CA . CYS A 1 354 ? 16.879 -2.362 -15.746 1.00 88.62 354 CYS A CA 1
ATOM 2847 C C . CYS A 1 354 ? 16.349 -1.764 -14.451 1.00 88.62 354 CYS A C 1
ATOM 2849 O O . CYS A 1 354 ? 15.568 -2.399 -13.741 1.00 88.62 354 CYS A O 1
ATOM 2851 N N . ALA A 1 355 ? 16.711 -0.509 -14.194 1.00 90.50 355 ALA A N 1
ATOM 2852 C CA . ALA A 1 355 ? 15.966 0.315 -13.262 1.00 90.50 355 ALA A CA 1
ATOM 2853 C C . ALA A 1 355 ? 14.850 1.061 -13.993 1.00 90.50 355 ALA A C 1
ATOM 2855 O O . ALA A 1 355 ? 15.033 1.543 -15.111 1.00 90.50 355 ALA A O 1
ATOM 2856 N N . PHE A 1 356 ? 13.709 1.186 -13.331 1.00 93.31 356 PHE A N 1
ATOM 2857 C CA . PHE A 1 356 ? 12.543 1.910 -13.815 1.00 93.31 356 PHE A CA 1
ATOM 2858 C C . PHE A 1 356 ? 12.150 2.951 -12.779 1.00 93.31 356 PHE A C 1
ATOM 2860 O O . PHE A 1 356 ? 12.147 2.651 -11.587 1.00 93.31 356 PHE A O 1
ATOM 2867 N N . SER A 1 357 ? 11.782 4.156 -13.197 1.00 93.38 357 SER A N 1
ATOM 2868 C CA . SER A 1 357 ? 11.295 5.160 -12.255 1.00 93.38 357 SER A CA 1
ATOM 2869 C C . SER A 1 357 ? 10.191 6.039 -12.821 1.00 93.38 357 SER A C 1
ATOM 2871 O O . SER A 1 357 ? 9.947 6.114 -14.030 1.00 93.38 357 SER A O 1
ATOM 2873 N N . TRP A 1 358 ? 9.494 6.682 -11.892 1.00 94.19 358 TRP A N 1
ATOM 2874 C CA . TRP A 1 358 ? 8.429 7.636 -12.154 1.00 94.19 358 TRP A CA 1
ATOM 2875 C C . TRP A 1 358 ? 8.873 8.767 -13.088 1.00 94.19 358 TRP A C 1
ATOM 2877 O O . TRP A 1 358 ? 9.995 9.261 -12.994 1.00 94.19 358 TRP A O 1
ATOM 2887 N N . SER A 1 359 ? 7.968 9.225 -13.951 1.00 91.81 359 SER A N 1
ATOM 2888 C CA . SER A 1 359 ? 8.144 10.442 -14.748 1.00 91.81 359 SER A CA 1
ATOM 2889 C C . SER A 1 359 ? 6.919 11.332 -14.598 1.00 91.81 359 SER A C 1
ATOM 2891 O O . SER A 1 359 ? 5.784 10.872 -14.760 1.00 91.81 359 SER A O 1
ATOM 2893 N N . LYS A 1 360 ? 7.143 12.634 -14.387 1.00 90.31 360 LYS A N 1
ATOM 2894 C CA . LYS A 1 360 ? 6.055 13.621 -14.276 1.00 90.31 360 LYS A CA 1
ATOM 2895 C C . LYS A 1 360 ? 5.224 13.721 -15.561 1.00 90.31 360 LYS A C 1
ATOM 2897 O O . LYS A 1 360 ? 4.078 14.174 -15.552 1.00 90.31 360 LYS A O 1
ATOM 2902 N N . TRP A 1 361 ? 5.806 13.308 -16.685 1.00 92.06 361 TRP A N 1
ATOM 2903 C CA . TRP A 1 361 ? 5.193 13.361 -18.007 1.00 92.06 361 TRP A CA 1
ATOM 2904 C C . TRP A 1 361 ? 4.141 12.280 -18.235 1.00 92.06 361 TRP A C 1
ATOM 2906 O O . TRP A 1 361 ? 3.298 12.441 -19.119 1.00 92.06 361 TRP A O 1
ATOM 2916 N N . ASN A 1 362 ? 4.117 11.228 -17.413 1.00 92.00 362 ASN A N 1
ATOM 2917 C CA . ASN A 1 362 ? 3.115 10.170 -17.515 1.00 92.00 362 ASN A CA 1
ATOM 2918 C C . ASN A 1 362 ? 1.682 10.707 -17.357 1.00 92.00 362 ASN A C 1
ATOM 2920 O O . ASN A 1 362 ? 0.755 10.244 -18.020 1.00 92.00 362 ASN A O 1
ATOM 2924 N N . ALA A 1 363 ? 1.507 11.750 -16.542 1.00 90.06 363 ALA A N 1
ATOM 2925 C CA . ALA A 1 363 ? 0.227 12.430 -16.359 1.00 90.06 363 ALA A CA 1
ATOM 2926 C C . ALA A 1 363 ? -0.215 13.259 -17.583 1.00 90.06 363 ALA A C 1
ATOM 2928 O O . ALA A 1 363 ? -1.357 13.713 -17.643 1.00 90.06 363 ALA A O 1
ATOM 2929 N N . LYS A 1 364 ? 0.683 13.513 -18.546 1.00 90.25 364 LYS A N 1
ATOM 2930 C CA . LYS A 1 364 ? 0.455 14.406 -19.696 1.00 90.25 364 LYS A CA 1
ATOM 2931 C C . LYS A 1 364 ? 0.382 13.685 -21.042 1.00 90.25 364 LYS A C 1
ATOM 2933 O O . LYS A 1 364 ? -0.037 14.304 -22.012 1.00 90.25 364 LYS A O 1
ATOM 2938 N N . CYS A 1 365 ? 0.732 12.401 -21.108 1.00 86.94 365 CYS A N 1
ATOM 2939 C CA . CYS A 1 365 ? 0.801 11.652 -22.366 1.00 86.94 365 CYS A CA 1
ATOM 2940 C C . CYS A 1 365 ? -0.524 11.011 -22.827 1.00 86.94 365 CYS A C 1
ATOM 2942 O O . CYS A 1 365 ? -0.526 10.290 -23.815 1.00 86.94 365 CYS A O 1
ATOM 2944 N N . GLY A 1 366 ? -1.653 11.273 -22.160 1.00 86.50 366 GLY A N 1
ATOM 2945 C CA . GLY A 1 366 ? -2.955 10.683 -22.513 1.00 86.50 366 GLY A CA 1
ATOM 2946 C C . GLY A 1 366 ? -3.167 9.272 -21.950 1.00 86.50 366 GLY A C 1
ATOM 2947 O O . GLY A 1 366 ? -2.320 8.751 -21.226 1.00 86.50 366 GLY A O 1
ATOM 2948 N N . GLU A 1 367 ? -4.328 8.671 -22.229 1.00 88.31 367 GLU A N 1
ATOM 2949 C CA . GLU A 1 367 ? -4.727 7.380 -21.634 1.00 88.31 367 GLU A CA 1
ATOM 2950 C C . GLU A 1 367 ? -4.083 6.162 -22.320 1.00 88.31 367 GLU A C 1
ATOM 2952 O O . GLU A 1 367 ? -3.902 5.127 -21.680 1.00 88.31 367 GLU A O 1
ATOM 2957 N N . GLU A 1 368 ? -3.712 6.284 -23.595 1.00 83.38 368 GLU A N 1
ATOM 2958 C CA . GLU A 1 368 ? -3.177 5.172 -24.403 1.00 83.38 368 GLU A CA 1
ATOM 2959 C C . GLU A 1 368 ? -1.653 5.034 -24.325 1.00 83.38 368 GLU A C 1
ATOM 2961 O O . GLU A 1 368 ? -1.087 4.022 -24.731 1.00 83.38 368 GLU A O 1
ATOM 2966 N N . HIS A 1 369 ? -0.976 6.030 -23.754 1.00 84.81 369 HIS A N 1
ATOM 2967 C CA . HIS A 1 369 ? 0.477 6.048 -23.651 1.00 84.81 369 HIS A CA 1
ATOM 2968 C C . HIS A 1 369 ? 0.934 6.023 -22.198 1.00 84.81 369 HIS A C 1
ATOM 2970 O O . HIS A 1 369 ? 0.248 6.481 -21.284 1.00 84.81 369 HIS A O 1
ATOM 2976 N N . LEU A 1 370 ? 2.153 5.543 -21.990 1.00 88.81 370 LEU A N 1
ATOM 2977 C CA . LEU A 1 370 ? 2.863 5.578 -20.720 1.00 88.81 370 LEU A CA 1
ATOM 2978 C C . LEU A 1 370 ? 4.201 6.280 -20.923 1.00 88.81 370 LEU A C 1
ATOM 2980 O O . LEU A 1 370 ? 4.835 6.138 -21.970 1.00 88.81 370 LEU A O 1
ATOM 2984 N N . VAL A 1 371 ? 4.619 7.048 -19.921 1.00 89.75 371 VAL A N 1
ATOM 2985 C CA . VAL A 1 371 ? 5.970 7.613 -19.871 1.00 89.75 371 VAL A CA 1
ATOM 2986 C C . VAL A 1 371 ? 6.608 7.201 -18.563 1.00 89.75 371 VAL A C 1
ATOM 2988 O O . VAL A 1 371 ? 6.042 7.409 -17.494 1.00 89.75 371 VAL A O 1
ATOM 2991 N N . LEU A 1 372 ? 7.792 6.616 -18.654 1.00 91.06 372 LEU A N 1
ATOM 2992 C CA . LEU A 1 372 ? 8.603 6.279 -17.497 1.00 91.06 372 LEU A CA 1
ATOM 2993 C C . LEU A 1 372 ? 10.079 6.491 -17.818 1.00 91.06 372 LEU A C 1
ATOM 2995 O O . LEU A 1 372 ? 10.489 6.560 -18.980 1.00 91.06 372 LEU A O 1
ATOM 2999 N N . GLN A 1 373 ? 10.878 6.598 -16.771 1.00 88.81 373 GLN A N 1
ATOM 3000 C CA . GLN A 1 373 ? 12.327 6.631 -16.876 1.00 88.81 373 GLN A CA 1
ATOM 3001 C C . GLN A 1 373 ? 12.868 5.205 -16.848 1.00 88.81 373 GLN A C 1
ATOM 3003 O O . GLN A 1 373 ? 12.414 4.390 -16.042 1.00 88.81 373 GLN A O 1
ATOM 3008 N N . VAL A 1 374 ? 13.839 4.910 -17.713 1.00 86.12 374 VAL A N 1
ATOM 3009 C CA . VAL A 1 374 ? 14.542 3.620 -17.717 1.00 86.12 374 VAL A CA 1
ATOM 3010 C C . VAL A 1 374 ? 16.045 3.853 -17.666 1.00 86.12 374 VAL A C 1
ATOM 3012 O O . VAL A 1 374 ? 16.576 4.738 -18.343 1.00 86.12 374 VAL A O 1
ATOM 3015 N N . PHE A 1 375 ? 16.717 3.037 -16.863 1.00 78.56 375 PHE A N 1
ATOM 3016 C CA . PHE A 1 375 ? 18.162 3.007 -16.694 1.00 78.56 375 PHE A CA 1
ATOM 3017 C C . PHE A 1 375 ? 18.644 1.571 -16.854 1.00 78.56 375 PHE A C 1
ATOM 3019 O O . PHE A 1 375 ? 17.978 0.635 -16.417 1.00 78.56 375 PHE A O 1
ATOM 3026 N N . TRP A 1 376 ? 19.830 1.390 -17.417 1.00 69.75 376 TRP A N 1
ATOM 3027 C CA . TRP A 1 376 ? 20.467 0.081 -17.554 1.00 69.75 376 TRP A CA 1
ATOM 3028 C C . TRP A 1 376 ? 21.665 0.016 -16.625 1.00 69.75 376 TRP A C 1
ATOM 3030 O O . TRP A 1 376 ? 22.452 0.963 -16.556 1.00 69.75 376 TRP A O 1
ATOM 3040 N N . ILE A 1 377 ? 21.846 -1.112 -15.946 1.00 58.44 377 ILE A N 1
ATOM 3041 C CA . ILE A 1 377 ? 23.087 -1.348 -15.216 1.00 58.44 377 ILE A CA 1
ATOM 3042 C C . ILE A 1 377 ? 24.148 -1.806 -16.218 1.00 58.44 377 ILE A C 1
ATOM 3044 O O . ILE A 1 377 ? 24.118 -2.931 -16.710 1.00 58.44 377 ILE A O 1
ATOM 3048 N N . LEU A 1 378 ? 25.111 -0.933 -16.515 1.00 52.47 378 LEU A N 1
ATOM 3049 C CA . LEU A 1 378 ? 26.334 -1.322 -17.212 1.00 52.47 378 LEU A CA 1
ATOM 3050 C C . LEU A 1 378 ? 27.289 -1.956 -16.194 1.00 52.47 378 LEU A C 1
ATOM 3052 O O . LEU A 1 378 ? 27.896 -1.258 -15.385 1.00 52.47 378 LEU A O 1
ATOM 3056 N N . LEU A 1 379 ? 27.443 -3.281 -16.234 1.00 48.16 379 LEU A N 1
ATOM 3057 C CA . LEU A 1 379 ? 28.499 -4.008 -15.517 1.00 48.16 379 LEU A CA 1
ATOM 3058 C C . LEU A 1 379 ? 29.859 -3.779 -16.199 1.00 48.16 379 LEU A C 1
ATOM 3060 O O . LEU A 1 379 ? 30.510 -4.698 -16.678 1.00 48.16 379 LEU A O 1
ATOM 3064 N N . GLN A 1 380 ? 30.319 -2.530 -16.249 1.00 37.53 380 GLN A N 1
ATOM 3065 C CA . GLN A 1 380 ? 31.712 -2.231 -16.561 1.00 37.53 380 GLN A CA 1
ATOM 3066 C C . GLN A 1 380 ? 32.322 -1.438 -15.414 1.00 37.53 380 GLN A C 1
ATOM 3068 O O . GLN A 1 380 ? 32.000 -0.276 -15.196 1.00 37.53 380 GLN A O 1
ATOM 3073 N N . THR A 1 381 ? 33.244 -2.090 -14.696 1.00 33.94 381 THR A N 1
ATOM 3074 C CA . THR A 1 381 ? 34.179 -1.458 -13.751 1.00 33.94 381 THR A CA 1
ATOM 3075 C C . THR A 1 381 ? 33.519 -0.538 -12.724 1.00 33.94 381 THR A C 1
ATOM 3077 O O . THR A 1 381 ? 33.611 0.675 -12.839 1.00 33.94 381 THR A O 1
ATOM 3080 N N . SER A 1 382 ? 32.921 -1.119 -11.681 1.00 35.97 382 SER A N 1
ATOM 3081 C CA . SER A 1 382 ? 32.753 -0.489 -10.354 1.00 35.97 382 SER A CA 1
ATOM 3082 C C . SER A 1 382 ? 32.007 0.857 -10.272 1.00 35.97 382 SER A C 1
ATOM 3084 O O . SER A 1 382 ? 31.972 1.449 -9.194 1.00 35.97 382 SER A O 1
ATOM 3086 N N . PHE A 1 383 ? 31.410 1.345 -11.359 1.00 34.59 383 PHE A N 1
ATOM 3087 C CA . PHE A 1 383 ? 30.762 2.650 -11.440 1.00 34.59 383 PHE A CA 1
ATOM 3088 C C . PHE A 1 383 ? 29.440 2.542 -12.203 1.00 34.59 383 PHE A C 1
ATOM 3090 O O . PHE A 1 383 ? 29.386 2.009 -13.309 1.00 34.59 383 PHE A O 1
ATOM 3097 N N . TYR A 1 384 ? 28.373 3.085 -11.616 1.00 40.94 384 TYR A N 1
ATOM 3098 C CA . TYR A 1 384 ? 27.095 3.277 -12.295 1.00 40.94 384 TYR A CA 1
ATOM 3099 C C . TYR A 1 384 ? 27.244 4.445 -13.282 1.00 40.94 384 TYR A C 1
ATOM 3101 O O . TYR A 1 384 ? 27.525 5.568 -12.868 1.00 40.94 384 TYR A O 1
ATOM 3109 N N . CYS A 1 385 ? 27.093 4.203 -14.587 1.00 37.75 385 CYS A N 1
ATOM 3110 C CA . CYS A 1 385 ? 26.979 5.289 -15.560 1.00 37.75 385 CYS A CA 1
ATOM 3111 C C . CYS A 1 385 ? 25.507 5.720 -15.628 1.00 37.75 385 CYS A C 1
ATOM 3113 O O . CYS A 1 385 ? 24.677 5.029 -16.216 1.00 37.75 385 CYS A O 1
ATOM 3115 N N . GLU A 1 386 ? 25.174 6.839 -14.985 1.00 37.88 386 GLU A N 1
ATOM 3116 C CA . GLU A 1 386 ? 23.841 7.444 -15.036 1.00 37.88 386 GLU A CA 1
ATOM 3117 C C . GLU A 1 386 ? 23.605 8.068 -16.419 1.00 37.88 386 GLU A C 1
ATOM 3119 O O . GLU A 1 386 ? 24.032 9.187 -16.701 1.00 37.88 386 GLU A O 1
ATOM 3124 N N . GLN A 1 387 ? 22.911 7.356 -17.305 1.00 44.88 387 GLN A N 1
ATOM 3125 C CA . GLN A 1 387 ? 22.234 7.994 -18.434 1.00 44.88 387 GLN A CA 1
ATOM 3126 C C . GLN A 1 387 ? 20.723 7.883 -18.248 1.00 44.88 387 GLN A C 1
ATOM 3128 O O . GLN A 1 387 ? 20.090 6.967 -18.772 1.00 44.88 387 GLN A O 1
ATOM 3133 N N . ASN A 1 388 ? 20.135 8.834 -17.512 1.00 48.47 388 ASN A N 1
ATOM 3134 C CA . ASN A 1 388 ? 18.682 8.972 -17.399 1.00 48.47 388 ASN A CA 1
ATOM 3135 C C . ASN A 1 388 ? 18.108 9.171 -18.795 1.00 48.47 388 ASN A C 1
ATOM 3137 O O . ASN A 1 388 ? 18.447 10.135 -19.488 1.00 48.47 388 ASN A O 1
ATOM 3141 N N . THR A 1 389 ? 17.214 8.285 -19.206 1.00 53.91 389 THR A N 1
ATOM 3142 C CA . THR A 1 389 ? 16.467 8.493 -20.433 1.00 53.91 389 THR A CA 1
ATOM 3143 C C . THR A 1 389 ? 14.982 8.306 -20.165 1.00 53.91 389 THR A C 1
ATOM 3145 O O . THR A 1 389 ? 14.555 7.313 -19.577 1.00 53.91 389 THR A O 1
ATOM 3148 N N . ASN A 1 390 ? 14.200 9.285 -20.616 1.00 53.06 390 ASN A N 1
ATOM 3149 C CA . ASN A 1 390 ? 12.749 9.212 -20.642 1.00 53.06 390 ASN A CA 1
ATOM 3150 C C . ASN A 1 390 ? 12.313 8.378 -21.848 1.00 53.06 390 ASN A C 1
ATOM 3152 O O . ASN A 1 390 ? 12.659 8.700 -22.991 1.00 53.06 390 ASN A O 1
ATOM 3156 N N . TYR A 1 391 ? 11.535 7.328 -21.600 1.00 59.06 391 TYR A N 1
ATOM 3157 C CA . TYR A 1 391 ? 10.998 6.467 -22.646 1.00 59.06 391 TYR A CA 1
ATOM 3158 C C . TYR A 1 391 ? 9.485 6.619 -22.740 1.00 59.06 391 TYR A C 1
ATOM 3160 O O . TYR A 1 391 ? 8.771 6.658 -21.737 1.00 59.06 391 TYR A O 1
ATOM 3168 N N . PHE A 1 392 ? 9.019 6.723 -23.981 1.00 53.09 392 PHE A N 1
ATOM 3169 C CA . PHE A 1 392 ? 7.614 6.817 -24.346 1.00 53.09 392 PHE A CA 1
ATOM 3170 C C . PHE A 1 392 ? 7.109 5.471 -24.834 1.00 53.09 392 PHE A C 1
ATOM 3172 O O . PHE A 1 392 ? 7.814 4.734 -25.533 1.00 53.09 392 PHE A O 1
ATOM 3179 N N . PHE A 1 393 ? 5.853 5.180 -24.520 1.00 51.84 393 PHE A N 1
ATOM 3180 C CA . PHE A 1 393 ? 5.122 4.070 -25.107 1.00 51.84 393 PHE A CA 1
ATOM 3181 C C . PHE A 1 393 ? 4.697 4.382 -26.558 1.00 51.84 393 PHE A C 1
ATOM 3183 O O . PHE A 1 393 ? 3.546 4.702 -26.835 1.00 51.84 393 PHE A O 1
ATOM 3190 N N . GLU A 1 394 ? 5.696 4.321 -27.441 1.00 53.81 394 GLU A N 1
ATOM 3191 C CA . GLU A 1 394 ? 5.732 3.672 -28.770 1.00 53.81 394 GLU A CA 1
ATOM 3192 C C . GLU A 1 394 ? 7.071 2.903 -28.900 1.00 53.81 394 GLU A C 1
ATOM 3194 O O . GLU A 1 394 ? 7.608 2.669 -29.980 1.00 53.81 394 GLU A O 1
ATOM 3199 N N . SER A 1 395 ? 7.660 2.530 -27.754 1.00 66.12 395 SER A N 1
ATOM 3200 C CA . SER A 1 395 ? 8.995 1.928 -27.664 1.00 66.12 395 SER A CA 1
ATOM 3201 C C . SER A 1 395 ? 10.080 2.824 -28.279 1.00 66.12 395 SER A C 1
ATOM 3203 O O . SER A 1 395 ? 10.975 2.349 -28.982 1.00 66.12 395 SER A O 1
ATOM 3205 N N . GLN A 1 396 ? 9.996 4.133 -28.015 1.00 73.88 396 GLN A N 1
ATOM 3206 C CA . GLN A 1 396 ? 10.921 5.125 -28.554 1.00 73.88 396 GLN A CA 1
ATOM 3207 C C . GLN A 1 396 ? 11.373 6.126 -27.485 1.00 73.88 396 GLN A C 1
ATOM 3209 O O . GLN A 1 396 ? 10.644 6.492 -26.558 1.00 73.88 396 GLN A O 1
ATOM 3214 N N . LYS A 1 397 ? 12.621 6.575 -27.624 1.00 79.62 397 LYS A N 1
ATOM 3215 C CA . LYS A 1 397 ? 13.272 7.540 -26.737 1.00 79.62 397 LYS A CA 1
ATOM 3216 C C . LYS A 1 397 ? 12.752 8.958 -26.989 1.00 79.62 397 LYS A C 1
ATOM 3218 O O . LYS A 1 397 ? 12.831 9.457 -28.115 1.00 79.62 397 LYS A O 1
ATOM 3223 N N . LEU A 1 398 ? 12.278 9.628 -25.938 1.00 82.00 398 LEU A N 1
ATOM 3224 C CA . LEU A 1 398 ? 11.849 11.027 -26.021 1.00 82.00 398 LEU A CA 1
ATOM 3225 C C . LEU A 1 398 ? 13.034 11.987 -25.990 1.00 82.00 398 LEU A C 1
ATOM 3227 O O . LEU A 1 398 ? 14.060 11.722 -25.364 1.00 82.00 398 LEU A O 1
ATOM 3231 N N . LYS A 1 399 ? 12.860 13.145 -26.631 1.00 83.69 399 LYS A N 1
ATOM 3232 C CA . LYS A 1 399 ? 13.808 14.262 -26.560 1.00 83.69 399 LYS A CA 1
ATOM 3233 C C . LYS A 1 399 ? 13.713 15.031 -25.237 1.00 83.69 399 LYS A C 1
ATOM 3235 O O . LYS A 1 399 ? 14.680 15.677 -24.837 1.00 83.69 399 LYS A O 1
ATOM 3240 N N . ILE A 1 400 ? 12.556 14.991 -24.575 1.00 83.38 400 ILE A N 1
ATOM 3241 C CA . ILE A 1 400 ? 12.318 15.712 -23.320 1.00 83.38 400 ILE A CA 1
ATOM 3242 C C . ILE A 1 400 ? 12.991 15.032 -22.126 1.00 83.38 400 ILE A C 1
ATOM 3244 O O . ILE A 1 400 ? 13.126 13.812 -22.069 1.00 83.38 400 ILE A O 1
ATOM 3248 N N . THR A 1 401 ? 13.351 15.837 -21.131 1.00 84.88 401 THR A N 1
ATOM 3249 C CA . THR A 1 401 ? 13.860 15.382 -19.832 1.00 84.88 401 THR A CA 1
ATOM 3250 C C . THR A 1 401 ? 12.875 15.761 -18.729 1.00 84.88 401 THR A C 1
ATOM 3252 O O . THR A 1 401 ? 11.930 16.520 -18.953 1.00 84.88 401 THR A O 1
ATOM 325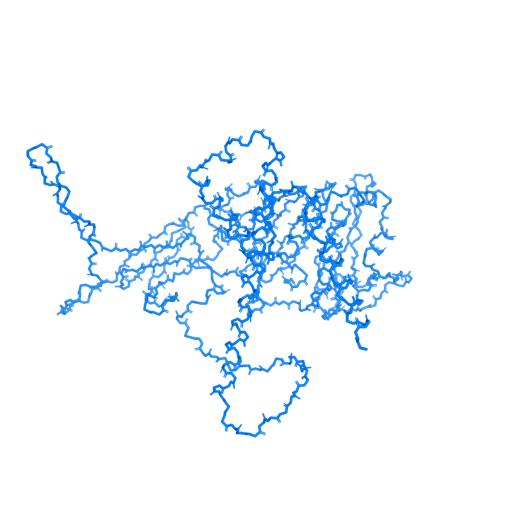5 N N . GLU A 1 402 ? 13.088 15.287 -17.502 1.00 86.06 402 GLU A N 1
ATOM 3256 C CA . GLU A 1 402 ? 12.290 15.728 -16.347 1.00 86.06 402 GLU A CA 1
ATOM 3257 C C . GLU A 1 402 ? 12.432 17.232 -16.050 1.00 86.06 402 GLU A C 1
ATOM 3259 O O . GLU A 1 402 ? 11.598 17.799 -15.348 1.00 86.06 402 GLU A O 1
ATOM 3264 N N . ASN A 1 403 ? 13.425 17.914 -16.631 1.00 85.75 403 ASN A N 1
ATOM 3265 C CA . ASN A 1 403 ? 13.628 19.356 -16.477 1.00 85.75 403 ASN A CA 1
ATOM 3266 C C . ASN A 1 403 ? 12.979 20.185 -17.597 1.00 85.75 403 ASN A C 1
ATOM 3268 O O . ASN A 1 403 ? 13.005 21.410 -17.529 1.00 85.75 403 ASN A O 1
ATOM 3272 N N . SER A 1 404 ? 12.405 19.554 -18.627 1.00 87.75 404 SER A N 1
ATOM 3273 C CA . SER A 1 404 ? 11.722 20.283 -19.699 1.00 87.75 404 SER A CA 1
ATOM 3274 C C . SER A 1 404 ? 10.507 21.060 -19.163 1.00 87.75 404 SER A C 1
ATOM 3276 O O . SER A 1 404 ? 9.848 20.636 -18.205 1.00 87.75 404 SER A O 1
ATOM 3278 N N . GLU A 1 405 ? 10.222 22.211 -19.780 1.00 90.44 405 GLU A N 1
ATOM 3279 C CA . GLU A 1 405 ? 9.136 23.115 -19.368 1.00 90.44 405 GLU A CA 1
ATOM 3280 C C . GLU A 1 405 ? 7.751 22.561 -19.720 1.00 90.44 405 GLU A C 1
ATOM 3282 O O . GLU A 1 405 ? 6.807 22.687 -18.942 1.00 90.44 405 GLU A O 1
ATOM 3287 N N . ALA A 1 406 ? 7.638 21.910 -20.878 1.00 89.00 406 ALA A N 1
ATOM 3288 C CA . ALA A 1 406 ? 6.395 21.358 -21.393 1.00 89.00 406 ALA A CA 1
ATOM 3289 C C . ALA A 1 406 ? 6.588 19.931 -21.907 1.00 89.00 406 ALA A C 1
ATOM 3291 O O . ALA A 1 406 ? 7.683 19.536 -22.318 1.00 89.00 406 ALA A O 1
ATOM 3292 N N . PHE A 1 407 ? 5.493 19.172 -21.899 1.00 87.88 407 PHE A N 1
ATOM 3293 C CA . PHE A 1 407 ? 5.458 17.854 -22.511 1.00 87.88 407 PHE A CA 1
ATOM 3294 C C . PHE A 1 407 ? 5.581 18.001 -24.030 1.00 87.88 407 PHE A C 1
ATOM 3296 O O . PHE A 1 407 ? 4.854 18.793 -24.630 1.00 87.88 407 PHE A O 1
ATOM 3303 N N . SER A 1 408 ? 6.474 17.225 -24.640 1.00 87.50 408 SER A N 1
ATOM 3304 C CA . SER A 1 408 ? 6.545 17.063 -26.089 1.00 87.50 408 SER A CA 1
ATOM 3305 C C . SER A 1 408 ? 6.669 15.574 -26.424 1.00 87.50 408 SER A C 1
ATOM 3307 O O . SER A 1 408 ? 7.505 14.896 -25.816 1.00 87.50 408 SER A O 1
ATOM 3309 N N . PRO A 1 409 ? 5.872 15.067 -27.381 1.00 83.44 409 PRO A N 1
ATOM 3310 C CA . PRO A 1 409 ? 6.013 13.709 -27.892 1.00 83.44 409 PRO A CA 1
ATOM 3311 C C . PRO A 1 409 ? 7.217 13.554 -28.838 1.00 83.44 409 PRO A C 1
ATOM 3313 O O . PRO A 1 409 ? 7.461 12.455 -29.315 1.00 83.44 409 PRO A O 1
ATOM 3316 N N . ASP A 1 410 ? 7.979 14.619 -29.119 1.00 85.38 410 ASP A N 1
ATOM 3317 C CA . ASP A 1 410 ? 9.101 14.558 -30.057 1.00 85.38 410 ASP A CA 1
ATOM 3318 C C . ASP A 1 410 ? 10.178 13.559 -29.609 1.00 85.38 410 ASP A C 1
ATOM 3320 O O . ASP A 1 410 ? 10.692 13.592 -28.482 1.00 85.38 410 ASP A O 1
ATOM 3324 N N . HIS A 1 411 ? 10.588 12.711 -30.547 1.00 82.38 411 HIS A N 1
ATOM 3325 C CA . HIS A 1 411 ? 11.600 11.687 -30.325 1.00 82.38 411 HIS A CA 1
ATOM 3326 C C . HIS A 1 411 ? 13.013 12.192 -30.624 1.00 82.38 411 HIS A C 1
ATOM 3328 O O . HIS A 1 411 ? 13.224 13.168 -31.353 1.00 82.38 411 HIS A O 1
ATOM 3334 N N . VAL A 1 412 ? 14.017 11.509 -30.070 1.00 80.44 412 VAL A N 1
ATOM 3335 C CA . VAL A 1 412 ? 15.419 11.799 -30.403 1.00 80.44 412 VAL A CA 1
ATOM 3336 C C . VAL A 1 412 ? 15.658 11.493 -31.889 1.00 80.44 412 VAL A C 1
ATOM 3338 O O . VAL A 1 412 ? 15.345 10.380 -32.327 1.00 80.44 412 VAL A O 1
ATOM 3341 N N . PRO A 1 413 ? 16.217 12.432 -32.681 1.00 77.88 413 PRO A N 1
ATOM 3342 C CA . PRO A 1 413 ? 16.502 12.193 -34.093 1.00 77.88 413 PRO A CA 1
ATOM 3343 C C . PRO A 1 413 ? 17.383 10.955 -34.292 1.00 77.88 413 PRO A C 1
ATOM 3345 O O . PRO A 1 413 ? 18.422 10.826 -33.648 1.00 77.88 413 PRO A O 1
ATOM 3348 N N . GLY A 1 414 ? 16.965 10.050 -35.178 1.00 75.00 414 GLY A N 1
ATOM 3349 C CA . GLY A 1 414 ? 17.673 8.793 -35.448 1.00 75.00 414 GLY A CA 1
ATOM 3350 C C . GLY A 1 414 ? 17.407 7.665 -34.445 1.00 75.00 414 GLY A C 1
ATOM 3351 O O . GLY A 1 414 ? 18.010 6.605 -34.575 1.00 75.00 414 GLY A O 1
ATOM 3352 N N . SER A 1 415 ? 16.516 7.858 -33.465 1.00 75.44 415 SER A N 1
ATOM 3353 C CA . SER A 1 415 ? 16.074 6.762 -32.594 1.00 75.44 415 SER A CA 1
ATOM 3354 C C . SER A 1 415 ? 15.193 5.763 -33.347 1.00 75.44 415 SER A C 1
ATOM 3356 O O . SER A 1 415 ? 14.359 6.149 -34.169 1.00 75.44 415 SER A O 1
ATOM 3358 N N . LEU A 1 416 ? 15.387 4.478 -33.051 1.00 77.69 416 LEU A N 1
ATOM 3359 C CA . LEU A 1 416 ? 14.594 3.388 -33.608 1.00 77.69 416 LEU A CA 1
ATOM 3360 C C . LEU A 1 416 ? 13.218 3.324 -32.934 1.00 77.69 416 LEU A C 1
ATOM 3362 O O . LEU A 1 416 ? 13.096 3.521 -31.723 1.00 77.69 416 LEU A O 1
ATOM 3366 N N . VAL A 1 417 ? 12.198 3.027 -33.737 1.00 79.81 417 VAL A N 1
ATOM 3367 C CA . VAL A 1 417 ? 10.860 2.658 -33.266 1.00 79.81 417 VAL A CA 1
ATOM 3368 C C . VAL A 1 417 ? 10.821 1.141 -33.169 1.00 79.81 417 VAL A C 1
ATOM 3370 O O . VAL A 1 417 ? 11.165 0.461 -34.137 1.00 79.81 417 VAL A O 1
ATOM 3373 N N . HIS A 1 418 ? 10.391 0.610 -32.028 1.00 81.44 418 HIS A N 1
ATOM 3374 C CA . HIS A 1 418 ? 10.319 -0.835 -31.817 1.00 81.44 418 HIS A CA 1
ATOM 3375 C C . HIS A 1 418 ? 8.863 -1.279 -31.685 1.00 81.44 418 HIS A C 1
ATOM 3377 O O . HIS A 1 418 ? 8.021 -0.573 -31.134 1.00 81.44 418 HIS A O 1
ATOM 3383 N N . ASN A 1 419 ? 8.570 -2.494 -32.146 1.00 76.62 419 ASN A N 1
ATOM 3384 C CA . ASN A 1 419 ? 7.214 -3.046 -32.083 1.00 76.62 419 ASN A CA 1
ATOM 3385 C C . ASN A 1 419 ? 6.738 -3.302 -30.648 1.00 76.62 419 ASN A C 1
ATOM 3387 O O . ASN A 1 419 ? 5.538 -3.308 -30.390 1.00 76.62 419 ASN A O 1
ATOM 3391 N N . THR A 1 420 ? 7.661 -3.565 -29.720 1.00 80.19 420 THR A N 1
ATOM 3392 C CA . THR A 1 420 ? 7.330 -3.754 -28.307 1.00 80.19 420 THR A CA 1
ATOM 3393 C C . THR A 1 420 ? 8.373 -3.098 -27.421 1.00 80.19 420 THR A C 1
ATOM 3395 O O . THR A 1 420 ? 9.532 -2.933 -27.809 1.00 80.19 420 THR A O 1
ATOM 3398 N N . PHE A 1 421 ? 7.955 -2.779 -26.198 1.00 82.62 421 PHE A N 1
ATOM 3399 C CA . PHE A 1 421 ? 8.823 -2.164 -25.209 1.00 82.62 421 PHE A CA 1
ATOM 3400 C C . PHE A 1 421 ? 10.003 -3.087 -24.838 1.00 82.62 421 PHE A C 1
ATOM 3402 O O . PHE A 1 421 ? 11.114 -2.585 -24.751 1.00 82.62 421 PHE A O 1
ATOM 3409 N N . ILE A 1 422 ? 9.836 -4.419 -24.814 1.00 84.56 422 ILE A N 1
ATOM 3410 C CA . ILE A 1 422 ? 10.952 -5.389 -24.687 1.00 84.56 422 ILE A CA 1
ATOM 3411 C C . ILE A 1 422 ? 12.046 -5.178 -25.739 1.00 84.56 422 ILE A C 1
ATOM 3413 O O . ILE A 1 422 ? 13.206 -5.058 -25.364 1.00 84.56 422 ILE A O 1
ATOM 3417 N N . HIS A 1 423 ? 11.703 -5.114 -27.031 1.00 85.00 423 HIS A N 1
ATOM 3418 C CA . HIS A 1 423 ? 12.721 -4.971 -28.082 1.00 85.00 423 HIS A CA 1
ATOM 3419 C C . HIS A 1 423 ? 13.500 -3.659 -27.921 1.00 85.00 423 HIS A C 1
ATOM 3421 O O . HIS A 1 423 ? 14.703 -3.623 -28.141 1.00 85.00 423 HIS A O 1
ATOM 3427 N N . MET A 1 424 ? 12.829 -2.594 -27.469 1.00 83.44 424 MET A N 1
ATOM 3428 C CA . MET A 1 424 ? 13.503 -1.335 -27.147 1.00 83.44 424 MET A CA 1
ATOM 3429 C C . MET A 1 424 ? 14.456 -1.473 -25.957 1.00 83.44 424 MET A C 1
ATOM 3431 O O . MET A 1 424 ? 15.556 -0.924 -26.000 1.00 83.44 424 MET A O 1
ATOM 3435 N N . LEU A 1 425 ? 14.065 -2.201 -24.906 1.00 84.06 425 LEU A N 1
ATOM 3436 C CA . LEU A 1 425 ? 14.950 -2.455 -23.768 1.00 84.06 425 LEU A CA 1
ATOM 3437 C C . LEU A 1 425 ? 16.180 -3.269 -24.197 1.00 84.06 425 LEU A C 1
ATOM 3439 O O . LEU A 1 425 ? 17.291 -2.910 -23.823 1.00 84.06 425 LEU A O 1
ATOM 3443 N N . GLU A 1 426 ? 15.997 -4.325 -24.996 1.00 84.25 426 GLU A N 1
ATOM 3444 C CA . GLU A 1 426 ? 17.083 -5.192 -25.477 1.00 84.25 426 GLU A CA 1
ATOM 3445 C C . GLU A 1 426 ? 18.079 -4.448 -26.375 1.00 84.25 426 GLU A C 1
ATOM 3447 O O . GLU A 1 426 ? 19.284 -4.559 -26.155 1.00 84.25 426 GLU A O 1
ATOM 3452 N N . ASP A 1 427 ? 17.597 -3.636 -27.323 1.00 83.19 427 ASP A N 1
ATOM 3453 C CA . ASP A 1 427 ? 18.449 -2.895 -28.267 1.00 83.19 427 ASP A CA 1
ATOM 3454 C C . ASP A 1 427 ? 19.369 -1.874 -27.576 1.00 83.19 427 ASP A C 1
ATOM 3456 O O . ASP A 1 427 ? 20.413 -1.499 -28.114 1.00 83.19 427 ASP A O 1
ATOM 3460 N N . ASN A 1 428 ? 19.007 -1.425 -26.371 1.00 75.62 428 ASN A N 1
ATOM 3461 C CA . ASN A 1 428 ? 19.790 -0.467 -25.590 1.00 75.62 428 ASN A CA 1
ATOM 3462 C C . ASN A 1 428 ? 20.586 -1.116 -24.439 1.00 75.62 428 ASN A C 1
ATOM 3464 O O . ASN A 1 428 ? 21.257 -0.407 -23.684 1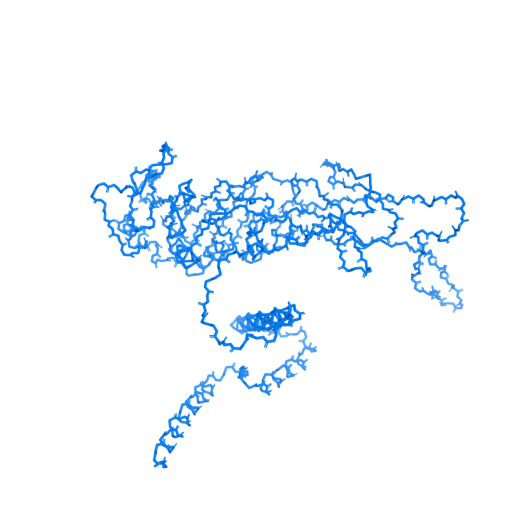.00 75.62 428 ASN A O 1
ATOM 3468 N N . MET A 1 429 ? 20.527 -2.442 -24.291 1.00 78.38 429 MET A N 1
ATOM 3469 C CA . MET A 1 429 ? 21.142 -3.175 -23.185 1.00 78.38 429 MET A CA 1
ATOM 3470 C C . MET A 1 429 ? 22.511 -3.762 -23.558 1.00 78.38 429 MET A C 1
ATOM 3472 O O . MET A 1 429 ? 22.785 -4.099 -24.709 1.00 78.38 429 MET A O 1
ATOM 3476 N N . SER A 1 430 ? 23.400 -3.912 -22.569 1.00 82.62 430 SER A N 1
ATOM 3477 C CA . SER A 1 430 ? 24.662 -4.635 -22.759 1.00 82.62 430 SER A CA 1
ATOM 3478 C C . SER A 1 430 ? 24.430 -6.149 -22.911 1.00 82.62 430 SER A C 1
ATOM 3480 O O . SER A 1 430 ? 23.440 -6.670 -22.394 1.00 82.62 430 SER A O 1
ATOM 3482 N N . PRO A 1 431 ? 25.363 -6.897 -23.534 1.00 84.62 431 PRO A N 1
ATOM 3483 C CA . PRO A 1 431 ? 25.284 -8.358 -23.592 1.00 84.62 431 PRO A CA 1
ATOM 3484 C C . PRO A 1 431 ? 25.123 -9.013 -22.213 1.00 84.62 431 PRO A C 1
ATOM 3486 O O . PRO A 1 431 ? 24.314 -9.923 -22.069 1.00 84.62 431 PRO A O 1
ATOM 3489 N N . ASP A 1 432 ? 25.821 -8.499 -21.195 1.00 83.56 432 ASP A N 1
ATOM 3490 C CA . ASP A 1 432 ? 25.720 -8.989 -19.813 1.00 83.56 432 ASP A CA 1
ATOM 3491 C C . ASP A 1 432 ? 24.332 -8.731 -19.208 1.00 83.56 432 ASP A C 1
ATOM 3493 O O . ASP A 1 432 ? 23.800 -9.567 -18.482 1.00 83.56 432 ASP A O 1
ATOM 3497 N N . GLY A 1 433 ? 23.716 -7.586 -19.522 1.00 84.25 433 GLY A N 1
ATOM 3498 C CA . GLY A 1 433 ? 22.349 -7.292 -19.100 1.00 84.25 433 GLY A CA 1
ATOM 3499 C C . GLY A 1 433 ? 21.345 -8.250 -19.740 1.00 84.25 433 GLY A C 1
ATOM 3500 O O . GLY A 1 433 ? 20.476 -8.771 -19.045 1.00 84.25 433 GLY A O 1
ATOM 3501 N N . ILE A 1 434 ? 21.498 -8.526 -21.041 1.00 86.12 434 ILE A N 1
ATOM 3502 C CA . ILE A 1 434 ? 20.643 -9.471 -21.777 1.00 86.12 434 ILE A CA 1
ATOM 3503 C C . ILE A 1 434 ? 20.805 -10.888 -21.216 1.00 86.12 434 ILE A C 1
ATOM 3505 O O . ILE A 1 434 ? 19.837 -11.637 -21.108 1.00 86.12 434 ILE A O 1
ATOM 3509 N N . ASP A 1 435 ? 22.026 -11.277 -20.854 1.00 87.75 435 ASP A N 1
ATOM 3510 C CA . ASP A 1 435 ? 22.270 -12.570 -20.223 1.00 87.75 435 ASP A CA 1
ATOM 3511 C C . ASP A 1 435 ? 21.594 -12.656 -18.846 1.00 87.75 435 ASP A C 1
ATOM 3513 O O . ASP A 1 435 ? 20.918 -13.640 -18.545 1.00 87.75 435 ASP A O 1
ATOM 3517 N N . MET A 1 436 ? 21.677 -11.590 -18.047 1.00 88.12 436 MET A N 1
ATOM 3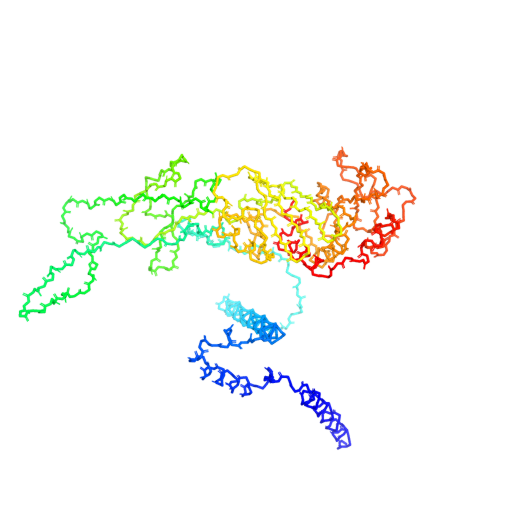518 C CA . MET A 1 436 ? 21.047 -11.517 -16.728 1.00 88.12 436 MET A CA 1
ATOM 3519 C C . MET A 1 436 ? 19.516 -11.616 -16.794 1.00 88.12 436 MET A C 1
ATOM 3521 O O . MET A 1 436 ? 18.927 -12.329 -15.980 1.00 88.12 436 MET A O 1
ATOM 3525 N N . THR A 1 437 ? 18.862 -10.964 -17.766 1.00 88.19 437 THR A N 1
ATOM 3526 C CA . THR A 1 437 ? 17.400 -11.075 -17.947 1.00 88.19 437 THR A CA 1
ATOM 3527 C C . THR A 1 437 ? 16.974 -12.471 -18.398 1.00 88.19 437 THR A C 1
ATOM 3529 O O . THR A 1 437 ? 15.940 -12.972 -17.960 1.00 88.19 437 THR A O 1
ATOM 3532 N N . ARG A 1 438 ? 17.781 -13.149 -19.225 1.00 89.19 438 ARG A N 1
ATOM 3533 C CA . ARG A 1 438 ? 17.515 -14.533 -19.665 1.00 89.19 438 ARG A CA 1
ATOM 3534 C C . ARG A 1 438 ? 17.637 -15.559 -18.543 1.00 89.19 438 ARG A C 1
ATOM 3536 O O . ARG A 1 438 ? 16.996 -16.605 -18.618 1.00 89.19 438 ARG A O 1
ATOM 3543 N N . HIS A 1 439 ? 18.442 -15.264 -17.528 1.00 91.38 439 HIS A N 1
ATOM 3544 C CA . HIS A 1 439 ? 18.656 -16.132 -16.373 1.00 91.38 439 HIS A CA 1
ATOM 3545 C C . HIS A 1 439 ? 17.815 -15.747 -15.149 1.00 91.38 439 HIS A C 1
ATOM 3547 O O . HIS A 1 439 ? 17.926 -16.408 -14.116 1.00 91.38 439 HIS A O 1
ATOM 3553 N N . SER A 1 440 ? 16.958 -14.722 -15.248 1.00 92.06 440 SER A N 1
ATOM 3554 C CA . SER A 1 440 ? 16.055 -14.343 -14.160 1.00 92.06 440 SER A CA 1
ATOM 3555 C C . SER A 1 440 ? 15.088 -15.471 -13.805 1.00 92.06 440 SER A C 1
ATOM 3557 O O . SER A 1 440 ? 14.424 -16.058 -14.663 1.00 92.06 440 SER A O 1
ATOM 3559 N N . ASN A 1 441 ? 14.981 -15.769 -12.513 1.00 94.56 441 ASN A N 1
ATOM 3560 C CA . ASN A 1 441 ? 14.080 -16.790 -12.007 1.00 94.56 441 ASN A CA 1
ATOM 3561 C C . ASN A 1 441 ? 12.616 -16.352 -12.180 1.00 94.56 441 ASN A C 1
ATOM 3563 O O . ASN A 1 441 ? 12.233 -15.240 -11.814 1.00 94.56 441 ASN A O 1
ATOM 3567 N N . TYR A 1 442 ? 11.762 -17.245 -12.685 1.00 94.75 442 TYR A N 1
ATOM 3568 C CA . TYR A 1 442 ? 10.352 -16.927 -12.920 1.00 94.75 442 TYR A CA 1
ATOM 3569 C C . TYR A 1 442 ? 9.593 -16.548 -11.635 1.00 94.75 442 TYR A C 1
ATOM 3571 O O . TYR A 1 442 ? 8.702 -15.707 -11.701 1.00 94.75 442 TYR A O 1
ATOM 3579 N N . CYS A 1 443 ? 9.954 -17.096 -10.467 1.00 94.31 443 CYS A N 1
ATOM 3580 C CA . CYS A 1 443 ? 9.346 -16.717 -9.187 1.00 94.31 443 CYS A CA 1
ATOM 3581 C C . CYS A 1 443 ? 9.693 -15.275 -8.796 1.00 94.31 443 CYS A C 1
ATOM 3583 O O . CYS A 1 443 ? 8.868 -14.572 -8.211 1.00 94.31 443 CYS A O 1
ATOM 3585 N N . PHE A 1 444 ? 10.904 -14.823 -9.132 1.00 97.31 444 PHE A N 1
ATOM 3586 C CA . PHE A 1 444 ? 11.306 -13.433 -8.941 1.00 97.31 444 PHE A CA 1
ATOM 3587 C C . PHE A 1 444 ? 10.511 -12.504 -9.854 1.00 97.31 444 PHE A C 1
ATOM 3589 O O . PHE A 1 444 ? 9.915 -11.539 -9.375 1.00 97.31 444 PHE A O 1
ATOM 3596 N N . VAL A 1 445 ? 10.430 -12.841 -11.144 1.00 96.44 445 VAL A N 1
ATOM 3597 C CA . VAL A 1 445 ? 9.632 -12.087 -12.121 1.00 96.44 445 VAL A CA 1
ATOM 3598 C C . VAL A 1 445 ? 8.171 -11.994 -11.671 1.00 96.44 445 VAL A C 1
ATOM 3600 O O . VAL A 1 445 ? 7.607 -10.901 -11.642 1.00 96.44 445 VAL A O 1
ATOM 3603 N N . ASP A 1 446 ? 7.573 -13.107 -11.247 1.00 96.25 446 ASP A N 1
ATOM 3604 C CA . ASP A 1 446 ? 6.196 -13.142 -10.747 1.00 96.25 446 ASP A CA 1
ATOM 3605 C C . ASP A 1 446 ? 6.015 -12.271 -9.493 1.00 96.25 446 ASP A C 1
ATOM 3607 O O . ASP A 1 446 ? 5.082 -11.473 -9.411 1.00 96.25 446 ASP A O 1
ATOM 3611 N N . THR A 1 447 ? 6.954 -12.327 -8.545 1.00 97.25 447 THR A N 1
ATOM 3612 C CA . THR A 1 447 ? 6.897 -11.514 -7.319 1.00 97.25 447 THR A CA 1
ATOM 3613 C C . THR A 1 447 ? 6.948 -10.015 -7.621 1.00 97.25 447 THR A C 1
ATOM 3615 O O . THR A 1 447 ? 6.155 -9.245 -7.070 1.00 97.25 447 THR A O 1
ATOM 3618 N N . VAL A 1 448 ? 7.839 -9.592 -8.525 1.00 98.19 448 VAL A N 1
ATOM 3619 C CA . VAL A 1 448 ? 7.932 -8.193 -8.973 1.00 98.19 448 VAL A CA 1
ATOM 3620 C C . VAL A 1 448 ? 6.643 -7.770 -9.676 1.00 98.19 448 VAL A C 1
ATOM 3622 O O . VAL A 1 448 ? 6.075 -6.729 -9.343 1.00 98.19 448 VAL A O 1
ATOM 3625 N N . GLN A 1 449 ? 6.150 -8.585 -10.612 1.00 97.31 449 GLN A N 1
ATOM 3626 C CA . GLN A 1 449 ? 4.926 -8.297 -11.354 1.00 97.31 449 GLN A CA 1
ATOM 3627 C C . GLN A 1 449 ? 3.723 -8.162 -10.415 1.00 97.31 449 GLN A C 1
ATOM 3629 O O . GLN A 1 449 ? 2.964 -7.202 -10.529 1.00 97.31 449 GLN A O 1
ATOM 3634 N N . ASN A 1 450 ? 3.556 -9.087 -9.471 1.00 95.94 450 ASN A N 1
ATOM 3635 C CA . ASN A 1 450 ? 2.448 -9.072 -8.520 1.00 95.94 450 ASN A CA 1
ATOM 3636 C C . ASN A 1 450 ? 2.483 -7.826 -7.634 1.00 95.94 450 ASN A C 1
ATOM 3638 O O . ASN A 1 450 ? 1.444 -7.205 -7.407 1.00 95.94 450 ASN A O 1
ATOM 3642 N N . LEU A 1 451 ? 3.669 -7.400 -7.190 1.00 97.12 451 LEU A N 1
ATOM 3643 C CA . LEU A 1 451 ? 3.806 -6.183 -6.395 1.00 97.12 451 LEU A CA 1
ATOM 3644 C C . LEU A 1 451 ? 3.490 -4.918 -7.210 1.00 97.12 451 LEU A C 1
ATOM 3646 O O . LEU A 1 451 ? 2.783 -4.037 -6.716 1.00 97.12 451 LEU A O 1
ATOM 3650 N N . LEU A 1 452 ? 3.946 -4.840 -8.465 1.00 97.56 452 LEU A N 1
ATOM 3651 C CA . LEU A 1 452 ? 3.609 -3.743 -9.381 1.00 97.56 452 LEU A CA 1
ATOM 3652 C C . LEU A 1 452 ? 2.104 -3.698 -9.681 1.00 97.56 452 LEU A C 1
ATOM 3654 O O . LEU A 1 452 ? 1.495 -2.636 -9.590 1.00 97.56 452 LEU A O 1
ATOM 3658 N N . CYS A 1 453 ? 1.477 -4.843 -9.954 1.00 95.69 453 CYS A N 1
ATOM 3659 C CA . CYS A 1 453 ? 0.034 -4.946 -10.178 1.00 95.69 453 CYS A CA 1
ATOM 3660 C C . CYS A 1 453 ? -0.789 -4.582 -8.934 1.00 95.69 453 CYS A C 1
ATOM 3662 O O . CYS A 1 453 ? -1.870 -4.015 -9.067 1.00 95.69 453 CYS A O 1
ATOM 3664 N N . ALA A 1 454 ? -0.300 -4.894 -7.731 1.00 95.69 454 ALA A N 1
ATOM 3665 C CA . ALA A 1 454 ? -0.998 -4.586 -6.485 1.00 95.69 454 ALA A CA 1
ATOM 3666 C C . ALA A 1 454 ? -0.860 -3.110 -6.072 1.00 95.69 454 ALA A C 1
ATOM 3668 O O . ALA A 1 454 ? -1.745 -2.571 -5.410 1.00 95.69 454 ALA A O 1
ATOM 3669 N N . THR A 1 455 ? 0.237 -2.448 -6.448 1.00 96.69 455 THR A N 1
ATOM 3670 C CA . THR A 1 455 ? 0.515 -1.040 -6.095 1.00 96.69 455 THR A CA 1
ATOM 3671 C C . THR A 1 455 ? 0.158 -0.053 -7.209 1.00 96.69 455 THR A C 1
ATOM 3673 O O . THR A 1 455 ? -0.085 1.117 -6.936 1.00 96.69 455 THR A O 1
ATOM 3676 N N . ARG A 1 456 ? 0.082 -0.520 -8.460 1.00 96.50 456 ARG A N 1
ATOM 3677 C CA . ARG A 1 456 ? -0.269 0.244 -9.672 1.00 96.50 456 ARG A CA 1
ATOM 3678 C C . ARG A 1 456 ? 0.425 1.614 -9.786 1.00 96.50 456 ARG A C 1
ATOM 3680 O O . ARG A 1 456 ? -0.236 2.630 -10.040 1.00 96.50 456 ARG A O 1
ATOM 3687 N N . PRO A 1 457 ? 1.764 1.678 -9.652 1.00 96.06 457 PRO A N 1
ATOM 3688 C CA . PRO A 1 457 ? 2.506 2.934 -9.614 1.00 96.06 457 PRO A CA 1
ATOM 3689 C C . PRO A 1 457 ? 2.498 3.724 -10.931 1.00 96.06 457 PRO A C 1
ATOM 3691 O O . PRO A 1 457 ? 2.969 4.843 -10.944 1.00 96.06 457 PRO A O 1
ATOM 3694 N N . LEU A 1 458 ? 1.992 3.190 -12.049 1.00 94.06 458 LEU A N 1
ATOM 3695 C CA . LEU A 1 458 ? 1.881 3.927 -13.322 1.00 94.06 458 LEU A CA 1
ATOM 3696 C C . LEU A 1 458 ? 0.555 4.689 -13.427 1.00 94.06 458 LEU A C 1
ATOM 3698 O O . LEU A 1 458 ? 0.399 5.537 -14.302 1.00 94.06 458 LEU A O 1
ATOM 3702 N N . VAL A 1 459 ? -0.407 4.365 -12.562 1.00 94.75 459 VAL A N 1
ATOM 3703 C CA . VAL A 1 459 ? -1.748 4.956 -12.545 1.00 94.75 459 VAL A CA 1
ATOM 3704 C C . VAL A 1 459 ? -1.932 5.827 -11.308 1.00 94.75 459 VAL A C 1
ATOM 3706 O O . VAL A 1 459 ? -2.515 6.901 -11.407 1.00 94.75 459 VAL A O 1
ATOM 3709 N N . PHE A 1 460 ? -1.411 5.415 -10.152 1.00 94.31 460 PHE A N 1
ATOM 3710 C CA . PHE A 1 460 ? -1.582 6.132 -8.883 1.00 94.31 460 PHE A CA 1
ATOM 3711 C C . PHE A 1 460 ? -0.317 6.889 -8.453 1.00 94.31 460 PHE A C 1
ATOM 3713 O O . PHE A 1 460 ? 0.097 6.800 -7.298 1.00 94.31 460 PHE A O 1
ATOM 3720 N N . SER A 1 461 ? 0.291 7.631 -9.384 1.00 90.81 461 SER A N 1
ATOM 3721 C CA . SER A 1 461 ? 1.486 8.467 -9.176 1.00 90.81 461 SER A CA 1
ATOM 3722 C C . SER A 1 461 ? 1.492 9.730 -10.025 1.00 90.81 461 SER A C 1
ATOM 3724 O O . SER A 1 461 ? 0.836 9.673 -11.094 1.00 90.81 461 SER A O 1
#